Protein 4OHX (pdb70)

Nearest PDB structures (foldseek):
  4ohz-assembly1_A  TM=9.970E-01  e=1.951E-83  Caenorhabditis elegans
  4oi2-assembly1_A  TM=9.969E-01  e=6.926E-81  Caenorhabditis elegans
  4oi0-assembly1_A  TM=9.945E-01  e=2.432E-81  Caenorhabditis elegans
  4oi1-assembly1_A  TM=9.948E-01  e=3.140E-80  Caenorhabditis elegans
  8hmz-assembly1_E  TM=9.657E-01  e=1.933E-48  Homo sapiens

InterPro domains:
  IPR010655 Clp1, C-terminal [PF06807] (313-423)
  IPR027417 P-loop containing nucleoside triphosphate hydrolase [G3DSA:3.40.50.300] (83-314)
  IPR027417 P-loop containing nucleoside triphosphate hydrolase [SSF52540] (116-304)
  IPR028606 Clp1 [MF_03035] (6-423)
  IPR032319 Clp1, P-loop domain [PF16575] (121-307)
  IPR032324 Clp1, N-terminal [PF16573] (11-100)
  IPR038238 Clp1, C-terminal domain superfamily [G3DSA:2.40.30.330] (315-428)
  IPR038239 Clp1, N-terminal domain superfamily [G3DSA:2.60.120.1030] (1-82)
  IPR045116 Clp1/Grc3 [PTHR12755] (13-423)

Organism: Caenorhabditis elegans (NCBI:txid6239)

Foldseek 3Di:
DDKDKDKDAAFKKKKFFAAQAFKKKKAWQDDWKDWLQHTDDHGDIDIAGHGDITIIHHRHITMMMMDHDTPDIDMGNDWCVVVLVVVLVVQVVQLVVQVVVPCLGAGAAEAEAAAPQQCQVSSLLSSQNSQQVVVAKEKEWELQLLAGLQAARQKTKMDIANHRADNHNGTDNPDIWMDGRFDRDCVVFVVLSLVALLLVLVVVVVVCVVPSRHRSNYYYYGHHRDCDDVSVVSVQSNCVSNVHQEYEYEPDVVSLVVCVVPHDPRRHYHYDYGTPSTDDDDPVVSLVVSQVRVVCNQFNDPVDGQDKDKDKDAPVQAWEWEAPVRGDIDTDDDDPVQAQWKWFAFPDQDSDSVSSSTTGPGIWTFHADDPPRRMTMIIGRDDDRPHRYIYTHNDGYHD

Structure (mmCIF, N/CA/C/O backbone):
data_4OHX
#
_entry.id   4OHX
#
_cell.length_a   98.910
_cell.length_b   98.910
_cell.length_c   42.810
_cell.angle_alpha   90.00
_cell.angle_beta   90.00
_cell.angle_gamma   120.00
#
_symmetry.space_group_name_H-M   'P 31'
#
loop_
_entity.id
_entity.type
_entity.pdbx_description
1 polymer 'Protein clpf-1'
2 non-polymer "ADENOSINE-5'-DIPHOSPHATE"
3 non-polymer 'MAGNESIUM ION'
4 non-polymer 'NONAETHYLENE GLYCOL'
5 water water
#
loop_
_atom_site.group_PDB
_atom_site.id
_atom_site.type_symbol
_atom_site.label_atom_id
_atom_site.label_alt_id
_atom_site.label_comp_id
_atom_site.label_asym_id
_atom_site.label_entity_id
_atom_site.label_seq_id
_atom_site.pdbx_PDB_ins_code
_atom_site.Cartn_x
_atom_site.Cartn_y
_atom_site.Cartn_z
_atom_site.occupancy
_atom_site.B_iso_or_equiv
_atom_site.auth_seq_id
_atom_site.auth_comp_id
_atom_site.auth_asym_id
_atom_site.auth_atom_id
_atom_site.pdbx_PDB_model_num
ATOM 1 N N . GLU A 1 7 ? 20.077 23.122 -6.664 1.00 53.26 4 GLU A N 1
ATOM 2 C CA . GLU A 1 7 ? 18.856 22.896 -5.848 1.00 51.12 4 GLU A CA 1
ATOM 3 C C . GLU A 1 7 ? 18.672 21.408 -5.546 1.00 47.62 4 GLU A C 1
ATOM 4 O O . GLU A 1 7 ? 18.739 20.589 -6.459 1.00 47.80 4 GLU A O 1
ATOM 10 N N . ASN A 1 8 ? 18.406 21.087 -4.277 1.00 44.95 5 ASN A N 1
ATOM 11 C CA . ASN A 1 8 ? 18.243 19.707 -3.806 1.00 40.95 5 ASN A CA 1
ATOM 12 C C . ASN A 1 8 ? 16.909 19.134 -4.295 1.00 37.09 5 ASN A C 1
ATOM 13 O O . ASN A 1 8 ? 15.877 19.800 -4.209 1.00 35.40 5 ASN A O 1
ATOM 18 N N . VAL A 1 9 ? 16.941 17.886 -4.770 1.00 34.02 6 VAL A N 1
ATOM 19 C CA . VAL A 1 9 ? 15.812 17.254 -5.466 1.00 30.84 6 VAL A CA 1
ATOM 20 C C . VAL A 1 9 ? 15.453 15.941 -4.771 1.00 28.63 6 VAL A C 1
ATOM 21 O O . VAL A 1 9 ? 16.328 15.234 -4.292 1.00 28.20 6 VAL A O 1
ATOM 25 N N . GLN A 1 10 ? 14.167 15.642 -4.677 1.00 26.35 7 GLN A N 1
ATOM 26 C CA . GLN A 1 10 ? 13.704 14.375 -4.109 1.00 25.63 7 GLN A CA 1
ATOM 27 C C . GLN A 1 10 ? 12.761 13.778 -5.156 1.00 24.54 7 GLN A C 1
ATOM 28 O O . GLN A 1 10 ? 11.908 14.496 -5.701 1.00 24.29 7 GLN A O 1
ATOM 34 N N . GLU A 1 11 ? 12.937 12.498 -5.474 1.00 23.92 8 GLU A N 1
ATOM 35 C CA . GLU A 1 11 ? 12.097 11.810 -6.470 1.00 23.35 8 GLU A CA 1
ATOM 36 C C . GLU A 1 11 ? 11.253 10.781 -5.726 1.00 23.04 8 GLU A C 1
ATOM 37 O O . GLU A 1 11 ? 11.732 10.093 -4.798 1.00 23.24 8 GLU A O 1
ATOM 43 N N . PHE A 1 12 ? 9.979 10.692 -6.091 1.00 22.94 9 PHE A N 1
ATOM 44 C CA . PHE A 1 12 ? 9.068 9.787 -5.412 1.00 22.82 9 PHE A CA 1
ATOM 45 C C . PHE A 1 12 ? 8.273 8.986 -6.461 1.00 23.92 9 PHE A C 1
ATOM 46 O O . PHE A 1 12 ? 7.816 9.531 -7.464 1.00 22.91 9 PHE A O 1
ATOM 54 N N . VAL A 1 13 ? 8.145 7.682 -6.227 1.00 25.63 10 VAL A N 1
ATOM 55 C CA . VAL A 1 13 ? 7.283 6.833 -7.030 1.00 26.23 10 VAL A CA 1
ATOM 56 C C . VAL A 1 13 ? 6.092 6.545 -6.144 1.00 25.80 10 VAL A C 1
ATOM 57 O O . VAL A 1 13 ? 6.239 6.112 -5.003 1.00 25.75 10 VAL A O 1
ATOM 61 N N . LEU A 1 14 ? 4.916 6.824 -6.682 1.00 24.56 11 LEU A N 1
ATOM 62 C CA . LEU A 1 14 ? 3.656 6.585 -6.017 1.00 24.23 11 LEU A CA 1
ATOM 63 C C . LEU A 1 14 ? 2.938 5.451 -6.740 1.00 24.87 11 LEU A C 1
ATOM 64 O O . LEU A 1 14 ? 2.682 5.534 -7.956 1.00 24.57 11 LEU A O 1
ATOM 69 N N . LYS A 1 15 ? 2.680 4.374 -6.012 1.00 25.77 12 LYS A N 1
ATOM 70 C CA . LYS A 1 15 ? 1.805 3.322 -6.504 1.00 27.05 12 LYS A CA 1
ATOM 71 C C . LYS A 1 15 ? 0.367 3.824 -6.550 1.00 26.30 12 LYS A C 1
ATOM 72 O O . LYS A 1 15 ? 0.024 4.834 -5.943 1.00 23.72 12 LYS A O 1
ATOM 78 N N . GLU A 1 16 ? -0.482 3.124 -7.285 1.00 28.79 13 GLU A N 1
ATOM 79 C CA . GLU A 1 16 ? -1.895 3.444 -7.258 1.00 29.60 13 GLU A CA 1
ATOM 80 C C . GLU A 1 16 ? -2.359 3.598 -5.788 1.00 28.71 13 GLU A C 1
ATOM 81 O O . GLU A 1 16 ? -1.945 2.841 -4.900 1.00 29.23 13 GLU A O 1
ATOM 87 N N . ASP A 1 17 ? -3.178 4.614 -5.551 1.00 27.69 14 ASP A N 1
ATOM 88 C CA . ASP A 1 17 ? -3.863 4.880 -4.257 1.00 28.07 14 ASP A CA 1
ATOM 89 C C . ASP A 1 17 ? -2.956 5.343 -3.089 1.00 27.20 14 ASP A C 1
ATOM 90 O O . ASP A 1 17 ? -3.273 5.149 -1.893 1.00 26.05 14 ASP A O 1
ATOM 95 N N . CYS A 1 18 ? -1.850 5.986 -3.446 1.00 26.21 15 CYS A N 1
ATOM 96 C CA . CYS A 1 18 ? -0.896 6.488 -2.470 1.00 26.02 15 CYS A CA 1
ATOM 97 C C . CYS A 1 18 ? -0.798 7.979 -2.642 1.00 25.00 15 CYS A C 1
ATOM 98 O O . CYS A 1 18 ? -1.167 8.520 -3.714 1.00 23.88 15 CYS A O 1
ATOM 101 N N . GLU A 1 19 ? -0.351 8.650 -1.576 1.00 23.90 16 GLU A N 1
ATOM 102 C CA . GLU A 1 19 ? -0.107 10.070 -1.644 1.00 22.62 16 GLU A CA 1
ATOM 103 C C . GLU A 1 19 ? 1.219 10.460 -1.045 1.00 22.11 16 GLU A C 1
ATOM 104 O O . GLU A 1 19 ? 1.648 9.939 -0.008 1.00 23.25 16 GLU A O 1
ATOM 110 N N . LEU A 1 20 ? 1.820 11.434 -1.697 1.00 20.80 17 LEU A N 1
ATOM 111 C CA . LEU A 1 20 ? 3.007 12.099 -1.218 1.00 20.69 17 LEU A CA 1
ATOM 112 C C . LEU A 1 20 ? 2.562 13.230 -0.315 1.00 20.92 17 LEU A C 1
ATOM 113 O O . LEU A 1 20 ? 1.925 14.169 -0.815 1.00 20.58 17 LEU A O 1
ATOM 118 N N . ARG A 1 21 ? 2.851 13.109 0.997 1.00 21.77 18 ARG A N 1
ATOM 119 C CA . ARG A 1 21 ? 2.553 14.127 2.020 1.00 23.39 18 ARG A CA 1
ATOM 120 C C . ARG A 1 21 ? 3.833 14.874 2.327 1.00 25.31 18 ARG A C 1
ATOM 121 O O . ARG A 1 21 ? 4.838 14.270 2.729 1.00 25.93 18 ARG A O 1
ATOM 129 N N . PHE A 1 22 ? 3.817 16.180 2.134 1.00 26.43 19 PHE A N 1
ATOM 130 C CA . PHE A 1 22 ? 5.000 16.966 2.436 1.00 28.73 19 PHE A CA 1
ATOM 131 C C . PHE A 1 22 ? 4.601 18.286 3.100 1.00 30.72 19 PHE A C 1
ATOM 132 O O . PHE A 1 22 ? 3.460 18.756 2.958 1.00 29.54 19 PHE A O 1
ATOM 140 N N . ALA A 1 23 ? 5.538 18.815 3.885 1.00 32.96 20 ALA A N 1
ATOM 141 C CA . ALA A 1 23 ? 5.454 20.132 4.477 1.00 35.62 20 ALA A CA 1
ATOM 142 C C . ALA A 1 23 ? 6.696 20.917 4.060 1.00 37.46 20 ALA A C 1
ATOM 143 O O . ALA A 1 23 ? 7.835 20.472 4.284 1.00 37.47 20 ALA A O 1
ATOM 145 N N . ALA A 1 24 ? 6.477 22.083 3.460 1.00 38.98 21 ALA A N 1
ATOM 146 C CA . ALA A 1 24 ? 7.563 23.023 3.165 1.00 41.38 21 ALA A CA 1
ATOM 147 C C . ALA A 1 24 ? 8.280 23.451 4.439 1.00 45.31 21 ALA A C 1
ATOM 148 O O . ALA A 1 24 ? 7.685 23.504 5.523 1.00 46.49 21 ALA A O 1
ATOM 150 N N . GLY A 1 25 ? 9.568 23.757 4.305 1.00 47.81 22 GLY A N 1
ATOM 151 C CA . GLY A 1 25 ? 10.363 24.205 5.436 1.00 51.92 22 GLY A CA 1
ATOM 152 C C . GLY A 1 25 ? 9.800 25.474 6.035 1.00 55.35 22 GLY A C 1
ATOM 153 O O . GLY A 1 25 ? 8.962 26.147 5.434 1.00 55.27 22 GLY A O 1
ATOM 154 N N . ASP A 1 26 ? 10.259 25.803 7.232 1.00 59.58 23 ASP A N 1
ATOM 155 C CA . ASP A 1 26 ? 9.875 27.057 7.877 1.00 63.64 23 ASP A CA 1
ATOM 156 C C . ASP A 1 26 ? 10.280 28.298 7.055 1.00 65.40 23 ASP A C 1
ATOM 157 O O . ASP A 1 26 ? 9.649 29.349 7.184 1.00 67.73 23 ASP A O 1
ATOM 162 N N . ASP A 1 27 ? 11.318 28.168 6.217 1.00 64.69 24 ASP A N 1
ATOM 163 C CA . ASP A 1 27 ? 11.923 29.306 5.514 1.00 67.04 24 ASP A CA 1
ATOM 164 C C . ASP A 1 27 ? 12.148 29.156 3.992 1.00 64.35 24 ASP A C 1
ATOM 165 O O . ASP A 1 27 ? 12.993 29.864 3.446 1.00 66.93 24 ASP A O 1
ATOM 170 N N . SER A 1 28 ? 11.427 28.275 3.295 1.00 59.88 25 SER A N 1
ATOM 171 C CA . SER A 1 28 ? 11.624 28.159 1.835 1.00 57.60 25 SER A CA 1
ATOM 172 C C . SER A 1 28 ? 10.475 27.507 1.046 1.00 53.07 25 SER A C 1
ATOM 173 O O . SER A 1 28 ? 9.651 26.793 1.609 1.00 51.20 25 SER A O 1
ATOM 176 N N . ASP A 1 29 ? 10.454 27.767 -0.265 1.00 51.70 26 ASP A N 1
ATOM 177 C CA . ASP A 1 29 ? 9.490 27.164 -1.206 1.00 48.32 26 ASP A CA 1
ATOM 178 C C . ASP A 1 29 ? 9.853 25.725 -1.539 1.00 44.68 26 ASP A C 1
ATOM 179 O O . ASP A 1 29 ? 10.998 25.322 -1.360 1.00 44.30 26 ASP A O 1
ATOM 184 N N . VAL A 1 30 ? 8.873 24.979 -2.055 1.00 41.73 27 VAL A N 1
ATOM 185 C CA . VAL A 1 30 ? 9.099 23.673 -2.687 1.00 38.82 27 VAL A CA 1
ATOM 186 C C . VAL A 1 30 ? 8.350 23.615 -4.044 1.00 38.00 27 VAL A C 1
ATOM 187 O O . VAL A 1 30 ? 7.185 24.008 -4.121 1.00 38.10 27 VAL A O 1
ATOM 191 N N . CYS A 1 31 ? 9.023 23.158 -5.107 1.00 37.40 28 CYS A N 1
ATOM 192 C CA . CYS A 1 31 ? 8.399 22.995 -6.448 1.00 36.58 28 CYS A CA 1
ATOM 193 C C . CYS A 1 31 ? 8.122 21.514 -6.779 1.00 33.30 28 CYS A C 1
ATOM 194 O O . CYS A 1 31 ? 8.973 20.648 -6.553 1.00 33.05 28 CYS A O 1
ATOM 197 N N . LEU A 1 32 ? 6.928 21.241 -7.306 1.00 31.08 29 LEU A N 1
ATOM 198 C CA . LEU A 1 32 ? 6.474 19.895 -7.642 1.00 28.90 29 LEU A CA 1
ATOM 199 C C . LEU A 1 32 ? 6.217 19.754 -9.150 1.00 29.37 29 LEU A C 1
ATOM 200 O O . LEU A 1 32 ? 5.587 20.634 -9.766 1.00 29.47 29 LEU A O 1
ATOM 205 N N . GLU A 1 33 ? 6.703 18.657 -9.741 1.00 28.92 30 GLU A N 1
ATOM 206 C CA . GLU A 1 33 ? 6.463 18.351 -11.174 1.00 29.22 30 GLU A CA 1
ATOM 207 C C . GLU A 1 33 ? 6.092 16.878 -11.338 1.00 27.51 30 GLU A C 1
ATOM 208 O O . GLU A 1 33 ? 6.821 15.990 -10.896 1.00 26.44 30 GLU A O 1
ATOM 214 N N . LEU A 1 34 ? 4.968 16.638 -12.002 1.00 27.24 31 LEU A N 1
ATOM 215 C CA . LEU A 1 34 ? 4.588 15.299 -12.460 1.00 26.82 31 LEU A CA 1
ATOM 216 C C . LEU A 1 34 ? 5.375 14.993 -13.737 1.00 27.88 31 LEU A C 1
ATOM 217 O O . LEU A 1 34 ? 5.295 15.723 -14.715 1.00 30.10 31 LEU A O 1
ATOM 222 N N . VAL A 1 35 ? 6.138 13.920 -13.714 1.00 27.87 32 VAL A N 1
ATOM 223 C CA . VAL A 1 35 ? 7.010 13.572 -14.827 1.00 29.28 32 VAL A CA 1
ATOM 224 C C . VAL A 1 35 ? 6.539 12.319 -15.579 1.00 29.98 32 VAL A C 1
ATOM 225 O O . VAL A 1 35 ? 6.969 12.059 -16.699 1.00 31.81 32 VAL A O 1
ATOM 229 N N . LYS A 1 36 ? 5.659 11.533 -14.969 1.00 28.82 33 LYS A N 1
ATOM 230 C CA . LYS A 1 36 ? 5.045 10.404 -15.679 1.00 30.15 33 LYS A CA 1
ATOM 231 C C . LYS A 1 36 ? 3.704 10.086 -15.043 1.00 28.58 33 LYS A C 1
ATOM 232 O O . LYS A 1 36 ? 3.533 10.198 -13.817 1.00 26.09 33 LYS A O 1
ATOM 238 N N . GLY A 1 37 ? 2.747 9.713 -15.880 1.00 29.78 34 GLY A N 1
ATOM 239 C CA . GLY A 1 37 ? 1.476 9.215 -15.391 1.00 29.88 34 GLY A CA 1
ATOM 240 C C . GLY A 1 37 ? 0.470 10.317 -15.121 1.00 29.05 34 GLY A C 1
ATOM 241 O O . GLY A 1 37 ? 0.347 11.247 -15.929 1.00 29.83 34 GLY A O 1
ATOM 242 N N . TYR A 1 38 ? -0.272 10.164 -14.020 1.00 27.24 35 TYR A N 1
ATOM 243 C CA . TYR A 1 38 ? -1.411 11.029 -13.653 1.00 27.54 35 TYR A CA 1
ATOM 244 C C . TYR A 1 38 ? -1.469 11.228 -12.126 1.00 25.15 35 TYR A C 1
ATOM 245 O O . TYR A 1 38 ? -1.159 10.305 -11.339 1.00 25.04 35 TYR A O 1
ATOM 254 N N . ALA A 1 39 ? -1.829 12.430 -11.693 1.00 23.61 36 ALA A N 1
ATOM 255 C CA . ALA A 1 39 ? -1.973 12.703 -10.246 1.00 22.37 36 ALA A CA 1
ATOM 256 C C . ALA A 1 39 ? -2.857 13.908 -10.027 1.00 22.78 36 ALA A C 1
ATOM 257 O O . ALA A 1 39 ? -3.164 14.631 -11.002 1.00 23.68 36 ALA A O 1
ATOM 259 N N . GLU A 1 40 ? -3.251 14.113 -8.754 1.00 22.44 37 GLU A N 1
ATOM 260 C CA . GLU A 1 40 ? -4.088 15.257 -8.333 1.00 22.56 37 GLU A CA 1
ATOM 261 C C . GLU A 1 40 ? -3.756 15.820 -6.926 1.00 21.52 37 GLU A C 1
ATOM 262 O O . GLU A 1 40 ? -3.345 15.086 -6.048 1.00 22.15 37 GLU A O 1
ATOM 268 N N . ILE A 1 41 ? -3.972 17.109 -6.707 1.00 21.20 38 ILE A N 1
ATOM 269 C CA . ILE A 1 41 ? -3.798 17.693 -5.364 1.00 20.75 38 ILE A CA 1
ATOM 270 C C . ILE A 1 41 ? -5.121 18.213 -4.822 1.00 20.74 38 ILE A C 1
ATOM 271 O O . ILE A 1 41 ? -5.739 19.104 -5.403 1.00 19.85 38 ILE A O 1
ATOM 276 N N . PHE A 1 42 ? -5.548 17.638 -3.696 1.00 20.06 39 PHE A N 1
ATOM 277 C CA . PHE A 1 42 ? -6.865 17.901 -3.115 1.00 20.14 39 PHE A CA 1
ATOM 278 C C . PHE A 1 42 ? -7.987 18.014 -4.201 1.00 20.22 39 PHE A C 1
ATOM 279 O O . PHE A 1 42 ? -8.833 18.911 -4.151 1.00 20.62 39 PHE A O 1
ATOM 287 N N . GLY A 1 43 ? -7.945 17.107 -5.181 1.00 19.95 40 GLY A N 1
ATOM 288 C CA . GLY A 1 43 ? -8.953 17.002 -6.269 1.00 20.88 40 GLY A CA 1
ATOM 289 C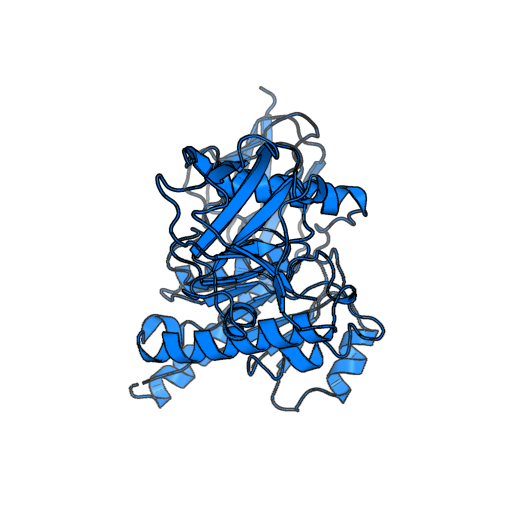 C . GLY A 1 43 ? -8.687 17.618 -7.649 1.00 21.75 40 GLY A C 1
ATOM 290 O O . GLY A 1 43 ? -9.446 17.374 -8.586 1.00 23.74 40 GLY A O 1
ATOM 291 N N . THR A 1 44 ? -7.667 18.447 -7.813 1.00 22.90 41 THR A N 1
ATOM 292 C CA . THR A 1 44 ? -7.383 19.047 -9.142 1.00 23.93 41 THR A CA 1
ATOM 293 C C . THR A 1 44 ? -6.309 18.226 -9.853 1.00 23.70 41 THR A C 1
ATOM 294 O O . THR A 1 44 ? -5.254 17.973 -9.254 1.00 22.30 41 THR A O 1
ATOM 298 N N . GLU A 1 45 ? -6.572 17.832 -11.108 1.00 24.81 42 GLU A N 1
ATOM 299 C CA . GLU A 1 45 ? -5.612 17.079 -11.940 1.00 25.92 42 GLU A CA 1
ATOM 300 C C . GLU A 1 45 ? -4.356 17.891 -12.268 1.00 26.39 42 GLU A C 1
ATOM 301 O O . GLU A 1 45 ? -4.449 19.036 -12.663 1.00 25.42 42 GLU A O 1
ATOM 307 N N . LEU A 1 46 ? -3.185 17.273 -12.118 1.00 25.61 43 LEU A N 1
ATOM 308 C CA . LEU A 1 46 ? -1.935 17.902 -12.490 1.00 26.95 43 LEU A CA 1
ATOM 309 C C . LEU A 1 46 ? -1.685 17.747 -14.014 1.00 29.25 43 LEU A C 1
ATOM 310 O O . LEU A 1 46 ? -2.082 16.746 -14.621 1.00 29.93 43 LEU A O 1
ATOM 315 N N . LEU A 1 47 ? -1.070 18.754 -14.640 1.00 31.33 44 LEU A N 1
ATOM 316 C CA . LEU A 1 47 ? -0.659 18.648 -16.050 1.00 33.50 44 LEU A CA 1
ATOM 317 C C . LEU A 1 47 ? 0.761 18.067 -16.168 1.00 32.66 44 LEU A C 1
ATOM 318 O O . LEU A 1 47 ? 1.682 18.484 -15.455 1.00 31.64 44 LEU A O 1
ATOM 323 N N . LEU A 1 48 ? 0.925 17.102 -17.076 1.00 33.96 45 LEU A N 1
ATOM 324 C CA . LEU A 1 48 ? 2.217 16.433 -17.305 1.00 34.34 45 LEU A CA 1
ATOM 325 C C . LEU A 1 48 ? 3.287 17.470 -17.610 1.00 35.79 45 LEU A C 1
ATOM 326 O O . LEU A 1 48 ? 3.120 18.281 -18.509 1.00 37.75 45 LEU A O 1
ATOM 331 N N . ASN A 1 49 ? 4.369 17.441 -16.835 1.00 35.37 46 ASN A N 1
ATOM 332 C CA . ASN A 1 49 ? 5.522 18.345 -16.999 1.00 37.23 46 ASN A CA 1
ATOM 333 C C . ASN A 1 49 ? 5.305 19.824 -16.657 1.00 38.26 46 ASN A C 1
ATOM 334 O O . ASN A 1 49 ? 6.176 20.637 -16.919 1.00 39.87 46 ASN A O 1
ATOM 339 N N . LYS A 1 50 ? 4.177 20.168 -16.040 1.00 37.75 47 LYS A N 1
ATOM 340 C CA . LYS A 1 50 ? 3.976 21.513 -15.494 1.00 38.71 47 LYS A CA 1
ATOM 341 C C . LYS A 1 50 ? 4.634 21.631 -14.107 1.00 36.94 47 LYS A C 1
ATOM 342 O O . LYS A 1 50 ? 4.498 20.742 -13.271 1.00 34.21 47 LYS A O 1
ATOM 348 N N . LYS A 1 51 ? 5.309 22.748 -13.854 1.00 38.72 48 LYS A N 1
ATOM 349 C CA . LYS A 1 51 ? 5.942 22.974 -12.542 1.00 38.48 48 LYS A CA 1
ATOM 350 C C . LYS A 1 51 ? 5.035 23.772 -11.586 1.00 37.93 48 LYS A C 1
ATOM 351 O O . LYS A 1 51 ? 4.578 24.860 -11.941 1.00 39.12 48 LYS A O 1
ATOM 357 N N . TYR A 1 52 ? 4.790 23.232 -10.388 1.00 35.10 49 TYR A N 1
ATOM 358 C CA . TYR A 1 52 ? 3.906 23.848 -9.373 1.00 35.24 49 TYR A CA 1
ATOM 359 C C . TYR A 1 52 ? 4.706 24.288 -8.127 1.00 35.79 49 TYR A C 1
ATOM 360 O O . TYR A 1 52 ? 5.289 23.443 -7.442 1.00 33.95 49 TYR A O 1
ATOM 369 N N . THR A 1 53 ? 4.714 25.581 -7.809 1.00 37.59 50 THR A N 1
ATOM 370 C CA . THR A 1 53 ? 5.551 26.106 -6.704 1.00 38.61 50 THR A CA 1
ATOM 371 C C . THR A 1 53 ? 4.769 26.485 -5.418 1.00 38.34 50 THR A C 1
ATOM 372 O O . THR A 1 53 ? 3.914 27.366 -5.451 1.00 38.66 50 THR A O 1
ATOM 376 N N . PHE A 1 54 ? 5.087 25.812 -4.301 1.00 36.45 51 PHE A N 1
ATOM 377 C CA . PHE A 1 54 ? 4.404 26.001 -3.001 1.00 36.55 51 PHE A CA 1
ATOM 378 C C . PHE A 1 54 ? 5.249 26.778 -2.005 1.00 39.23 51 PHE A C 1
ATOM 379 O O . PHE A 1 54 ? 6.462 26.575 -1.957 1.00 39.08 51 PHE A O 1
ATOM 387 N N . PRO A 1 55 ? 4.611 27.641 -1.177 1.00 41.24 52 PRO A N 1
ATOM 388 C CA . PRO A 1 55 ? 5.341 28.463 -0.202 1.00 44.62 52 PRO A CA 1
ATOM 389 C C . PRO A 1 55 ? 5.622 27.802 1.162 1.00 44.79 52 PRO A C 1
ATOM 390 O O . PRO A 1 55 ? 5.080 26.744 1.473 1.00 42.19 52 PRO A O 1
ATOM 394 N N . ALA A 1 56 ? 6.452 28.462 1.966 1.00 48.57 53 ALA A N 1
ATOM 395 C CA . ALA A 1 56 ? 6.924 27.938 3.259 1.00 49.60 53 ALA A CA 1
ATOM 396 C C . ALA A 1 56 ? 5.791 27.588 4.223 1.00 49.59 53 ALA A C 1
ATOM 397 O O . ALA A 1 56 ? 4.767 28.263 4.267 1.00 50.06 53 ALA A O 1
ATOM 399 N N . LYS A 1 57 ? 5.996 26.509 4.975 1.00 48.92 54 LYS A N 1
ATOM 400 C CA . LYS A 1 57 ? 5.016 25.993 5.941 1.00 48.98 54 LYS A CA 1
ATOM 401 C C . LYS A 1 57 ? 3.737 25.409 5.322 1.00 46.19 54 LYS A C 1
ATOM 402 O O . LYS A 1 57 ? 2.831 25.046 6.064 1.00 46.22 54 LYS A O 1
ATOM 408 N N . SER A 1 58 ? 3.672 25.287 3.988 1.00 44.04 55 SER A N 1
ATOM 409 C CA . SER A 1 58 ? 2.579 24.579 3.329 1.00 41.64 55 SER A CA 1
ATOM 410 C C . SER A 1 58 ? 2.588 23.118 3.751 1.00 39.99 55 SER A C 1
ATOM 411 O O . SER A 1 58 ? 3.656 22.520 3.849 1.00 39.79 55 SER A O 1
ATOM 414 N N . ARG A 1 59 ? 1.406 22.552 3.996 1.00 39.06 56 ARG A N 1
ATOM 415 C CA . ARG A 1 59 ? 1.242 21.111 4.190 1.00 37.55 56 ARG A CA 1
ATOM 416 C C . ARG A 1 59 ? 0.307 20.624 3.092 1.00 34.88 56 ARG A C 1
ATOM 417 O O . ARG A 1 59 ? -0.819 21.092 2.987 1.00 35.96 56 ARG A O 1
ATOM 425 N N . VAL A 1 60 ? 0.788 19.687 2.282 1.00 32.42 57 VAL A N 1
ATOM 426 C CA . VAL A 1 60 ? 0.155 19.296 1.019 1.00 30.17 57 VAL A CA 1
ATOM 427 C C . VAL A 1 60 ? 0.234 17.780 0.865 1.00 27.86 57 VAL A C 1
ATOM 428 O O . VAL A 1 60 ? 1.128 17.144 1.427 1.00 27.74 57 VAL A O 1
ATOM 432 N N . ALA A 1 61 ? -0.726 17.210 0.140 1.00 25.95 58 ALA A N 1
ATOM 433 C CA . ALA A 1 61 ? -0.652 15.821 -0.323 1.00 24.06 58 ALA A CA 1
ATOM 434 C C . ALA A 1 61 ? -0.979 15.737 -1.818 1.00 22.92 58 ALA A C 1
ATOM 435 O O . ALA A 1 61 ? -1.985 16.291 -2.254 1.00 22.46 58 ALA A O 1
ATOM 437 N N . ALA A 1 62 ? -0.146 15.038 -2.594 1.00 22.28 59 ALA A N 1
ATOM 438 C CA . ALA A 1 62 ? -0.457 14.709 -3.995 1.00 21.94 59 ALA A CA 1
ATOM 439 C C . ALA A 1 62 ? -0.778 13.226 -4.112 1.00 21.86 59 ALA A C 1
ATOM 440 O O . ALA A 1 62 ? 0.075 12.366 -3.877 1.00 23.08 59 ALA A O 1
ATOM 442 N N . PHE A 1 63 ? -2.012 12.940 -4.521 1.00 21.94 60 PHE A N 1
ATOM 443 C CA . PHE A 1 63 ? -2.575 11.587 -4.578 1.00 21.26 60 PHE A CA 1
ATOM 444 C C . PHE A 1 63 ? -2.706 11.100 -6.037 1.00 21.15 60 PHE A C 1
ATOM 445 O O . PHE A 1 63 ? -2.940 11.881 -6.952 1.00 20.68 60 PHE A O 1
ATOM 453 N N . THR A 1 64 ? -2.535 9.809 -6.269 1.00 21.55 61 THR A N 1
ATOM 454 C CA . THR A 1 64 ? -2.743 9.253 -7.631 1.00 22.10 61 THR A CA 1
ATOM 455 C C . THR A 1 64 ? -3.660 8.048 -7.551 1.00 23.84 61 THR A C 1
ATOM 456 O O . THR A 1 64 ? -3.536 7.225 -6.629 1.00 24.25 61 THR A O 1
ATOM 460 N N . TRP A 1 65 ? -4.582 7.976 -8.519 1.00 25.05 62 TRP A N 1
ATOM 461 C CA . TRP A 1 65 ? -5.451 6.828 -8.714 1.00 27.08 62 TRP A CA 1
ATOM 462 C C . TRP A 1 65 ? -4.789 5.726 -9.563 1.00 29.72 62 TRP A C 1
ATOM 463 O O . TRP A 1 65 ? -5.169 4.565 -9.443 1.00 32.03 62 TRP A O 1
ATOM 474 N N . LYS A 1 66 ? -3.838 6.069 -10.430 1.00 29.91 63 LYS A N 1
ATOM 475 C CA . LYS A 1 66 ? -3.286 5.080 -11.373 1.00 32.71 63 LYS A CA 1
ATOM 476 C C . LYS A 1 66 ? -1.789 4.835 -11.225 1.00 31.57 63 LYS A C 1
ATOM 477 O O . LYS A 1 66 ? -1.273 3.860 -11.747 1.00 32.97 63 LYS A O 1
ATOM 483 N N . GLY A 1 67 ? -1.085 5.726 -10.560 1.00 28.40 64 GLY A N 1
ATOM 484 C CA . GLY A 1 67 ? 0.363 5.616 -10.488 1.00 28.36 64 GLY A CA 1
ATOM 485 C C . GLY A 1 67 ? 1.002 6.831 -11.106 1.00 27.17 64 GLY A C 1
ATOM 486 O O . GLY A 1 67 ? 0.583 7.308 -12.175 1.00 27.12 64 GLY A O 1
ATOM 487 N N . ALA A 1 68 ? 2.016 7.340 -10.416 1.00 25.85 65 ALA A N 1
ATOM 488 C CA . ALA A 1 68 ? 2.690 8.543 -10.845 1.00 25.34 65 ALA A CA 1
ATOM 489 C C . ALA A 1 68 ? 4.129 8.553 -10.382 1.00 25.15 65 ALA A C 1
ATOM 490 O O . ALA A 1 68 ? 4.494 7.898 -9.395 1.00 25.42 65 ALA A O 1
ATOM 492 N N . THR A 1 69 ? 4.946 9.299 -11.108 1.00 25.24 66 THR A N 1
ATOM 493 C CA . THR A 1 69 ? 6.282 9.629 -10.634 1.00 25.24 66 THR A CA 1
ATOM 494 C C . THR A 1 69 ? 6.362 11.135 -10.496 1.00 23.88 66 THR A C 1
ATOM 495 O O . THR A 1 69 ? 5.995 11.864 -11.436 1.00 24.33 66 THR A O 1
ATOM 499 N N . ILE A 1 70 ? 6.775 11.588 -9.304 1.00 23.26 67 ILE A N 1
ATOM 500 C CA . ILE A 1 70 ? 6.774 13.017 -8.939 1.00 22.66 67 ILE A CA 1
ATOM 501 C C . ILE A 1 70 ? 8.136 13.478 -8.416 1.00 23.08 67 ILE A C 1
ATOM 502 O O . ILE A 1 70 ? 8.731 12.822 -7.543 1.00 22.22 67 ILE A O 1
ATOM 507 N N . GLU A 1 71 ? 8.598 14.616 -8.946 1.00 23.50 68 GLU A N 1
ATOM 508 C CA . GLU A 1 71 ? 9.829 15.288 -8.507 1.00 25.26 68 GLU A CA 1
ATOM 509 C C . GLU A 1 71 ? 9.477 16.476 -7.577 1.00 25.14 68 GLU A C 1
ATOM 510 O O . GLU A 1 71 ? 8.586 17.259 -7.909 1.00 25.40 68 GLU A O 1
ATOM 516 N N . LEU A 1 72 ? 10.151 16.582 -6.423 1.00 25.07 69 LEU A N 1
ATOM 517 C CA . LEU A 1 72 ? 10.077 17.747 -5.520 1.00 25.87 69 LEU A CA 1
ATOM 518 C C . LEU A 1 72 ? 11.432 18.464 -5.479 1.00 28.08 69 LEU A C 1
ATOM 519 O O . LEU A 1 72 ? 12.464 17.825 -5.235 1.00 28.19 69 LEU A O 1
ATOM 524 N N . VAL A 1 73 ? 11.429 19.784 -5.692 1.00 29.31 70 VAL A N 1
ATOM 525 C CA . VAL A 1 73 ? 12.649 20.598 -5.680 1.00 31.09 70 VAL A CA 1
ATOM 526 C C . VAL A 1 73 ? 12.542 21.600 -4.498 1.00 32.98 70 VAL A C 1
ATOM 527 O O . VAL A 1 73 ? 11.564 22.348 -4.414 1.00 32.89 70 VAL A O 1
ATOM 531 N N . GLY A 1 74 ? 13.523 21.576 -3.582 1.00 34.44 71 GLY A N 1
ATOM 532 C CA . GLY A 1 74 ? 13.585 22.494 -2.406 1.00 36.57 71 GLY A CA 1
ATOM 533 C C . GLY A 1 74 ? 13.674 21.788 -1.047 1.00 36.58 71 GLY A C 1
ATOM 534 O O . GLY A 1 74 ? 13.594 20.559 -0.974 1.00 35.05 71 GLY A O 1
ATOM 535 N N . THR A 1 75 ? 13.831 22.560 0.033 1.00 38.29 72 THR A N 1
ATOM 536 C CA . THR A 1 75 ? 13.897 22.010 1.401 1.00 39.32 72 THR A CA 1
ATOM 537 C C . THR A 1 75 ? 12.506 21.747 2.013 1.00 38.21 72 THR A C 1
ATOM 538 O O . THR A 1 75 ? 11.644 22.622 2.004 1.00 39.54 72 THR A O 1
ATOM 542 N N . THR A 1 76 ? 12.317 20.542 2.556 1.00 36.52 73 THR A N 1
ATOM 543 C CA . THR A 1 76 ? 11.076 20.136 3.220 1.00 35.04 73 THR A CA 1
ATOM 544 C C . THR A 1 76 ? 11.324 19.892 4.731 1.00 37.54 73 THR A C 1
ATOM 545 O O . THR A 1 76 ? 12.432 19.514 5.124 1.00 37.98 73 THR A O 1
ATOM 549 N N . GLU A 1 77 ? 10.310 20.157 5.569 1.00 38.46 74 GLU A N 1
ATOM 550 C CA A GLU A 1 77 ? 10.342 19.834 7.001 0.50 41.08 74 GLU A CA 1
ATOM 551 C CA B GLU A 1 77 ? 10.387 19.822 6.993 0.50 41.19 74 GLU A CA 1
ATOM 552 C C . GLU A 1 77 ? 10.017 18.349 7.189 1.00 39.73 74 GLU A C 1
ATOM 553 O O . GLU A 1 77 ? 10.495 17.696 8.119 1.00 41.40 74 GLU A O 1
ATOM 564 N N . SER A 1 78 ? 9.169 17.842 6.305 1.00 37.12 75 SER A N 1
ATOM 565 C CA . SER A 1 78 ? 8.807 16.415 6.243 1.00 36.12 75 SER A CA 1
ATOM 566 C C . SER A 1 78 ? 8.344 16.105 4.802 1.00 32.56 75 SER A C 1
ATOM 567 O O . SER A 1 78 ? 7.835 16.976 4.120 1.00 30.78 75 SER A O 1
ATOM 570 N N . ALA A 1 79 ? 8.571 14.883 4.326 1.00 31.58 76 ALA A N 1
ATOM 571 C CA . ALA A 1 79 ? 8.093 14.456 3.018 1.00 29.59 76 ALA A CA 1
ATOM 572 C C . ALA A 1 79 ? 8.131 12.932 2.951 1.00 29.76 76 ALA A C 1
ATOM 573 O O . ALA A 1 79 ? 9.206 12.336 2.995 1.00 30.79 76 ALA A O 1
ATOM 575 N N . TYR A 1 80 ? 6.964 12.301 2.873 1.00 29.20 77 TYR A N 1
ATOM 576 C CA . TYR A 1 80 ? 6.890 10.831 2.805 1.00 29.19 77 TYR A CA 1
ATOM 577 C C . TYR A 1 80 ? 5.663 10.410 2.000 1.00 27.01 77 TYR A C 1
ATOM 578 O O . TYR A 1 80 ? 4.741 11.211 1.798 1.00 24.49 77 TYR A O 1
ATOM 587 N N . VAL A 1 81 ? 5.700 9.186 1.485 1.00 26.60 78 VAL A N 1
ATOM 588 C CA . VAL A 1 81 ? 4.569 8.617 0.756 1.00 26.04 78 VAL A CA 1
ATOM 589 C C . VAL A 1 81 ? 3.748 7.800 1.764 1.00 26.74 78 VAL A C 1
ATOM 590 O O . VAL A 1 81 ? 4.281 6.928 2.447 1.00 27.89 78 VAL A O 1
ATOM 594 N N . ALA A 1 82 ?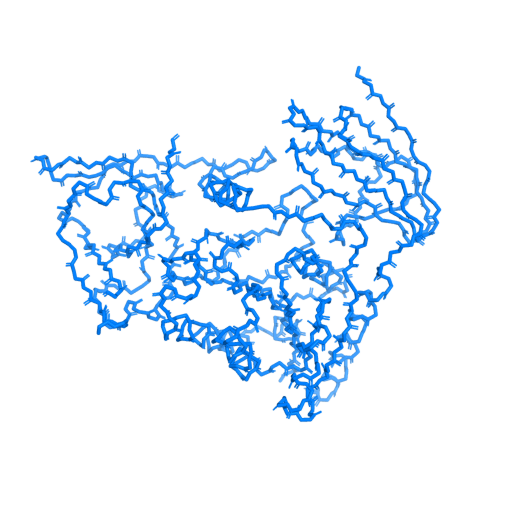 2.466 8.116 1.881 1.00 25.68 79 ALA A N 1
ATOM 595 C CA . ALA A 1 82 ? 1.561 7.369 2.743 1.00 27.32 79 ALA A CA 1
ATOM 596 C C . ALA A 1 82 ? 0.783 6.368 1.883 1.00 27.59 79 ALA A C 1
ATOM 597 O O . ALA A 1 82 ? 0.308 6.712 0.783 1.00 25.34 79 ALA A O 1
ATOM 599 N N . GLU A 1 83 ? 0.660 5.139 2.364 1.00 30.19 80 GLU A N 1
ATOM 600 C CA . GLU A 1 83 ? 0.034 4.074 1.571 1.00 32.52 80 GLU A CA 1
ATOM 601 C C . GLU A 1 83 ? -1.403 3.833 1.972 1.00 33.23 80 GLU A C 1
ATOM 602 O O . GLU A 1 83 ? -2.091 3.037 1.334 1.00 35.20 80 GLU A O 1
ATOM 608 N N . SER A 1 84 ? -1.856 4.540 3.004 1.00 32.09 81 SER A N 1
ATOM 609 C CA . SER A 1 84 ? -3.177 4.368 3.564 1.00 32.67 81 SER A CA 1
ATOM 610 C C . SER A 1 84 ? -3.767 5.746 3.811 1.00 30.84 81 SER A C 1
ATOM 611 O O . SER A 1 84 ? -3.219 6.532 4.595 1.00 31.11 81 SER A O 1
ATOM 614 N N . THR A 1 85 ? -4.877 6.023 3.124 1.00 28.33 82 THR A N 1
ATOM 615 C CA . THR A 1 85 ? -5.568 7.281 3.188 1.00 26.73 82 THR A CA 1
ATOM 616 C C . THR A 1 85 ? -7.057 7.014 3.216 1.00 27.40 82 THR A C 1
ATOM 617 O O . THR A 1 85 ? -7.502 5.925 2.863 1.00 28.14 82 THR A O 1
ATOM 621 N N . PRO A 1 86 ? -7.841 8.013 3.625 1.00 27.41 83 PRO A N 1
ATOM 622 C CA . PRO A 1 86 ? -9.288 7.915 3.480 1.00 27.91 83 PRO A CA 1
ATOM 623 C C . PRO A 1 86 ? -9.846 8.396 2.109 1.00 25.52 83 PRO A C 1
ATOM 624 O O . PRO A 1 86 ? -11.023 8.707 2.021 1.00 25.04 83 PRO A O 1
ATOM 628 N N . MET A 1 87 ? -9.047 8.398 1.033 1.00 25.03 84 MET A N 1
ATOM 629 C CA . MET A 1 87 ? -9.486 9.064 -0.247 1.00 23.76 84 MET A CA 1
ATOM 630 C C . MET A 1 87 ? -10.644 8.395 -0.966 1.00 24.55 84 MET A C 1
ATOM 631 O O . MET A 1 87 ? -11.504 9.079 -1.552 1.00 23.54 84 MET A O 1
ATOM 636 N N . VAL A 1 88 ? -10.690 7.065 -0.940 1.00 26.36 85 VAL A N 1
ATOM 637 C CA . VAL A 1 88 ? -11.848 6.375 -1.506 1.00 28.02 85 VAL A CA 1
ATOM 638 C C . VAL A 1 88 ? -13.145 6.747 -0.765 1.00 28.17 85 VAL A C 1
ATOM 639 O O . VAL A 1 88 ? -14.207 6.820 -1.382 1.00 27.71 85 VAL A O 1
ATOM 643 N N . ILE A 1 89 ? -13.044 6.979 0.545 1.00 28.54 86 ILE A N 1
ATOM 644 C CA . ILE A 1 89 ? -14.192 7.410 1.341 1.00 28.91 86 ILE A CA 1
ATOM 645 C C . ILE A 1 89 ? -14.781 8.692 0.733 1.00 27.98 86 ILE A C 1
ATOM 646 O O . ILE A 1 89 ? -15.978 8.765 0.484 1.00 28.49 86 ILE A O 1
ATOM 651 N N . TYR A 1 90 ? -13.928 9.666 0.421 1.00 27.99 87 TYR A N 1
ATOM 652 C CA . TYR A 1 90 ? -14.363 10.921 -0.225 1.00 28.22 87 TYR A CA 1
ATOM 653 C C . TYR A 1 90 ? -14.871 10.762 -1.648 1.00 28.69 87 TYR A C 1
ATOM 654 O O . TYR A 1 90 ? -15.885 11.365 -2.008 1.00 30.24 87 TYR A O 1
ATOM 663 N N . LEU A 1 91 ? -14.220 9.939 -2.464 1.00 28.33 88 LEU A N 1
ATOM 664 C CA . LEU A 1 91 ? -14.734 9.685 -3.819 1.00 28.58 88 LEU A CA 1
ATOM 665 C C . LEU A 1 91 ? -16.133 9.130 -3.756 1.00 29.89 88 LEU A C 1
ATOM 666 O O . LEU A 1 91 ? -17.004 9.505 -4.567 1.00 30.76 88 LEU A O 1
ATOM 671 N N . ASN A 1 92 ? -16.365 8.234 -2.787 1.00 29.67 89 ASN A N 1
ATOM 672 C CA . ASN A 1 92 ? -17.660 7.586 -2.646 1.00 30.58 89 ASN A CA 1
ATOM 673 C C . ASN A 1 92 ? -18.716 8.557 -2.125 1.00 30.18 89 ASN A C 1
ATOM 674 O O . ASN A 1 92 ? -19.885 8.457 -2.510 1.00 31.00 89 ASN A O 1
ATOM 679 N N . ILE A 1 93 ? -18.308 9.506 -1.290 1.00 28.38 90 ILE A N 1
ATOM 680 C CA . ILE A 1 93 ? -19.224 10.596 -0.915 1.00 28.89 90 ILE A CA 1
ATOM 681 C C . ILE A 1 93 ? -19.628 11.399 -2.178 1.00 28.25 90 ILE A C 1
ATOM 682 O O . ILE A 1 93 ? -20.814 11.637 -2.399 1.00 29.69 90 ILE A O 1
ATOM 687 N N . HIS A 1 94 ? -18.657 11.774 -3.017 1.00 27.76 91 HIS A N 1
ATOM 688 C CA . HIS A 1 94 ? -18.935 12.391 -4.347 1.00 28.09 91 HIS A CA 1
ATOM 689 C C . HIS A 1 94 ? -19.866 11.561 -5.240 1.00 30.08 91 HIS A C 1
ATOM 690 O O . HIS A 1 94 ? -20.844 12.084 -5.775 1.00 30.62 91 HIS A O 1
ATOM 697 N N . ALA A 1 95 ? -19.542 10.274 -5.410 1.00 31.60 92 ALA A N 1
ATOM 698 C CA . ALA A 1 95 ? -20.342 9.374 -6.254 1.00 33.84 92 ALA A CA 1
ATOM 699 C C . ALA A 1 95 ? -21.785 9.355 -5.817 1.00 35.17 92 ALA A C 1
ATOM 700 O O . ALA A 1 95 ? -22.677 9.463 -6.648 1.00 37.69 92 ALA A O 1
ATOM 702 N N . ALA A 1 96 ? -22.005 9.249 -4.506 1.00 35.10 93 ALA A N 1
ATOM 703 C CA . ALA A 1 96 ? -23.345 9.252 -3.915 1.00 36.78 93 ALA A CA 1
ATOM 704 C C . ALA A 1 96 ? -24.106 10.548 -4.168 1.00 36.84 93 ALA A C 1
ATOM 705 O O . ALA A 1 96 ? -25.300 10.525 -4.459 1.00 38.13 93 ALA A O 1
ATOM 707 N N . MET A 1 97 ? -23.420 11.678 -4.046 1.00 35.60 94 MET A N 1
ATOM 708 C CA . MET A 1 97 ? -24.000 12.954 -4.436 1.00 37.15 94 MET A CA 1
ATOM 709 C C . MET A 1 97 ? -24.428 12.992 -5.922 1.00 37.83 94 MET A C 1
ATOM 710 O O . MET A 1 97 ? -25.493 13.492 -6.221 1.00 38.66 94 MET A O 1
ATOM 715 N N . GLU A 1 98 ? -23.597 12.498 -6.846 1.00 37.69 95 GLU A N 1
ATOM 716 C CA . GLU A 1 98 ? -23.943 12.581 -8.298 1.00 39.71 95 GLU A CA 1
ATOM 717 C C . GLU A 1 98 ? -25.090 11.648 -8.629 1.00 42.21 95 GLU A C 1
ATOM 718 O O . GLU A 1 98 ? -25.906 11.959 -9.493 1.00 45.40 95 GLU A O 1
ATOM 724 N N . GLU A 1 99 ? -25.162 10.513 -7.935 1.00 42.70 96 GLU A N 1
ATOM 725 C CA . GLU A 1 99 ? -26.307 9.599 -8.062 1.00 45.67 96 GLU A CA 1
ATOM 726 C C . GLU A 1 99 ? -27.597 10.312 -7.685 1.00 46.50 96 GLU A C 1
ATOM 727 O O . GLU A 1 99 ? -28.625 10.173 -8.376 1.00 49.45 96 GLU A O 1
ATOM 733 N N . VAL A 1 100 ? -27.555 11.083 -6.597 1.00 44.30 97 VAL A N 1
ATOM 734 C CA . VAL A 1 100 ? -28.731 11.851 -6.169 1.00 45.45 97 VAL A CA 1
ATOM 735 C C . VAL A 1 100 ? -29.127 12.905 -7.223 1.00 46.51 97 VAL A C 1
ATOM 736 O O . VAL A 1 100 ? -30.306 13.153 -7.422 1.00 48.59 97 VAL A O 1
ATOM 740 N N . ARG A 1 101 ? -28.149 13.512 -7.904 1.00 45.86 98 ARG A N 1
ATOM 741 C CA . ARG A 1 101 ? -28.449 14.471 -8.988 1.00 47.66 98 ARG A CA 1
ATOM 742 C C . ARG A 1 101 ? -29.207 13.837 -10.149 1.00 51.14 98 ARG A C 1
ATOM 743 O O . ARG A 1 101 ? -30.215 14.385 -10.602 1.00 53.69 98 ARG A O 1
ATOM 751 N N . LYS A 1 102 ? -28.712 12.698 -10.624 1.00 52.19 99 LYS A N 1
ATOM 752 C CA . LYS A 1 102 ? -29.299 12.018 -11.780 1.00 56.51 99 LYS A CA 1
ATOM 753 C C . LYS A 1 102 ? -30.697 11.509 -11.478 1.00 59.81 99 LYS A C 1
ATOM 754 O O . LYS A 1 102 ? -31.591 11.645 -12.318 1.00 63.48 99 LYS A O 1
ATOM 760 N N . LYS A 1 103 ? -30.894 10.950 -10.279 1.00 59.91 100 LYS A N 1
ATOM 761 C CA . LYS A 1 103 ? -32.242 10.592 -9.798 1.00 63.08 100 LYS A CA 1
ATOM 762 C C . LYS A 1 103 ? -33.189 11.775 -9.899 1.00 65.06 100 LYS A C 1
ATOM 763 O O . LYS A 1 103 ? -34.286 11.671 -10.455 1.00 67.96 100 LYS A O 1
ATOM 769 N N . ARG A 1 104 ? -32.754 12.900 -9.336 1.00 63.69 101 ARG A N 1
ATOM 770 C CA . ARG A 1 104 ? -33.589 14.095 -9.259 1.00 65.67 101 ARG A CA 1
ATOM 771 C C . ARG A 1 104 ? -33.765 14.777 -10.635 1.00 68.22 101 ARG A C 1
ATOM 772 O O . ARG A 1 104 ? -34.795 15.420 -10.878 1.00 70.59 101 ARG A O 1
ATOM 780 N N . GLU A 1 105 ? -32.786 14.609 -11.533 1.00 67.93 102 GLU A N 1
ATOM 781 C CA . GLU A 1 105 ? -32.880 15.142 -12.909 1.00 70.89 102 GLU A CA 1
ATOM 782 C C . GLU A 1 105 ? -33.974 14.472 -13.752 1.00 75.58 102 GLU A C 1
ATOM 783 O O . GLU A 1 105 ? -34.720 15.144 -14.478 1.00 78.62 102 GLU A O 1
ATOM 789 N N . GLU A 1 106 ? -34.061 13.152 -13.647 1.00 76.58 103 GLU A N 1
ATOM 790 C CA . GLU A 1 106 ? -35.026 12.379 -14.415 1.00 81.29 103 GLU A CA 1
ATOM 791 C C . GLU A 1 106 ? -36.422 12.495 -13.813 1.00 83.51 103 GLU A C 1
ATOM 792 O O . GLU A 1 106 ? -37.418 12.441 -14.529 1.00 87.54 103 GLU A O 1
ATOM 798 N N . GLN A 1 107 ? -36.485 12.682 -12.499 1.00 81.64 104 GLN A N 1
ATOM 799 C CA . GLN A 1 107 ? -37.744 12.988 -11.822 1.00 83.82 104 GLN A CA 1
ATOM 800 C C . GLN A 1 107 ? -38.270 14.399 -12.130 1.00 85.26 104 GLN A C 1
ATOM 801 O O . GLN A 1 107 ? -39.432 14.684 -11.858 1.00 87.59 104 GLN A O 1
ATOM 807 N N . ALA A 1 108 ? -37.428 15.275 -12.690 1.00 84.19 105 ALA A N 1
ATOM 808 C CA . ALA A 1 108 ? -37.834 16.659 -13.011 1.00 85.91 105 ALA A CA 1
ATOM 809 C C . ALA A 1 108 ? -38.028 16.948 -14.518 1.00 89.31 105 ALA A C 1
ATOM 810 O O . ALA A 1 108 ? -38.203 18.109 -14.908 1.00 90.87 105 ALA A O 1
ATOM 812 N N . ALA A 1 109 ? -38.006 15.906 -15.350 1.00 90.73 106 ALA A N 1
ATOM 813 C CA . ALA A 1 109 ? -38.106 16.066 -16.803 1.00 94.37 106 ALA A CA 1
ATOM 814 C C . ALA A 1 109 ? -39.540 15.857 -17.293 1.00 99.05 106 ALA A C 1
ATOM 815 O O . ALA A 1 109 ? -40.369 16.772 -17.242 1.00 101.01 106 ALA A O 1
ATOM 817 N N . LYS A 1 114 ? -37.434 22.113 -11.741 1.00 61.85 111 LYS A N 1
ATOM 818 C CA . LYS A 1 114 ? -36.042 21.727 -12.024 1.00 59.16 111 LYS A CA 1
ATOM 819 C C . LYS A 1 114 ? -35.364 21.075 -10.819 1.00 56.05 111 LYS A C 1
ATOM 820 O O . LYS A 1 114 ? -35.533 21.525 -9.682 1.00 54.81 111 LYS A O 1
ATOM 826 N N . ALA A 1 115 ? -34.578 20.032 -11.087 1.00 54.60 112 ALA A N 1
ATOM 827 C CA . ALA A 1 115 ? -33.922 19.221 -10.044 1.00 52.28 112 ALA A CA 1
ATOM 828 C C . ALA A 1 115 ? -33.047 20.040 -9.080 1.00 49.30 112 ALA A C 1
ATOM 829 O O . ALA A 1 115 ? -32.348 20.957 -9.514 1.00 48.76 112 ALA A O 1
ATOM 831 N N . LYS A 1 116 ? -33.101 19.705 -7.782 1.00 47.86 113 LYS A N 1
ATOM 832 C CA . LYS A 1 116 ? -32.298 20.375 -6.735 1.00 45.18 113 LYS A CA 1
ATOM 833 C C . LYS A 1 116 ? -31.195 19.442 -6.252 1.00 42.30 113 LYS A C 1
ATOM 834 O O . LYS A 1 116 ? -31.462 18.302 -5.893 1.00 42.91 113 LYS A O 1
ATOM 840 N N . GLY A 1 117 ? -29.957 19.926 -6.240 1.00 39.56 114 GLY A N 1
ATOM 841 C CA . GLY A 1 117 ? -28.806 19.096 -5.894 1.00 36.98 114 GLY A CA 1
ATOM 842 C C . GLY A 1 117 ? -28.708 18.803 -4.396 1.00 34.91 114 GLY A C 1
ATOM 843 O O . GLY A 1 117 ? -29.308 19.497 -3.574 1.00 33.88 114 GLY A O 1
ATOM 844 N N . PRO A 1 118 ? -27.937 17.773 -4.030 1.00 33.46 115 PRO A N 1
ATOM 845 C CA . PRO A 1 118 ? -27.770 17.412 -2.616 1.00 32.13 115 PRO A CA 1
ATOM 846 C C . PRO A 1 118 ? -26.943 18.424 -1.812 1.00 30.07 115 PRO A C 1
ATOM 847 O O . PRO A 1 118 ? -26.138 19.154 -2.395 1.00 28.16 115 PRO A O 1
ATOM 851 N N . ARG A 1 119 ? -27.167 18.462 -0.487 1.00 29.30 116 ARG A N 1
ATOM 852 C CA . ARG A 1 119 ? -26.475 19.377 0.434 1.00 28.00 116 ARG A CA 1
ATOM 853 C C . ARG A 1 119 ? -25.828 18.670 1.645 1.00 27.39 116 ARG A C 1
ATOM 854 O O . ARG A 1 119 ? -26.481 17.927 2.373 1.00 28.18 116 ARG A O 1
ATOM 862 N N . LEU A 1 120 ? -24.556 18.963 1.870 1.00 25.88 117 LEU A N 1
ATOM 863 C CA . LEU A 1 120 ? -23.723 18.226 2.789 1.00 25.38 117 LEU A CA 1
ATOM 864 C C . LEU A 1 120 ? -23.101 19.143 3.856 1.00 24.21 117 LEU A C 1
ATOM 865 O O . LEU A 1 120 ? -22.523 20.181 3.509 1.00 23.32 117 LEU A O 1
ATOM 870 N N . LEU A 1 121 ? -23.252 18.765 5.139 1.00 23.07 118 LEU A N 1
ATOM 871 C CA . LEU A 1 121 ? -22.678 19.515 6.287 1.00 22.45 118 LEU A CA 1
ATOM 872 C C . LEU A 1 121 ? -21.532 18.746 6.911 1.00 22.35 118 LEU A C 1
ATOM 873 O O . LEU A 1 121 ? -21.738 17.642 7.452 1.00 22.06 118 LEU A O 1
ATOM 878 N N . LEU A 1 122 ? -20.339 19.337 6.888 1.00 21.08 119 LEU A N 1
ATOM 879 C CA . LEU A 1 122 ? -19.170 18.760 7.564 1.00 21.26 119 LEU A CA 1
ATOM 880 C C . LEU A 1 122 ? -19.043 19.312 9.013 1.00 21.34 119 LEU A C 1
ATOM 881 O O . LEU A 1 122 ? -19.066 20.526 9.202 1.00 20.94 119 LEU A O 1
ATOM 886 N N . VAL A 1 123 ? -18.941 18.437 10.034 1.00 22.27 120 VAL A N 1
ATOM 887 C CA . VAL A 1 123 ? -18.810 18.862 11.474 1.00 22.51 120 VAL A CA 1
ATOM 888 C C . VAL A 1 123 ? -17.664 18.140 12.225 1.00 23.14 120 VAL A C 1
ATOM 889 O O . VAL A 1 123 ? -17.180 17.103 11.776 1.00 22.34 120 VAL A O 1
ATOM 893 N N . GLY A 1 124 ? -17.253 18.691 13.376 1.00 23.51 121 GLY A N 1
ATOM 894 C CA . GLY A 1 124 ? -16.175 18.117 14.210 1.00 23.82 121 GLY A CA 1
ATOM 895 C C . GLY A 1 124 ? -15.340 19.183 14.899 1.00 24.45 121 GLY A C 1
ATOM 896 O O . GLY A 1 124 ? -15.492 20.366 14.611 1.00 23.82 121 GLY A O 1
ATOM 897 N N . PRO A 1 125 ? -14.436 18.778 15.802 1.00 25.62 122 PRO A N 1
ATOM 898 C CA . PRO A 1 125 ? -13.584 19.749 16.452 1.00 27.14 122 PRO A CA 1
ATOM 899 C C . PRO A 1 125 ? -12.451 20.228 15.526 1.00 27.04 122 PRO A C 1
ATOM 900 O O . PRO A 1 125 ? -12.252 19.685 14.408 1.00 24.76 122 PRO A O 1
ATOM 904 N N . THR A 1 126 ? -11.716 21.236 15.978 1.00 27.98 123 THR A N 1
ATOM 905 C CA . THR A 1 126 ? -10.646 21.797 15.148 1.00 29.59 123 THR A CA 1
ATOM 906 C C . THR A 1 126 ? -9.558 20.751 14.899 1.00 29.07 123 THR A C 1
ATOM 907 O O . THR A 1 126 ? -9.398 19.818 15.681 1.00 29.07 123 THR A O 1
ATOM 911 N N . ASP A 1 127 ? -8.877 20.892 13.762 1.00 28.62 124 ASP A N 1
ATOM 912 C CA . ASP A 1 127 ? -7.705 20.106 13.393 1.00 28.78 124 ASP A CA 1
ATOM 913 C C . ASP A 1 127 ? -8.035 18.662 13.065 1.00 27.42 124 ASP A C 1
ATOM 914 O O . ASP A 1 127 ? -7.358 17.751 13.548 1.00 27.01 124 ASP A O 1
ATOM 919 N N . VAL A 1 128 ? -9.044 18.477 12.215 1.00 24.95 125 VAL A N 1
ATOM 920 C CA . VAL A 1 128 ? -9.417 17.160 11.712 1.00 24.88 125 VAL A CA 1
ATOM 921 C C . VAL A 1 128 ? -9.444 17.012 10.145 1.00 23.83 125 VAL A C 1
ATOM 922 O O . VAL A 1 128 ? -9.789 15.954 9.637 1.00 24.08 125 VAL A O 1
ATOM 926 N N . GLY A 1 129 ? -9.057 18.046 9.390 1.00 23.39 126 GLY A N 1
ATOM 927 C CA . GLY A 1 129 ? -9.096 18.001 7.910 1.00 22.41 126 GLY A CA 1
ATOM 928 C C . GLY A 1 129 ? -10.412 18.400 7.247 1.00 21.08 126 GLY A C 1
ATOM 929 O O . GLY A 1 129 ? -10.671 18.071 6.070 1.00 19.31 126 GLY A O 1
ATOM 930 N N . LYS A 1 130 ? -11.261 19.114 7.988 1.00 20.38 127 LYS A N 1
ATOM 931 C CA . LYS A 1 130 ? -12.579 19.469 7.504 1.00 19.77 127 LYS A CA 1
ATOM 932 C C . LYS A 1 130 ? -12.556 20.346 6.215 1.00 20.21 127 LYS A C 1
ATOM 933 O O . LYS A 1 130 ? -13.228 20.050 5.213 1.00 20.01 127 LYS A O 1
ATOM 939 N N . THR A 1 131 ? -11.773 21.405 6.219 1.00 21.26 128 THR A N 1
ATOM 940 C CA . THR A 1 131 ? -11.635 22.281 5.029 1.00 21.45 128 THR A CA 1
ATOM 941 C C . THR A 1 131 ? -11.119 21.530 3.774 1.00 21.77 128 THR A C 1
ATOM 942 O O . THR A 1 131 ? -11.612 21.714 2.645 1.00 20.40 128 THR A O 1
ATOM 946 N N . THR A 1 132 ? -10.137 20.668 3.980 1.00 22.07 129 THR A N 1
ATOM 947 C CA . THR A 1 132 ? -9.516 19.926 2.882 1.00 22.16 129 THR A CA 1
ATOM 948 C C . THR A 1 132 ? -10.516 18.998 2.185 1.00 21.94 129 THR A C 1
ATOM 949 O O . THR A 1 132 ? -10.539 18.893 0.944 1.00 20.48 129 THR A O 1
ATOM 953 N N . VAL A 1 133 ? -11.329 18.317 2.996 1.00 21.66 130 VAL A N 1
ATOM 954 C CA . VAL A 1 133 ? -12.373 17.426 2.481 1.00 21.22 130 VAL A CA 1
ATOM 955 C C . VAL A 1 133 ? -13.420 18.217 1.678 1.00 21.10 130 VAL A C 1
ATOM 956 O O . VAL A 1 133 ? -13.894 17.745 0.630 1.00 21.12 130 VAL A O 1
ATOM 960 N N A SER A 1 134 ? -13.779 19.410 2.154 0.50 21.43 131 SER A N 1
ATOM 961 N N B SER A 1 134 ? -13.772 19.415 2.149 0.50 20.64 131 SER A N 1
ATOM 962 C CA A SER A 1 134 ? -14.666 20.297 1.386 0.50 21.82 131 SER A CA 1
ATOM 963 C CA B SER A 1 134 ? -14.689 20.281 1.391 0.50 20.24 131 SER A CA 1
ATOM 964 C C A SER A 1 134 ? -14.124 20.550 -0.022 0.50 21.73 131 SER A C 1
ATOM 965 C C B SER A 1 134 ? -14.137 20.604 -0.013 0.50 20.95 131 SER A C 1
ATOM 966 O O A SER A 1 134 ? -14.854 20.476 -1.012 0.50 21.72 131 SER A O 1
ATOM 967 O O B SER A 1 134 ? -14.879 20.611 -0.997 0.50 20.92 131 SER A O 1
ATOM 972 N N . ARG A 1 135 ? -12.836 20.856 -0.102 1.00 21.65 132 ARG A N 1
ATOM 973 C CA . ARG A 1 135 ? -12.181 21.160 -1.400 1.00 22.07 132 ARG A CA 1
ATOM 974 C C . ARG A 1 135 ? -12.127 19.971 -2.381 1.00 21.79 132 ARG A C 1
ATOM 975 O O . ARG A 1 135 ? -12.344 20.109 -3.610 1.00 22.07 132 ARG A O 1
ATOM 983 N N . ILE A 1 136 ? -11.850 18.798 -1.855 1.00 21.31 133 ILE A N 1
ATOM 984 C CA . ILE A 1 136 ? -11.851 17.598 -2.699 1.00 21.06 133 ILE A CA 1
ATOM 985 C C . ILE A 1 136 ? -13.247 17.379 -3.320 1.00 21.00 133 ILE A C 1
ATOM 986 O O . ILE A 1 136 ? -13.411 17.195 -4.558 1.00 21.22 133 ILE A O 1
ATOM 991 N N . LEU A 1 137 ? -14.268 17.431 -2.474 1.00 20.10 134 LEU A N 1
ATOM 992 C CA . LEU A 1 137 ? -15.641 17.182 -2.933 1.00 20.59 134 LEU A CA 1
ATOM 993 C C . LEU A 1 137 ? -16.109 18.198 -4.017 1.00 21.54 134 LEU A C 1
ATOM 994 O O . LEU A 1 137 ? -16.742 17.818 -5.030 1.00 22.12 134 LEU A O 1
ATOM 999 N N . CYS A 1 138 ? -15.785 19.476 -3.828 1.00 20.93 135 CYS A N 1
ATOM 1000 C CA . CYS A 1 138 ? -16.053 20.496 -4.858 1.00 21.83 135 CYS A CA 1
ATOM 1001 C C . CYS A 1 138 ? -15.383 20.216 -6.248 1.00 22.38 135 CYS A C 1
ATOM 1002 O O . CYS A 1 138 ? -16.009 20.314 -7.315 1.00 22.56 135 CYS A O 1
ATOM 1005 N N . ASN A 1 139 ? -14.111 19.863 -6.242 1.00 21.55 136 ASN A N 1
ATOM 1006 C CA . ASN A 1 139 ? -13.393 19.582 -7.491 1.00 22.36 136 ASN A CA 1
ATOM 1007 C C . ASN A 1 139 ? -13.944 18.374 -8.287 1.00 22.63 136 ASN A C 1
ATOM 1008 O O . ASN A 1 139 ? -14.037 18.413 -9.536 1.00 23.31 136 ASN A O 1
ATOM 1013 N N . TYR A 1 140 ? -14.280 17.312 -7.565 1.00 21.91 137 TYR A N 1
ATOM 1014 C CA . TYR A 1 140 ? -14.865 16.123 -8.172 1.00 23.27 137 TYR A CA 1
ATOM 1015 C C . TYR A 1 140 ? -16.172 16.472 -8.896 1.00 23.85 137 TYR A C 1
ATOM 1016 O O . TYR A 1 140 ? -16.379 16.062 -10.031 1.00 24.99 137 TYR A O 1
ATOM 1025 N N . SER A 1 141 ? -17.008 17.299 -8.279 1.00 23.05 138 SER A N 1
ATOM 1026 C CA . SER A 1 141 ? -18.226 17.780 -8.928 1.00 24.09 138 SER A CA 1
ATOM 1027 C C . SER A 1 141 ? -17.983 18.493 -10.267 1.00 24.56 138 SER A C 1
ATOM 1028 O O . SER A 1 141 ? -18.667 18.207 -11.253 1.00 26.36 138 SER A O 1
ATOM 1031 N N . VAL A 1 142 ? -16.998 19.395 -10.314 1.00 24.34 139 VAL A N 1
ATOM 1032 C CA . VAL A 1 142 ? -16.638 20.110 -11.564 1.00 25.51 139 VAL A CA 1
ATOM 1033 C C . VAL A 1 142 ? -16.152 19.185 -12.716 1.00 27.35 139 VAL A C 1
ATOM 1034 O O . VAL A 1 142 ? -16.542 19.342 -13.888 1.00 27.76 139 VAL A O 1
ATOM 1038 N N . ARG A 1 143 ? -15.292 18.235 -12.369 1.00 26.99 140 ARG A N 1
ATOM 1039 C CA . ARG A 1 143 ? -14.760 17.276 -13.336 1.00 29.46 140 ARG A CA 1
ATOM 1040 C C . ARG A 1 143 ? -15.868 16.393 -13.918 1.00 30.54 140 ARG A C 1
ATOM 1041 O O . ARG A 1 143 ? -15.720 15.830 -14.988 1.00 31.26 140 ARG A O 1
ATOM 1049 N N . GLN A 1 144 ? -16.977 16.296 -13.186 1.00 30.44 141 GLN A N 1
ATOM 1050 C CA . GLN A 1 144 ? -18.163 15.563 -13.624 1.00 31.85 141 GLN A CA 1
ATOM 1051 C C . GLN A 1 144 ? -19.004 16.380 -14.624 1.00 32.80 141 GLN A C 1
ATOM 1052 O O . GLN A 1 144 ? -19.910 15.852 -15.269 1.00 34.98 141 GLN A O 1
ATOM 1058 N N . GLY A 1 145 ? -18.691 17.665 -14.774 1.00 31.69 142 GLY A N 1
ATOM 1059 C CA . GLY A 1 145 ? -19.427 18.547 -15.636 1.00 32.62 142 GLY A CA 1
ATOM 1060 C C . GLY A 1 145 ? -20.387 19.469 -14.897 1.00 32.09 142 GLY A C 1
ATOM 1061 O O . GLY A 1 145 ? -21.071 20.275 -15.543 1.00 32.95 142 GLY A O 1
ATOM 1062 N N . ARG A 1 146 ? -20.407 19.365 -13.562 1.00 30.03 143 ARG A N 1
ATOM 1063 C CA . ARG A 1 146 ? -21.360 20.091 -12.701 1.00 29.64 143 ARG A CA 1
ATOM 1064 C C . ARG A 1 146 ? -20.743 21.331 -12.085 1.00 28.73 143 ARG A C 1
ATOM 1065 O O . ARG A 1 146 ? -19.526 21.448 -12.011 1.00 28.35 143 ARG A O 1
ATOM 1073 N N . THR A 1 147 ? -21.597 22.237 -11.619 1.00 28.57 144 THR A N 1
ATOM 1074 C CA . THR A 1 147 ? -21.160 23.463 -10.966 1.00 28.20 144 THR A CA 1
ATOM 1075 C C . THR A 1 147 ? -21.778 23.581 -9.517 1.00 27.04 144 THR A C 1
ATOM 1076 O O . THR A 1 147 ? -22.859 24.104 -9.368 1.00 26.92 144 THR A O 1
ATOM 1080 N N . PRO A 1 148 ? -21.087 23.084 -8.458 1.00 26.16 145 PRO A N 1
ATOM 1081 C CA . PRO A 1 148 ? -21.595 23.142 -7.058 1.00 25.17 145 PRO A CA 1
ATOM 1082 C C . PRO A 1 148 ? -21.388 24.502 -6.350 1.00 25.22 145 PRO A C 1
ATOM 1083 O O . PRO A 1 148 ? -20.558 25.306 -6.813 1.00 24.78 145 PRO A O 1
ATOM 1087 N N . ILE A 1 149 ? -22.146 24.750 -5.265 1.00 25.00 146 ILE A N 1
ATOM 1088 C CA . ILE A 1 149 ? -21.929 25.894 -4.356 1.00 25.25 146 ILE A CA 1
ATOM 1089 C C . ILE A 1 149 ? -21.193 25.491 -3.052 1.00 24.17 146 ILE A C 1
ATOM 1090 O O . ILE A 1 149 ? -21.651 24.627 -2.252 1.00 23.69 146 ILE A O 1
ATOM 1095 N N . PHE A 1 150 ? -20.072 26.155 -2.806 1.00 23.97 147 PHE A N 1
ATOM 1096 C CA . PHE A 1 150 ? -19.315 25.957 -1.562 1.00 22.95 147 PHE A CA 1
ATOM 1097 C C . PHE A 1 150 ? -19.716 27.003 -0.499 1.00 23.47 147 PHE A C 1
ATOM 1098 O O . PHE A 1 150 ? -19.657 28.199 -0.782 1.00 24.21 147 PHE A O 1
ATOM 1106 N N . VAL A 1 151 ? -20.093 26.548 0.709 1.00 22.60 148 VAL A N 1
ATOM 1107 C CA . VAL A 1 151 ? -20.493 27.419 1.831 1.00 22.76 148 VAL A CA 1
ATOM 1108 C C . VAL A 1 151 ? -19.520 27.335 3.047 1.00 23.27 148 VAL A C 1
ATOM 1109 O O . VAL A 1 151 ? -19.270 26.252 3.608 1.00 21.21 148 VAL A O 1
ATOM 1113 N N . GLU A 1 152 ? -19.026 28.495 3.474 1.00 24.22 149 GLU A N 1
ATOM 1114 C CA . GLU A 1 152 ? -18.025 28.597 4.553 1.00 25.21 149 GLU A CA 1
ATOM 1115 C C . GLU A 1 152 ? -18.572 29.287 5.830 1.00 25.59 149 GLU A C 1
ATOM 1116 O O . GLU A 1 152 ? -18.775 30.504 5.834 1.00 26.86 149 GLU A O 1
ATOM 1122 N N . LEU A 1 153 ? -18.779 28.512 6.909 1.00 25.16 150 LEU A N 1
ATOM 1123 C CA . LEU A 1 153 ? -19.263 29.035 8.214 1.00 26.06 150 LEU A CA 1
ATOM 1124 C C . LEU A 1 153 ? -18.187 29.245 9.323 1.00 26.39 150 LEU A C 1
ATOM 1125 O O . LEU A 1 153 ? -18.499 29.750 10.414 1.00 27.27 150 LEU A O 1
ATOM 1130 N N . ASP A 1 154 ? -16.936 28.879 9.064 1.00 25.95 151 ASP A N 1
ATOM 1131 C CA . ASP A 1 154 ? -15.865 29.077 10.063 1.00 26.42 151 ASP A CA 1
ATOM 1132 C C . ASP A 1 154 ? -15.324 30.514 10.035 1.00 27.60 151 ASP A C 1
ATOM 1133 O O . ASP A 1 154 ? -14.475 30.869 9.208 1.00 27.78 151 ASP A O 1
ATOM 1138 N N . VAL A 1 155 ? -15.837 31.328 10.959 1.00 28.48 152 VAL A N 1
ATOM 1139 C CA . VAL A 1 155 ? -15.399 32.696 11.165 1.00 30.25 152 VAL A CA 1
ATOM 1140 C C . VAL A 1 155 ? -13.956 32.803 11.686 1.00 32.09 152 VAL A C 1
ATOM 1141 O O . VAL A 1 155 ? -13.344 33.881 11.628 1.00 32.58 152 VAL A O 1
ATOM 1145 N N . GLY A 1 156 ? -13.419 31.697 12.194 1.00 32.47 153 GLY A N 1
ATOM 1146 C CA . GLY A 1 156 ? -12.035 31.657 12.658 1.00 35.17 153 GLY A CA 1
ATOM 1147 C C . GLY A 1 156 ? -11.019 31.353 11.562 1.00 35.75 153 GLY A C 1
ATOM 1148 O O . GLY A 1 156 ? -9.908 31.848 11.625 1.00 39.26 153 GLY A O 1
ATOM 1149 N N . GLN A 1 157 ? -11.394 30.533 10.580 1.00 34.98 154 GLN A N 1
ATOM 1150 C CA A GLN A 1 157 ? -10.493 30.129 9.481 0.50 34.79 154 GLN A CA 1
ATOM 1151 C CA B GLN A 1 157 ? -10.503 30.081 9.498 0.50 34.64 154 GLN A CA 1
ATOM 1152 C C . GLN A 1 157 ? -11.284 29.964 8.169 1.00 33.36 154 GLN A C 1
ATOM 1153 O O . GLN A 1 157 ? -11.707 28.863 7.794 1.00 31.96 154 GLN A O 1
ATOM 1164 N N . ASN A 1 158 ? -11.475 31.082 7.463 1.00 33.76 155 ASN A N 1
ATOM 1165 C CA . ASN A 1 158 ? -12.322 31.167 6.248 1.00 33.15 155 ASN A CA 1
ATOM 1166 C C . ASN A 1 158 ? -11.515 31.056 4.928 1.00 33.66 155 ASN A C 1
ATOM 1167 O O . ASN A 1 158 ? -10.552 31.801 4.733 1.00 34.23 155 ASN A O 1
ATOM 1172 N N . SER A 1 159 ? -11.924 30.164 4.015 1.00 32.73 156 SER A N 1
ATOM 1173 C CA . SER A 1 159 ? -11.204 29.979 2.729 1.00 33.96 156 SER A CA 1
ATOM 1174 C C . SER A 1 159 ? -11.780 30.749 1.507 1.00 34.65 156 SER A C 1
ATOM 1175 O O . SER A 1 159 ? -11.291 30.593 0.384 1.00 35.78 156 SER A O 1
ATOM 1178 N N . VAL A 1 160 ? -12.785 31.591 1.734 1.00 34.64 157 VAL A N 1
ATOM 1179 C CA . VAL A 1 160 ? -13.457 32.340 0.657 1.00 35.43 157 VAL A CA 1
ATOM 1180 C C . VAL A 1 160 ? -13.219 33.844 0.743 1.00 36.11 157 VAL A C 1
ATOM 1181 O O . VAL A 1 160 ? -13.046 34.484 -0.287 1.00 37.53 157 VAL A O 1
ATOM 1185 N N . SER A 1 161 ? -13.210 34.380 1.975 1.00 35.62 158 SER A N 1
ATOM 1186 C CA . SER A 1 161 ? -13.095 35.808 2.276 1.00 36.13 158 SER A CA 1
ATOM 1187 C C . SER A 1 161 ? -12.232 35.989 3.543 1.00 35.81 158 SER A C 1
ATOM 1188 O O . SER A 1 161 ? -11.501 35.068 3.915 1.00 35.50 158 SER A O 1
ATOM 1191 N N . VAL A 1 162 ? -12.308 37.155 4.195 1.00 35.48 159 VAL A N 1
ATOM 1192 C CA . VAL A 1 162 ? -11.586 37.420 5.461 1.00 35.21 159 VAL A CA 1
ATOM 1193 C C . VAL A 1 162 ? -12.151 36.676 6.697 1.00 33.22 159 VAL A C 1
ATOM 1194 O O . VAL A 1 162 ? -13.292 36.182 6.689 1.00 30.98 159 VAL A O 1
ATOM 1198 N N . PRO A 1 163 ? -11.353 36.597 7.777 1.00 33.28 160 PRO A N 1
ATOM 1199 C CA . PRO A 1 163 ? -11.900 36.044 9.018 1.00 32.79 160 PRO A CA 1
ATOM 1200 C C . PRO A 1 163 ? -12.967 36.939 9.608 1.00 32.80 160 PRO A C 1
ATOM 1201 O O . PRO A 1 163 ? -13.024 38.135 9.303 1.00 34.02 160 PRO A O 1
ATOM 1205 N N . GLY A 1 164 ? -13.791 36.357 10.459 1.00 32.17 161 GLY A N 1
ATOM 1206 C CA . GLY A 1 164 ? -14.945 37.043 11.009 1.00 33.03 161 GLY A CA 1
ATOM 1207 C C . GLY A 1 164 ? -16.072 37.167 9.988 1.00 32.26 161 GLY A C 1
ATOM 1208 O O . GLY A 1 164 ? -16.950 38.011 10.161 1.00 33.43 161 GLY A O 1
ATOM 1209 N N . THR A 1 165 ? -16.038 36.338 8.940 1.00 30.60 162 THR A N 1
ATOM 1210 C CA . THR A 1 165 ? -17.117 36.244 7.934 1.00 30.33 162 THR A CA 1
ATOM 1211 C C . THR A 1 165 ? -17.717 34.849 7.777 1.00 29.19 162 THR A C 1
ATOM 1212 O O . THR A 1 165 ? -17.089 33.829 8.065 1.00 28.48 162 THR A O 1
ATOM 1216 N N . VAL A 1 166 ? -18.960 34.844 7.293 1.00 30.17 163 VAL A N 1
ATOM 1217 C CA . VAL A 1 166 ? -19.638 33.681 6.736 1.00 29.19 163 VAL A CA 1
ATOM 1218 C C . VAL A 1 166 ? -19.783 33.928 5.204 1.00 29.12 163 VAL A C 1
ATOM 1219 O O . VAL A 1 166 ? -20.167 35.015 4.806 1.00 29.42 163 VAL A O 1
ATOM 1223 N N . ALA A 1 167 ? -19.439 32.960 4.348 1.00 28.39 164 ALA A N 1
ATOM 1224 C CA . ALA A 1 167 ? -19.410 33.210 2.877 1.00 28.87 164 ALA A CA 1
ATOM 1225 C C . ALA A 1 167 ? -19.755 32.004 1.999 1.00 28.19 164 ALA A C 1
ATOM 1226 O O . ALA A 1 167 ? -19.772 30.867 2.488 1.00 28.42 164 ALA A O 1
ATOM 1228 N N . ALA A 1 168 ? -20.040 32.268 0.709 1.00 28.55 165 ALA A N 1
ATOM 1229 C CA . ALA A 1 168 ? -20.358 31.231 -0.308 1.00 27.97 165 ALA A CA 1
ATOM 1230 C C . ALA A 1 168 ? -19.934 31.601 -1.758 1.00 29.34 165 ALA A C 1
ATOM 1231 O O . ALA A 1 168 ? -19.888 32.784 -2.129 1.00 30.51 165 ALA A O 1
ATOM 1233 N N . VAL A 1 169 ? -19.665 30.584 -2.584 1.00 28.61 166 VAL A N 1
ATOM 1234 C CA . VAL A 1 169 ? -19.218 30.805 -3.973 1.00 29.55 166 VAL A CA 1
ATOM 1235 C C . VAL A 1 169 ? -19.612 29.643 -4.918 1.00 28.63 166 VAL A C 1
ATOM 1236 O O . VAL A 1 169 ? -19.620 28.484 -4.502 1.00 27.56 166 VAL A O 1
ATOM 1240 N N . LEU A 1 170 ? -19.942 29.974 -6.171 1.00 29.48 167 LEU A N 1
ATOM 1241 C CA . LEU A 1 170 ? -20.268 28.993 -7.243 1.00 29.51 167 LEU A CA 1
ATOM 1242 C C . LEU A 1 170 ? -19.000 28.476 -7.893 1.00 29.22 167 LEU A C 1
ATOM 1243 O O . LEU A 1 170 ? -18.228 29.263 -8.414 1.00 31.36 167 LEU A O 1
ATOM 1248 N N . VAL A 1 171 ? -18.808 27.160 -7.915 1.00 27.21 168 VAL A N 1
ATOM 1249 C CA . VAL A 1 171 ? -17.582 26.564 -8.409 1.00 27.55 168 VAL A CA 1
ATOM 1250 C C . VAL A 1 171 ? -17.744 26.092 -9.885 1.00 28.35 168 VAL A C 1
ATOM 1251 O O . VAL A 1 171 ? -18.481 25.167 -10.139 1.00 27.46 168 VAL A O 1
ATOM 1255 N N . GLN A 1 172 ? -17.053 26.729 -10.840 1.00 30.44 169 GLN A N 1
ATOM 1256 C CA . GLN A 1 172 ? -17.181 26.380 -12.299 1.00 32.76 169 GLN A CA 1
ATOM 1257 C C . GLN A 1 172 ? -15.913 25.795 -12.934 1.00 33.27 169 GLN A C 1
ATOM 1258 O O . GLN A 1 172 ? -15.922 25.332 -14.091 1.00 33.95 169 GLN A O 1
ATOM 1264 N N . LYS A 1 173 ? -14.828 25.846 -12.178 1.00 32.54 170 LYS A N 1
ATOM 1265 C CA . LYS A 1 173 ? -13.552 25.308 -12.597 1.00 33.16 170 LYS A CA 1
ATOM 1266 C C . LYS A 1 173 ? -12.892 24.707 -11.369 1.00 30.83 170 LYS A C 1
ATOM 1267 O O . LYS A 1 173 ? -13.176 25.101 -10.199 1.00 29.21 170 LYS A O 1
ATOM 1273 N N . THR A 1 174 ? -12.033 23.729 -11.609 1.00 29.83 171 THR A N 1
ATOM 1274 C CA . THR A 1 174 ? -11.344 23.074 -10.507 1.00 28.41 171 THR A CA 1
ATOM 1275 C C . THR A 1 174 ? -10.441 24.105 -9.812 1.00 28.51 171 THR A C 1
ATOM 1276 O O . THR A 1 174 ? -9.977 25.060 -10.449 1.00 29.14 171 THR A O 1
ATOM 1280 N N . ALA A 1 175 ? -10.260 23.950 -8.500 1.00 26.87 172 ALA A N 1
ATOM 1281 C CA . ALA A 1 175 ? -9.315 24.773 -7.753 1.00 27.21 172 ALA A CA 1
ATOM 1282 C C . ALA A 1 175 ? -7.955 24.859 -8.448 1.00 29.20 172 ALA A C 1
ATOM 1283 O O . ALA A 1 175 ? -7.455 23.886 -9.033 1.00 29.23 172 ALA A O 1
ATOM 1285 N N . ASP A 1 176 ? -7.358 26.039 -8.415 1.00 31.01 173 ASP A N 1
ATOM 1286 C CA . ASP A 1 176 ? -5.966 26.154 -8.751 1.00 33.45 173 ASP A CA 1
ATOM 1287 C C . ASP A 1 176 ? -5.190 25.420 -7.658 1.00 33.46 173 ASP A C 1
ATOM 1288 O O . ASP A 1 176 ? -5.537 25.517 -6.479 1.00 32.01 173 ASP A O 1
ATOM 1293 N N . VAL A 1 177 ? -4.162 24.681 -8.057 1.00 35.43 174 VAL A N 1
ATOM 1294 C CA . VAL A 1 177 ? -3.421 23.8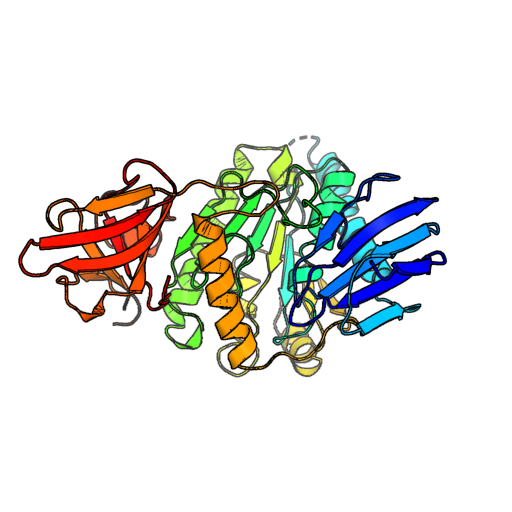30 -7.129 1.00 36.82 174 VAL A CA 1
ATOM 1295 C C . VAL A 1 177 ? -2.804 24.647 -5.992 1.00 38.18 174 VAL A C 1
ATOM 1296 O O . VAL A 1 177 ? -2.959 24.291 -4.824 1.00 37.57 174 VAL A O 1
ATOM 1300 N N . ILE A 1 178 ? -2.192 25.776 -6.325 1.00 41.07 175 ILE A N 1
ATOM 1301 C CA . ILE A 1 178 ? -1.578 26.640 -5.318 1.00 43.33 175 ILE A CA 1
ATOM 1302 C C . ILE A 1 178 ? -2.600 27.562 -4.660 1.00 43.19 175 ILE A C 1
ATOM 1303 O O . ILE A 1 178 ? -2.658 27.671 -3.423 1.00 43.12 175 ILE A O 1
ATOM 1308 N N . ASP A 1 179 ? -3.449 28.187 -5.472 1.00 43.52 176 ASP A N 1
ATOM 1309 C CA . ASP A 1 179 ? -4.316 29.254 -4.971 1.00 43.29 176 ASP A CA 1
ATOM 1310 C C . ASP A 1 179 ? -5.708 28.855 -4.500 1.00 40.86 176 ASP A C 1
ATOM 1311 O O . ASP A 1 179 ? -6.394 29.669 -3.883 1.00 41.03 176 ASP A O 1
ATOM 1316 N N . GLY A 1 180 ? -6.144 27.628 -4.763 1.00 38.65 177 GLY A N 1
ATOM 1317 C CA . GLY A 1 180 ? -7.500 27.228 -4.362 1.00 36.34 177 GLY A CA 1
ATOM 1318 C C . GLY A 1 180 ? -8.523 27.745 -5.357 1.00 36.00 177 GLY A C 1
ATOM 1319 O O . GLY A 1 180 ? -8.191 28.081 -6.494 1.00 36.49 177 GLY A O 1
ATOM 1320 N N . PHE A 1 181 ? -9.769 27.829 -4.923 1.00 34.94 178 PHE A N 1
ATOM 1321 C CA . PHE A 1 181 ? -10.865 28.182 -5.824 1.00 35.54 178 PHE A CA 1
ATOM 1322 C C . PHE A 1 181 ? -10.852 29.654 -6.215 1.00 38.33 178 PHE A C 1
ATOM 1323 O O . PHE A 1 181 ? -10.506 30.508 -5.402 1.00 37.72 178 PHE A O 1
ATOM 1331 N N . GLU A 1 182 ? -11.217 29.926 -7.468 1.00 41.10 179 GLU A N 1
ATOM 1332 C CA . GLU A 1 182 ? -11.415 31.292 -7.947 1.00 44.01 179 GLU A CA 1
ATOM 1333 C C . GLU A 1 182 ? -12.487 31.983 -7.105 1.00 44.10 179 GLU A C 1
ATOM 1334 O O . GLU A 1 182 ? -13.599 31.472 -6.920 1.00 43.15 179 GLU A O 1
ATOM 1340 N N . ARG A 1 183 ? -12.143 33.140 -6.563 1.00 46.01 180 ARG A N 1
ATOM 1341 C CA . ARG A 1 183 ? -13.082 33.884 -5.744 1.00 47.02 180 ARG A CA 1
ATOM 1342 C C . ARG A 1 183 ? -13.832 34.836 -6.658 1.00 48.84 180 ARG A C 1
ATOM 1343 O O . ARG A 1 183 ? -13.723 36.054 -6.530 1.00 50.33 180 ARG A O 1
ATOM 1351 N N . ASN A 1 184 ? -14.573 34.269 -7.607 1.00 49.12 181 ASN A N 1
ATOM 1352 C CA . ASN A 1 184 ? -15.245 35.076 -8.620 1.00 51.15 181 ASN A CA 1
ATOM 1353 C C . ASN A 1 184 ? -16.681 35.360 -8.180 1.00 49.80 181 ASN A C 1
ATOM 1354 O O . ASN A 1 184 ? -17.571 34.496 -8.250 1.00 49.04 181 ASN A O 1
ATOM 1359 N N . GLN A 1 185 ? -16.876 36.565 -7.662 1.00 49.42 182 GLN A N 1
ATOM 1360 C CA . GLN A 1 185 ? -18.180 37.019 -7.216 1.00 48.41 182 GLN A CA 1
ATOM 1361 C C . GLN A 1 185 ? -18.812 36.133 -6.118 1.00 44.27 182 GLN A C 1
ATOM 1362 O O . GLN A 1 185 ? -19.864 35.541 -6.350 1.00 44.27 182 GLN A O 1
ATOM 1368 N N . PRO A 1 186 ? -18.187 36.064 -4.919 1.00 40.50 183 PRO A N 1
ATOM 1369 C CA . PRO A 1 186 ? -18.780 35.350 -3.782 1.00 37.58 183 PRO A CA 1
ATOM 1370 C C . PRO A 1 186 ? -19.902 36.146 -3.126 1.00 36.94 183 PRO A C 1
ATOM 1371 O O . PRO A 1 186 ? -20.035 37.328 -3.384 1.00 37.90 183 PRO A O 1
ATOM 1375 N N . ILE A 1 187 ? -20.686 35.480 -2.279 1.00 34.21 184 ILE A N 1
ATOM 1376 C CA . ILE A 1 187 ? -21.629 36.126 -1.377 1.00 34.15 184 ILE A CA 1
ATOM 1377 C C . ILE A 1 187 ? -21.051 36.114 0.047 1.00 31.95 184 ILE A C 1
ATOM 1378 O O . ILE A 1 187 ? -20.726 35.058 0.549 1.00 29.39 184 ILE A O 1
ATOM 1383 N N . VAL A 1 188 ? -20.959 37.277 0.701 1.00 31.99 185 VAL A N 1
ATOM 1384 C CA . VAL A 1 188 ? -20.226 37.414 1.981 1.00 30.82 185 VAL A CA 1
ATOM 1385 C C . VAL A 1 188 ? -20.974 38.245 3.044 1.00 30.88 185 VAL A C 1
ATOM 1386 O O . VAL A 1 188 ? -21.443 39.323 2.720 1.00 31.70 185 VAL A O 1
ATOM 1390 N N . PHE A 1 189 ? -21.042 37.743 4.291 1.00 29.42 186 PHE A N 1
ATOM 1391 C CA . PHE A 1 189 ? -21.594 38.453 5.478 1.00 30.97 186 PHE A CA 1
ATOM 1392 C 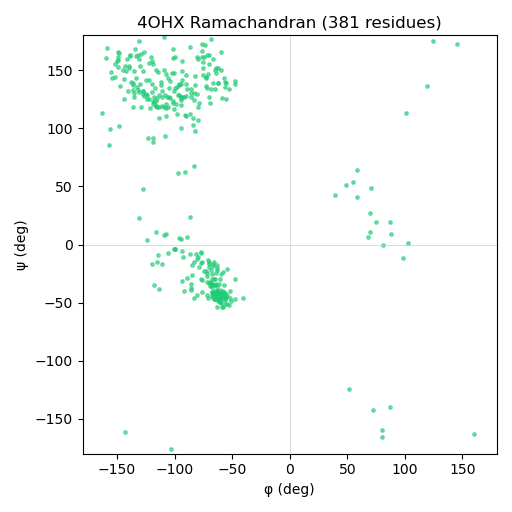C . PHE A 1 189 ? -20.546 38.639 6.600 1.00 30.86 186 PHE A C 1
ATOM 1393 O O . PHE A 1 189 ? -19.809 37.710 6.914 1.00 29.31 186 PHE A O 1
ATOM 1401 N N . ASN A 1 190 ? -20.529 39.816 7.221 1.00 32.11 187 ASN A N 1
ATOM 1402 C CA . ASN A 1 190 ? -19.603 40.155 8.328 1.00 33.03 187 ASN A CA 1
ATOM 1403 C C . ASN A 1 190 ? -20.102 39.846 9.777 1.00 32.85 187 ASN A C 1
ATOM 1404 O O . ASN A 1 190 ? -20.970 40.528 10.283 1.00 33.10 187 ASN A O 1
ATOM 1409 N N . PHE A 1 191 ? -19.504 38.868 10.451 1.00 32.23 188 PHE A N 1
ATOM 1410 C CA . PHE A 1 191 ? -19.800 38.572 11.890 1.00 32.61 188 PHE A CA 1
ATOM 1411 C C . PHE A 1 191 ? -18.962 39.427 12.868 1.00 34.50 188 PHE A C 1
ATOM 1412 O O . PHE A 1 191 ? -19.473 39.905 13.895 1.00 35.71 188 PHE A O 1
ATOM 1420 N N . GLY A 1 192 ? -17.689 39.652 12.551 1.00 34.71 189 GLY A N 1
ATOM 1421 C CA . GLY A 1 192 ? -16.877 40.621 13.299 1.00 36.92 189 GLY A CA 1
ATOM 1422 C C . GLY A 1 192 ? -16.134 40.128 14.538 1.00 37.27 189 GLY A C 1
ATOM 1423 O O . GLY A 1 192 ? -15.579 40.931 15.295 1.00 38.56 189 GLY A O 1
ATOM 1424 N N . HIS A 1 193 ? -16.131 38.816 14.750 1.00 35.67 190 HIS A N 1
ATOM 1425 C CA . HIS A 1 193 ? -15.332 38.186 15.810 1.00 36.65 190 HIS A CA 1
ATOM 1426 C C . HIS A 1 193 ? -14.769 36.873 15.297 1.00 35.08 190 HIS A C 1
ATOM 1427 O O . HIS A 1 193 ? -15.307 36.277 14.351 1.00 32.69 190 HIS A O 1
ATOM 1434 N N . THR A 1 194 ? -13.708 36.389 15.942 1.00 36.68 191 THR A N 1
ATOM 1435 C CA . THR A 1 194 ? -13.101 35.105 15.551 1.00 35.97 191 THR A CA 1
ATOM 1436 C C . THR A 1 194 ? -13.775 33.879 16.171 1.00 35.66 191 THR A C 1
ATOM 1437 O O . THR A 1 194 ? -13.583 32.772 15.676 1.00 34.35 191 THR A O 1
ATOM 1441 N N . SER A 1 195 ? -14.557 34.070 17.234 1.00 37.04 192 SER A N 1
ATOM 1442 C CA . SER A 1 195 ? -15.241 32.962 17.917 1.00 37.21 192 SER A CA 1
ATOM 1443 C C . SER A 1 195 ? -16.747 33.231 18.041 1.00 36.77 192 SER A C 1
ATOM 1444 O O . SER A 1 195 ? -17.127 34.271 18.577 1.00 37.16 192 SER A O 1
ATOM 1447 N N . PRO A 1 196 ? -17.603 32.279 17.599 1.00 35.45 193 PRO A N 1
ATOM 1448 C CA . PRO A 1 196 ? -19.045 32.373 17.859 1.00 36.21 193 PRO A CA 1
ATOM 1449 C C . PRO A 1 196 ? -19.442 32.696 19.311 1.00 38.44 193 PRO A C 1
ATOM 1450 O O . PRO A 1 196 ? -20.479 33.339 19.530 1.00 39.60 193 PRO A O 1
ATOM 1454 N N . SER A 1 197 ? -18.628 32.294 20.294 1.00 39.91 194 SER A N 1
ATOM 1455 C CA . SER A 1 197 ? -18.945 32.552 21.714 1.00 42.40 194 SER A CA 1
ATOM 1456 C C . SER A 1 197 ? -18.915 34.028 22.110 1.00 44.04 194 SER A C 1
ATOM 1457 O O . SER A 1 197 ? -19.471 34.404 23.141 1.00 45.82 194 SER A O 1
ATOM 1460 N N . ALA A 1 198 ? -18.274 34.870 21.306 1.00 43.77 195 ALA A N 1
ATOM 1461 C CA . ALA A 1 198 ? -18.301 36.307 21.558 1.00 45.58 195 ALA A CA 1
ATOM 1462 C C . ALA A 1 198 ? -19.721 36.877 21.422 1.00 45.73 195 ALA A C 1
ATOM 1463 O O . ALA A 1 198 ? -20.077 37.804 22.135 1.00 46.85 195 ALA A O 1
ATOM 1465 N N . ASN A 1 199 ? -20.520 36.324 20.508 1.00 43.95 196 ASN A N 1
ATOM 1466 C CA . ASN A 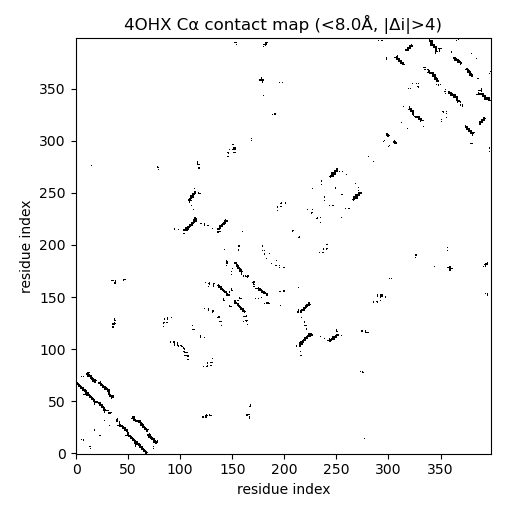1 199 ? -21.923 36.737 20.337 1.00 44.62 196 ASN A CA 1
ATOM 1467 C C . ASN A 1 199 ? -22.741 35.636 19.675 1.00 43.33 196 ASN A C 1
ATOM 1468 O O . ASN A 1 199 ? -22.930 35.607 18.444 1.00 42.10 196 ASN A O 1
ATOM 1473 N N . LEU A 1 200 ? -23.231 34.733 20.513 1.00 43.71 197 LEU A N 1
ATOM 1474 C CA . LEU A 1 200 ? -23.864 33.509 20.051 1.00 43.05 197 LEU A CA 1
ATOM 1475 C C . LEU A 1 200 ? -25.117 33.763 19.213 1.00 42.43 197 LEU A C 1
ATOM 1476 O O . LEU A 1 200 ? -25.303 33.146 18.165 1.00 40.52 197 LEU A O 1
ATOM 1481 N N . SER A 1 201 ? -25.973 34.669 19.664 1.00 44.45 198 SER A N 1
ATOM 1482 C CA . SER A 1 201 ? -27.215 34.920 18.940 1.00 44.92 198 SER A CA 1
ATOM 1483 C C . SER A 1 201 ? -26.989 35.588 17.572 1.00 43.45 198 SER A C 1
ATOM 1484 O O . SER A 1 201 ? -27.720 35.305 16.637 1.00 42.82 198 SER A O 1
ATOM 1487 N N . LEU A 1 202 ? -25.969 36.434 17.439 1.00 43.34 199 LEU A N 1
ATOM 1488 C CA . LEU A 1 202 ? -25.634 37.021 16.121 1.00 42.36 199 LEU A CA 1
ATOM 1489 C C . LEU A 1 202 ? -25.110 35.979 15.128 1.00 39.78 199 LEU A C 1
ATOM 1490 O O . LEU A 1 202 ? -25.440 36.017 13.932 1.00 38.90 199 LEU A O 1
ATOM 1495 N N . TYR A 1 203 ? -24.273 35.073 15.618 1.00 38.67 200 TYR A N 1
ATOM 1496 C CA . TYR A 1 203 ? -23.694 34.037 14.779 1.00 36.75 200 TYR A CA 1
ATOM 1497 C C . TYR A 1 203 ? -24.804 33.237 14.096 1.00 35.99 200 TYR A C 1
ATOM 1498 O O . TYR A 1 203 ? -24.820 33.084 12.869 1.00 34.07 200 TYR A O 1
ATOM 1507 N N . GLU A 1 204 ? -25.750 32.784 14.908 1.00 37.08 201 GLU A N 1
ATOM 1508 C CA . GLU A 1 204 ? -26.889 32.002 14.448 1.00 37.82 201 GLU A CA 1
ATOM 1509 C C . GLU A 1 204 ? -27.756 32.758 13.439 1.00 38.20 201 GLU A C 1
ATOM 1510 O O . GLU A 1 204 ? -28.179 32.194 12.431 1.00 37.69 201 GLU A O 1
ATOM 1516 N N . ALA A 1 205 ? -28.009 34.034 13.704 1.00 39.58 202 ALA A N 1
ATOM 1517 C CA . ALA A 1 205 ? -28.759 34.880 12.761 1.00 40.40 202 ALA A CA 1
ATOM 1518 C C . ALA A 1 205 ? -28.092 34.989 11.363 1.00 38.70 202 ALA A C 1
ATOM 1519 O O . ALA A 1 205 ? -28.769 34.947 10.331 1.00 38.30 202 ALA A O 1
ATOM 1521 N N . LEU A 1 206 ? -26.770 35.112 11.320 1.00 38.04 203 LEU A N 1
ATOM 1522 C CA . LEU A 1 206 ? -26.068 35.237 10.021 1.00 37.08 203 LEU A CA 1
ATOM 1523 C C . LEU A 1 206 ? -26.109 33.972 9.149 1.00 35.99 203 LEU A C 1
ATOM 1524 O O . LEU A 1 206 ? -26.337 34.053 7.938 1.00 36.22 203 LEU A O 1
ATOM 1529 N N . PHE A 1 207 ? -25.908 32.794 9.725 1.00 35.58 204 PHE A N 1
ATOM 1530 C CA . PHE A 1 207 ? -25.901 31.622 8.855 1.00 34.50 204 PHE A CA 1
ATOM 1531 C C . PHE A 1 207 ? -27.308 31.285 8.356 1.00 35.49 204 PHE A C 1
ATOM 1532 O O . PHE A 1 207 ? -27.467 30.672 7.291 1.00 35.02 204 PHE A O 1
ATOM 1540 N N . LYS A 1 208 ? -28.319 31.711 9.106 1.00 36.86 205 LYS A N 1
ATOM 1541 C CA . LYS A 1 208 ? -29.694 31.613 8.655 1.00 38.65 205 LYS A CA 1
ATOM 1542 C C . LYS A 1 208 ? -29.951 32.499 7.427 1.00 39.00 205 LYS A C 1
ATOM 1543 O O . LYS A 1 208 ? -30.577 32.062 6.460 1.00 39.06 205 LYS A O 1
ATOM 1549 N N . GLU A 1 209 ? -29.454 33.729 7.450 1.00 39.09 206 GLU A N 1
ATOM 1550 C CA . GLU A 1 209 ? -29.615 34.634 6.306 1.00 40.16 206 GLU A CA 1
ATOM 1551 C C . GLU A 1 209 ? -28.882 34.160 5.033 1.00 38.25 206 GLU A C 1
ATOM 1552 O O . GLU A 1 209 ? -29.355 34.383 3.904 1.00 38.51 206 GLU A O 1
ATOM 1558 N N . MET A 1 210 ? -27.730 33.533 5.220 1.00 36.49 207 MET A N 1
ATOM 1559 C CA . MET A 1 210 ? -26.976 32.930 4.115 1.00 35.45 207 MET A CA 1
ATOM 1560 C C . MET A 1 210 ? -27.823 31.884 3.394 1.00 34.77 207 MET A C 1
ATOM 1561 O O . MET A 1 210 ? -27.988 31.966 2.176 1.00 35.48 207 MET A O 1
ATOM 1566 N N . ALA A 1 211 ? -28.358 30.922 4.151 1.00 33.47 208 ALA A N 1
ATOM 1567 C CA . ALA A 1 211 ? -29.251 29.880 3.609 1.00 33.26 208 ALA A CA 1
ATOM 1568 C C . ALA A 1 211 ? -30.428 30.434 2.796 1.00 34.89 208 ALA A C 1
ATOM 1569 O O . ALA A 1 211 ? -30.739 29.936 1.710 1.00 34.62 208 ALA A O 1
ATOM 1571 N N . THR A 1 212 ? -31.083 31.459 3.332 1.00 36.20 209 THR A N 1
ATOM 1572 C CA . THR A 1 212 ? -32.190 32.123 2.647 1.00 38.42 209 THR A CA 1
ATOM 1573 C C . THR A 1 212 ? -31.779 32.736 1.296 1.00 38.97 209 THR A C 1
ATOM 1574 O O . THR A 1 212 ? -32.501 32.625 0.302 1.00 39.91 209 THR A O 1
ATOM 1578 N N . THR A 1 213 ? -30.607 33.362 1.266 1.00 38.33 210 THR A N 1
ATOM 1579 C CA . THR A 1 213 ? -30.126 34.063 0.077 1.00 39.19 210 THR A CA 1
ATOM 1580 C C . THR A 1 213 ? -29.815 33.077 -1.050 1.00 38.44 210 THR A C 1
ATOM 1581 O O . THR A 1 213 ? -30.211 33.297 -2.203 1.00 39.78 210 THR A O 1
ATOM 1585 N N . LEU A 1 214 ? -29.136 31.986 -0.711 1.00 36.30 211 LEU A N 1
ATOM 1586 C CA . LEU A 1 214 ? -28.722 30.979 -1.705 1.00 35.78 211 LEU A CA 1
ATOM 1587 C C . LEU A 1 214 ? -29.926 30.275 -2.334 1.00 37.56 211 LEU A C 1
ATOM 1588 O O . LEU A 1 214 ? -29.945 30.010 -3.551 1.00 37.71 211 LEU A O 1
ATOM 1593 N N . ASN A 1 215 ? -30.929 29.977 -1.506 1.00 38.28 212 ASN A N 1
ATOM 1594 C CA . ASN A 1 215 ? -32.165 29.370 -1.993 1.00 40.47 212 ASN A CA 1
ATOM 1595 C C . ASN A 1 215 ? -32.860 30.192 -3.083 1.00 43.39 212 ASN A C 1
ATOM 1596 O O . ASN A 1 215 ? -33.466 29.623 -3.998 1.00 45.25 212 ASN A O 1
ATOM 1601 N N . ALA A 1 216 ? -32.779 31.519 -2.990 1.00 44.68 213 ALA A N 1
ATOM 1602 C CA . ALA A 1 216 ? -33.338 32.393 -4.030 1.00 47.49 213 ALA A CA 1
ATOM 1603 C C . ALA A 1 216 ? -32.460 32.456 -5.309 1.00 47.72 213 ALA A C 1
ATOM 1604 O O . ALA A 1 216 ? -32.996 32.407 -6.413 1.00 49.37 213 ALA A O 1
ATOM 1606 N N . GLN A 1 217 ? -31.129 32.519 -5.163 1.00 46.24 214 GLN A N 1
ATOM 1607 C CA . GLN A 1 217 ? -30.186 32.547 -6.315 1.00 46.66 214 GLN A CA 1
ATOM 1608 C C . GLN A 1 217 ? -30.362 31.357 -7.266 1.00 46.42 214 GLN A C 1
ATOM 1609 O O . GLN A 1 217 ? -30.349 31.527 -8.485 1.00 48.11 214 GLN A O 1
ATOM 1615 N N . ILE A 1 218 ? -30.493 30.157 -6.705 1.00 44.70 215 ILE A N 1
ATOM 1616 C CA . ILE A 1 218 ? -30.510 28.926 -7.509 1.00 44.53 215 ILE A CA 1
ATOM 1617 C C . ILE A 1 218 ? -31.788 28.781 -8.348 1.00 47.34 215 ILE A C 1
ATOM 1618 O O . ILE A 1 218 ? -31.804 28.040 -9.336 1.00 47.59 215 ILE A O 1
ATOM 1623 N N . GLN A 1 219 ? -32.844 29.505 -7.980 1.00 49.07 216 GLN A N 1
ATOM 1624 C CA . GLN A 1 219 ? -34.057 29.547 -8.792 1.00 52.14 216 GLN A CA 1
ATOM 1625 C C . GLN A 1 219 ? -33.836 30.157 -10.186 1.00 53.81 216 GLN A C 1
ATOM 1626 O O . GLN A 1 219 ? -34.660 29.975 -11.073 1.00 55.68 216 GLN A O 1
ATOM 1632 N N . GLU A 1 220 ? -32.733 30.882 -10.372 1.00 53.13 217 GLU A N 1
ATOM 1633 C CA . GLU A 1 220 ? -32.442 31.561 -11.641 1.00 55.02 217 GLU A CA 1
ATOM 1634 C C . GLU A 1 220 ? -31.290 30.924 -12.435 1.00 53.47 217 GLU A C 1
ATOM 1635 O O . GLU A 1 220 ? -30.860 31.472 -13.454 1.00 54.80 217 GLU A O 1
ATOM 1641 N N . ASN A 1 221 ? -30.816 29.764 -11.979 1.00 50.58 218 ASN A N 1
ATOM 1642 C CA . ASN A 1 221 ? -29.674 29.081 -12.577 1.00 48.82 218 ASN A CA 1
ATOM 1643 C C . ASN A 1 221 ? -29.865 27.586 -12.403 1.00 46.84 218 ASN A C 1
ATOM 1644 O O . ASN A 1 221 ? -29.631 27.042 -11.316 1.00 44.39 218 ASN A O 1
ATOM 1649 N N . ASP A 1 222 ? -30.291 26.921 -13.472 1.00 47.08 219 ASP A N 1
ATOM 1650 C CA . ASP A 1 222 ? -30.580 25.487 -13.405 1.00 46.30 219 ASP A CA 1
ATOM 1651 C C . ASP A 1 222 ? -29.335 24.680 -13.084 1.00 43.58 219 ASP A C 1
ATOM 1652 O O . ASP A 1 222 ? -29.380 23.730 -12.278 1.00 41.93 219 ASP A O 1
ATOM 1657 N N . GLU A 1 223 ? -28.219 25.082 -13.685 1.00 42.68 220 GLU A N 1
ATOM 1658 C CA . GLU A 1 223 ? -26.944 24.396 -13.475 1.00 40.63 220 GLU A CA 1
ATOM 1659 C C . GLU A 1 223 ? -26.454 24.507 -12.005 1.00 37.43 220 GLU A C 1
ATOM 1660 O O . GLU A 1 223 ? -26.015 23.515 -11.434 1.00 35.80 220 GLU A O 1
ATOM 1666 N N . ALA A 1 224 ? -26.562 25.675 -11.378 1.00 36.78 221 ALA A N 1
ATOM 1667 C CA . ALA A 1 224 ? -26.188 25.814 -9.945 1.00 34.99 221 ALA A CA 1
ATOM 1668 C C . ALA A 1 224 ? -27.145 25.077 -9.013 1.00 34.55 221 ALA A C 1
ATOM 1669 O O . ALA A 1 224 ? -26.727 24.510 -7.994 1.00 33.26 221 ALA A O 1
ATOM 1671 N N . LYS A 1 225 ? -28.426 25.064 -9.364 1.00 36.61 222 LYS A N 1
ATOM 1672 C CA . LYS A 1 225 ? -29.418 24.386 -8.524 1.00 36.93 222 LYS A CA 1
ATOM 1673 C C . LYS A 1 225 ? -29.096 22.912 -8.370 1.00 35.58 222 LYS A C 1
ATOM 1674 O O . LYS A 1 225 ? -29.083 22.393 -7.246 1.00 33.56 222 LYS A O 1
ATOM 1680 N N . ILE A 1 226 ? -28.852 22.255 -9.511 1.00 35.91 223 ILE A N 1
ATOM 1681 C CA . ILE A 1 226 ? -28.536 20.839 -9.544 1.00 35.24 223 ILE A CA 1
ATOM 1682 C C . ILE A 1 226 ? -27.102 20.577 -9.063 1.00 33.06 223 ILE A C 1
ATOM 1683 O O . ILE A 1 226 ? -26.789 19.481 -8.607 1.00 32.44 223 ILE A O 1
ATOM 1688 N N . GLY A 1 227 ? -26.235 21.580 -9.146 1.00 32.11 224 GLY A N 1
ATOM 1689 C CA . GLY A 1 227 ? -24.927 21.503 -8.499 1.00 30.40 224 GLY A CA 1
ATOM 1690 C C . GLY A 1 227 ? -24.934 21.132 -7.018 1.00 28.92 224 GLY A C 1
ATOM 1691 O O . GLY A 1 227 ? -24.066 20.384 -6.565 1.00 28.63 224 GLY A O 1
ATOM 1692 N N . GLY A 1 228 ? -25.882 21.657 -6.244 1.00 29.31 225 GLY A N 1
ATOM 1693 C CA . GLY A 1 228 ? -25.915 21.383 -4.784 1.00 28.17 225 GLY A CA 1
ATOM 1694 C C . GLY A 1 228 ? -24.951 22.216 -3.943 1.00 27.24 225 GLY A C 1
ATOM 1695 O O . GLY A 1 228 ? -24.444 23.230 -4.435 1.00 27.20 225 GLY A O 1
ATOM 1696 N N . MET A 1 229 ? -24.730 21.808 -2.674 1.00 25.90 226 MET A N 1
ATOM 1697 C CA . MET A 1 229 ? -23.897 22.545 -1.696 1.00 25.18 226 MET A CA 1
ATOM 1698 C C . MET A 1 229 ? -22.971 21.678 -0.852 1.00 23.61 226 MET A C 1
ATOM 1699 O O . MET A 1 229 ? -23.377 20.628 -0.338 1.00 23.84 226 MET A O 1
ATOM 1704 N N . ILE A 1 230 ? -21.762 22.182 -0.632 1.00 22.57 227 ILE A N 1
ATOM 1705 C CA . ILE A 1 230 ? -20.811 21.620 0.336 1.00 21.44 227 ILE A CA 1
ATOM 1706 C C . ILE A 1 230 ? -20.513 22.690 1.424 1.00 21.89 227 ILE A C 1
ATOM 1707 O O . ILE A 1 230 ? -20.115 23.795 1.071 1.00 21.14 227 ILE A O 1
ATOM 1712 N N . ILE A 1 231 ? -20.762 22.366 2.717 1.00 21.30 228 ILE A N 1
ATOM 1713 C CA . ILE A 1 231 ? -20.779 23.343 3.852 1.00 22.22 228 ILE A CA 1
ATOM 1714 C C . ILE A 1 231 ? -19.754 23.000 4.984 1.00 22.37 228 ILE A C 1
ATOM 1715 O O . ILE A 1 231 ? -19.847 21.942 5.646 1.00 21.87 228 ILE A O 1
ATOM 1720 N N . ASN A 1 232 ? -18.806 23.911 5.194 1.00 22.70 229 ASN A N 1
ATOM 1721 C CA . ASN A 1 232 ? -17.776 23.806 6.232 1.00 23.14 229 ASN A CA 1
ATOM 1722 C C . ASN A 1 232 ? -18.215 24.536 7.530 1.00 24.34 229 ASN A C 1
ATOM 1723 O O . ASN A 1 232 ? -18.595 25.700 7.463 1.00 25.55 229 ASN A O 1
ATOM 1728 N N . THR A 1 233 ? -18.178 23.860 8.696 1.00 25.31 230 THR A N 1
ATOM 1729 C CA . THR A 1 233 ? -18.485 24.490 10.037 1.00 26.23 230 THR A CA 1
ATOM 1730 C C . THR A 1 233 ? -17.257 24.859 10.890 1.00 27.09 230 THR A C 1
ATOM 1731 O O . THR A 1 233 ? -16.154 24.438 10.589 1.00 25.87 230 THR A O 1
ATOM 1735 N N . CYS A 1 234 ? -17.468 25.643 11.970 1.00 28.69 231 CYS A N 1
ATOM 1736 C CA . CYS A 1 234 ? -16.423 25.888 12.994 1.00 29.62 231 CYS A CA 1
ATOM 1737 C C . CYS A 1 234 ? -16.171 24.667 13.911 1.00 29.51 231 CYS A C 1
ATOM 1738 O O . CYS A 1 234 ? -16.917 23.700 13.860 1.00 28.87 231 CYS A O 1
ATOM 1741 N N . GLY A 1 235 ? -15.130 24.734 14.746 1.00 29.34 232 GLY A N 1
ATOM 1742 C CA . GLY A 1 235 ? -14.761 23.640 15.667 1.00 30.33 232 GLY A CA 1
ATOM 1743 C C . GLY A 1 235 ? -15.372 23.598 17.080 1.00 31.14 232 GLY A C 1
ATOM 1744 O O . GLY A 1 235 ? -14.981 22.758 17.894 1.00 32.14 232 GLY A O 1
ATOM 1745 N N . TRP A 1 236 ? -16.322 24.479 17.383 1.00 31.19 233 TRP A N 1
ATOM 1746 C CA . TRP A 1 236 ? -16.946 24.528 18.725 1.00 32.54 233 TRP A CA 1
ATOM 1747 C C . TRP A 1 236 ? -17.987 23.428 18.826 1.00 31.80 233 TRP A C 1
ATOM 1748 O O . TRP A 1 236 ? -19.052 23.530 18.209 1.00 31.44 233 TRP A O 1
ATOM 1759 N N . VAL A 1 237 ? -17.674 22.377 19.587 1.00 31.71 234 VAL A N 1
ATOM 1760 C CA . VAL A 1 237 ? -18.556 21.205 19.711 1.00 31.20 234 VAL A CA 1
ATOM 1761 C C . VAL A 1 237 ? -19.145 20.981 21.141 1.00 33.64 234 VAL A C 1
ATOM 1762 O O . VAL A 1 237 ? -20.099 20.213 21.276 1.00 34.78 234 VAL A O 1
ATOM 1766 N N . ASP A 1 238 ? -18.596 21.643 22.175 1.00 33.99 235 ASP A N 1
ATOM 1767 C CA . ASP A 1 238 ? -19.047 21.508 23.583 1.00 36.18 235 ASP A CA 1
ATOM 1768 C C . ASP A 1 238 ? -20.080 22.565 23.975 1.00 36.44 235 ASP A C 1
ATOM 1769 O O . ASP A 1 238 ? -20.144 23.631 23.363 1.00 34.76 235 ASP A O 1
ATOM 1774 N N . GLY A 1 239 ? -20.867 22.277 25.012 1.00 38.45 236 GLY A N 1
ATOM 1775 C CA . GLY A 1 239 ? -21.789 23.264 25.586 1.00 40.46 236 GLY A CA 1
ATOM 1776 C C . GLY A 1 239 ? -22.666 23.916 24.531 1.00 40.06 236 GLY A C 1
ATOM 1777 O O . GLY A 1 239 ? -23.313 23.222 23.743 1.00 39.25 236 GLY A O 1
ATOM 1778 N N . GLU A 1 240 ? -22.638 25.245 24.468 1.00 40.95 237 GLU A N 1
ATOM 1779 C CA . GLU A 1 240 ? -23.401 25.997 23.452 1.00 40.76 237 GLU A CA 1
ATOM 1780 C C . GLU A 1 240 ? -22.989 25.747 21.979 1.00 38.09 237 GLU A C 1
ATOM 1781 O O . GLU A 1 240 ? -23.778 26.019 21.068 1.00 38.00 237 GLU A O 1
ATOM 1787 N N . GLY A 1 241 ? -21.780 25.238 21.730 1.00 36.63 238 GLY A N 1
ATOM 1788 C CA . GLY A 1 241 ? -21.344 24.909 20.360 1.00 34.18 238 GLY A CA 1
ATOM 1789 C C . GLY A 1 241 ? -22.111 23.749 19.737 1.00 33.32 238 GLY A C 1
ATOM 1790 O O . GLY A 1 241 ? -22.374 23.717 18.525 1.00 31.96 238 GLY A O 1
ATOM 1791 N N . TYR A 1 242 ? -22.480 22.793 20.577 1.00 34.33 239 TYR A N 1
ATOM 1792 C CA . TYR A 1 242 ? -23.293 21.660 20.170 1.00 33.85 239 TYR A CA 1
ATOM 1793 C C . TYR A 1 242 ? -24.628 22.121 19.577 1.00 33.98 239 TYR A C 1
ATOM 1794 O O . TYR A 1 242 ? -24.981 21.739 18.454 1.00 32.57 239 TYR A O 1
ATOM 1803 N N . LYS A 1 243 ? -25.347 22.944 20.332 1.00 35.40 240 LYS A N 1
ATOM 1804 C CA . LYS A 1 243 ? -26.622 23.534 19.871 1.00 36.46 240 LYS A CA 1
ATOM 1805 C C . LYS A 1 243 ? -26.520 24.307 18.540 1.00 34.28 240 LYS A C 1
ATOM 1806 O O . LYS A 1 243 ? -27.469 24.306 17.755 1.00 32.66 240 LYS A O 1
ATOM 1812 N N A CYS A 1 244 ? -25.373 24.941 18.315 0.50 33.30 241 CYS A N 1
ATOM 1813 N N B CYS A 1 244 ? -25.380 24.958 18.284 0.50 33.22 241 CYS A N 1
ATOM 1814 C CA A CYS A 1 244 ? -25.079 25.615 17.060 0.50 32.27 241 CYS A CA 1
ATOM 1815 C CA B CYS A 1 244 ? -25.140 25.633 16.991 0.50 32.16 241 CYS A CA 1
ATOM 1816 C C A CYS A 1 244 ? -25.058 24.685 15.838 0.50 30.60 241 CYS A C 1
ATOM 1817 C C B CYS A 1 244 ? -25.026 24.690 15.789 0.50 30.47 241 CYS A C 1
ATOM 1818 O O A CYS A 1 244 ? -25.541 25.048 14.762 0.50 30.75 241 CYS A O 1
ATOM 1819 O O B CYS A 1 244 ? -25.396 25.053 14.667 0.50 30.40 241 CYS A O 1
ATOM 1824 N N . ILE A 1 245 ? -24.474 23.503 16.004 1.00 29.83 242 ILE A N 1
ATOM 1825 C CA . ILE A 1 245 ? -24.408 22.487 14.938 1.00 27.69 242 ILE A CA 1
ATOM 1826 C C . ILE A 1 245 ? -25.808 22.037 14.483 1.00 28.83 242 ILE A C 1
ATOM 1827 O O . ILE A 1 245 ? -26.094 21.905 13.261 1.00 26.91 242 ILE A O 1
ATOM 1832 N N . VAL A 1 246 ? -26.664 21.790 15.477 1.00 30.34 243 VAL A N 1
ATOM 1833 C CA . VAL A 1 246 ? -28.023 21.309 15.242 1.00 32.45 243 VAL A CA 1
ATOM 1834 C C . VAL A 1 246 ? -28.783 22.373 14.452 1.00 33.33 243 VAL A C 1
ATOM 1835 O O . VAL A 1 246 ? -29.443 22.057 13.458 1.00 34.01 243 VAL A O 1
ATOM 1839 N N . LYS A 1 247 ? -28.634 23.629 14.870 1.00 34.25 244 LYS A N 1
ATOM 1840 C CA . LYS A 1 247 ? -29.273 24.768 14.204 1.00 35.15 244 LYS A CA 1
ATOM 1841 C C . LYS A 1 247 ? -28.817 25.001 12.748 1.00 32.98 244 LYS A C 1
ATOM 1842 O O . LYS A 1 247 ? -29.656 25.330 11.901 1.00 33.25 244 LYS A O 1
ATOM 1848 N N . ALA A 1 248 ? -27.523 24.825 12.439 1.00 31.19 245 ALA A N 1
ATOM 1849 C CA . ALA A 1 248 ? -27.041 24.923 11.029 1.00 29.73 245 ALA A CA 1
ATOM 1850 C C . ALA A 1 248 ? -27.574 23.813 10.101 1.00 29.41 245 ALA A C 1
ATOM 1851 O O . ALA A 1 248 ? -27.824 24.042 8.901 1.00 28.79 245 ALA A O 1
ATOM 1853 N N . ALA A 1 249 ? -27.740 22.615 10.654 1.00 29.41 246 ALA A N 1
ATOM 1854 C CA . ALA A 1 249 ? -28.257 21.481 9.901 1.00 29.65 246 ALA A CA 1
ATOM 1855 C C . ALA A 1 249 ? -29.708 21.729 9.460 1.00 31.61 246 ALA A C 1
ATOM 1856 O O . ALA A 1 249 ? -30.089 21.385 8.335 1.00 31.23 246 ALA A O 1
ATOM 1858 N N A SER A 1 250 ? -30.510 22.332 10.339 0.50 33.24 247 SER A N 1
ATOM 1859 N N B SER A 1 250 ? -30.501 22.320 10.355 0.50 33.31 247 SER A N 1
ATOM 1860 C CA A SER A 1 250 ? -31.902 22.656 10.006 0.50 35.36 247 SER A CA 1
ATOM 1861 C CA B SER A 1 250 ? -31.887 22.684 10.056 0.50 35.52 247 SER A CA 1
ATOM 1862 C C A SER A 1 250 ? -32.005 23.853 9.047 0.50 35.39 247 SER A C 1
ATOM 1863 C C B SER A 1 250 ? -31.946 23.817 9.021 0.50 35.36 247 SER A C 1
ATOM 1864 O O A SER A 1 250 ? -32.812 23.839 8.120 0.50 36.27 247 SER A O 1
ATOM 1865 O O B SER A 1 250 ? -32.639 23.712 8.010 0.50 35.97 247 SER A O 1
ATOM 1870 N N . ALA A 1 251 ? -31.193 24.884 9.274 1.00 34.51 248 ALA A N 1
ATOM 1871 C CA . ALA A 1 251 ? -31.208 26.088 8.416 1.00 34.40 248 ALA A CA 1
ATOM 1872 C C . ALA A 1 251 ? -30.849 25.855 6.925 1.00 33.18 248 ALA A C 1
ATOM 1873 O O . ALA A 1 251 ? -31.451 26.463 6.034 1.00 34.08 248 ALA A O 1
ATOM 1875 N N . PHE A 1 252 ? -29.885 24.984 6.650 1.00 31.02 249 PHE A N 1
ATOM 1876 C CA . PHE A 1 252 ? -29.500 24.675 5.261 1.00 30.53 249 PHE A CA 1
ATOM 1877 C C . PHE A 1 252 ? -30.211 23.445 4.682 1.00 31.17 249 PHE A C 1
ATOM 1878 O O . PHE A 1 252 ? -29.897 23.005 3.563 1.00 30.45 249 PHE A O 1
ATOM 1886 N N . GLU A 1 253 ? -31.146 22.872 5.444 1.00 32.16 250 GLU A N 1
ATOM 1887 C CA . GLU A 1 253 ? -31.910 21.715 4.983 1.00 33.72 250 GLU A CA 1
ATOM 1888 C C . GLU A 1 253 ? -30.989 20.639 4.423 1.00 32.25 250 GLU A C 1
ATOM 1889 O O . GLU A 1 253 ? -31.164 20.151 3.296 1.00 32.30 250 GLU A O 1
ATOM 1895 N N . VAL A 1 254 ? -29.978 20.282 5.208 1.00 30.95 251 VAL A N 1
ATOM 1896 C CA . VAL A 1 254 ? -28.947 19.357 4.729 1.00 29.86 251 VAL A CA 1
ATOM 1897 C C . VAL A 1 254 ? -29.508 17.943 4.645 1.00 30.86 251 VAL A C 1
ATOM 1898 O O . VAL A 1 254 ? -30.367 17.571 5.451 1.00 32.45 251 VAL A O 1
ATOM 1902 N N . ASP A 1 255 ? -29.052 17.219 3.617 1.00 30.59 252 ASP A N 1
ATOM 1903 C CA . ASP A 1 255 ? -29.366 15.831 3.337 1.00 32.27 252 ASP A CA 1
ATOM 1904 C C . ASP A 1 255 ? -28.377 14.910 4.038 1.00 30.94 252 ASP A C 1
ATOM 1905 O O . ASP A 1 255 ? -28.699 13.761 4.327 1.00 31.82 252 ASP A O 1
ATOM 1910 N N . VAL A 1 256 ? -27.156 15.404 4.248 1.00 28.98 253 VAL A N 1
ATOM 1911 C CA . VAL A 1 256 ? -26.044 14.577 4.726 1.00 28.02 253 VAL A CA 1
ATOM 1912 C C . VAL A 1 256 ? -25.200 15.361 5.738 1.00 26.14 253 VAL A C 1
ATOM 1913 O O . VAL A 1 256 ? -24.864 16.523 5.490 1.00 25.40 253 VAL A O 1
ATOM 1917 N N . VAL A 1 257 ? -24.885 14.735 6.873 1.00 26.10 254 VAL A N 1
ATOM 1918 C CA . VAL A 1 257 ? -23.944 15.289 7.870 1.00 25.06 254 VAL A CA 1
ATOM 1919 C C . VAL A 1 257 ? -22.718 14.366 7.976 1.00 24.27 254 VAL A C 1
ATOM 1920 O O . VAL A 1 257 ? -22.842 13.193 8.340 1.00 24.97 254 VAL A O 1
ATOM 1924 N N . ILE A 1 258 ? -21.537 14.897 7.674 1.00 22.58 255 ILE A N 1
ATOM 1925 C CA . ILE A 1 258 ? -20.285 14.158 7.845 1.00 22.50 255 ILE A CA 1
ATOM 1926 C C . ILE A 1 258 ? -19.592 14.619 9.149 1.00 21.83 255 ILE A C 1
ATOM 1927 O O . ILE A 1 258 ? -19.224 15.772 9.263 1.00 20.85 255 ILE A O 1
ATOM 1932 N N . VAL A 1 259 ? -19.435 13.714 10.117 1.00 22.53 256 VAL A N 1
ATOM 1933 C CA . VAL A 1 259 ? -18.720 13.970 11.395 1.00 22.84 256 VAL A CA 1
ATOM 1934 C C . VAL A 1 259 ? -17.303 13.416 11.286 1.00 23.24 256 VAL A C 1
ATOM 1935 O O . VAL A 1 259 ? -17.128 12.230 11.023 1.00 23.71 256 VAL A O 1
ATOM 1939 N N . LEU A 1 260 ? -16.303 14.287 11.456 1.00 22.96 257 LEU A N 1
ATOM 1940 C CA A LEU A 1 260 ? -14.900 13.882 11.435 0.50 22.88 257 LEU A CA 1
ATOM 1941 C CA B LEU A 1 260 ? -14.894 13.901 11.437 0.50 22.84 257 LEU A CA 1
ATOM 1942 C C . LEU A 1 260 ? -14.331 13.780 12.866 1.00 23.99 257 LEU A C 1
ATOM 1943 O O . LEU A 1 260 ? -14.250 14.776 13.601 1.00 23.78 257 LEU A O 1
ATOM 1952 N N . ASP A 1 261 ? -13.973 12.565 13.275 1.00 24.61 258 ASP A N 1
ATOM 1953 C CA . ASP A 1 261 ? -13.230 12.308 14.534 1.00 25.96 258 ASP A CA 1
ATOM 1954 C C . ASP A 1 261 ? -13.816 12.856 15.862 1.00 26.89 258 ASP A C 1
ATOM 1955 O O . ASP A 1 261 ? -13.116 13.549 16.609 1.00 25.66 258 ASP A O 1
ATOM 1960 N N . HIS A 1 262 ? -15.075 12.535 16.164 1.00 26.50 259 HIS A N 1
ATOM 1961 C CA . HIS A 1 262 ? -15.641 12.839 17.476 1.00 27.80 259 HIS A CA 1
ATOM 1962 C C . HIS A 1 262 ? -16.810 11.882 17.758 1.00 29.06 259 HIS A C 1
ATOM 1963 O O . HIS A 1 262 ? -17.929 12.091 17.290 1.00 27.53 259 HIS A O 1
ATOM 1970 N N . GLU A 1 263 ? -16.539 10.840 18.530 1.00 31.28 260 GLU A N 1
ATOM 1971 C CA . GLU A 1 263 ? -17.534 9.781 18.753 1.00 34.27 260 GLU A CA 1
ATOM 1972 C C . GLU A 1 263 ? -18.685 10.238 19.651 1.00 34.74 260 GLU A C 1
ATOM 1973 O O . GLU A 1 263 ? -19.844 9.942 19.358 1.00 35.29 260 GLU A O 1
ATOM 1979 N N . ARG A 1 264 ? -18.393 10.956 20.737 1.00 35.92 261 ARG A N 1
ATOM 1980 C CA . ARG A 1 264 ? -19.480 11.441 21.610 1.00 37.20 261 ARG A CA 1
ATOM 1981 C C . ARG A 1 264 ? -20.409 12.361 20.812 1.00 35.80 261 ARG A C 1
ATOM 1982 O O . ARG A 1 264 ? -21.622 12.276 20.955 1.00 36.26 261 ARG A O 1
ATOM 1990 N N . LEU A 1 265 ? -19.844 13.202 19.939 1.00 33.60 262 LEU A N 1
ATOM 1991 C CA . LEU A 1 265 ? -20.629 14.107 19.105 1.00 32.74 262 LEU A CA 1
ATOM 1992 C C . LEU A 1 265 ? -21.515 13.359 18.093 1.00 32.20 262 LEU A C 1
ATOM 1993 O O . LEU A 1 265 ? -22.672 13.706 17.909 1.00 32.36 262 LEU A O 1
ATOM 1998 N N . TYR A 1 266 ? -20.946 12.380 17.400 1.00 31.97 263 TYR A N 1
ATOM 1999 C CA . TYR A 1 266 ? -21.710 11.526 16.486 1.00 31.81 263 TYR A CA 1
ATOM 2000 C C . TYR A 1 266 ? -22.860 10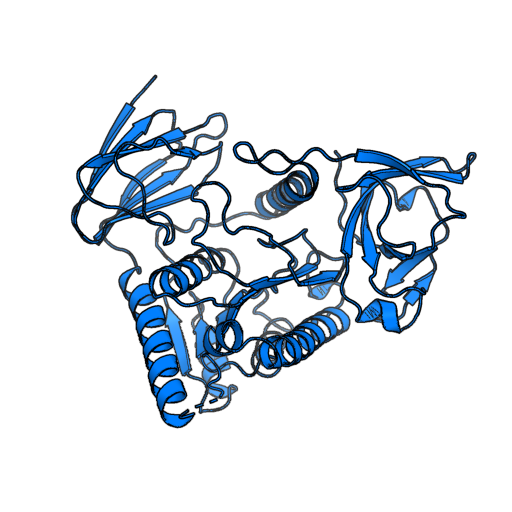.833 17.228 1.00 34.00 263 TYR A C 1
ATOM 2001 O O . TYR A 1 266 ? -23.981 10.802 16.702 1.00 34.00 263 TYR A O 1
ATOM 2010 N N . SER A 1 267 ? -22.578 10.347 18.445 1.00 35.41 264 SER A N 1
ATOM 2011 C CA . SER A 1 267 ? -23.553 9.627 19.294 1.00 39.15 264 SER A CA 1
ATOM 2012 C C . SER A 1 267 ? -24.688 10.542 19.742 1.00 40.13 264 SER A C 1
ATOM 2013 O O . SER A 1 267 ? -25.856 10.177 19.654 1.00 41.82 264 SER A O 1
ATOM 2016 N N . ASP A 1 268 ? -24.327 11.730 20.221 1.00 40.07 265 ASP A N 1
ATOM 2017 C CA . ASP A 1 268 ? -25.295 12.757 20.596 1.00 40.76 265 ASP A CA 1
ATOM 2018 C C . ASP A 1 268 ? -26.140 13.230 19.393 1.00 39.39 265 ASP A C 1
ATOM 2019 O O . ASP A 1 268 ? -27.351 13.378 19.528 1.00 40.09 265 ASP A O 1
ATOM 2024 N N . LEU A 1 269 ? -25.522 13.461 18.233 1.00 36.92 266 LEU A N 1
ATOM 2025 C CA . LEU A 1 269 ? -26.272 13.901 17.037 1.00 36.49 266 LEU A CA 1
ATOM 2026 C C . LEU A 1 269 ? -27.194 12.835 16.440 1.00 37.82 266 LEU A C 1
ATOM 2027 O O . LEU A 1 269 ? -28.230 13.169 15.858 1.00 37.62 266 LEU A O 1
ATOM 2032 N N . SER A 1 270 ? -26.808 11.569 16.537 1.00 38.82 267 SER A N 1
ATOM 2033 C CA . SER A 1 270 ? -27.669 10.494 16.048 1.00 41.04 267 SER A CA 1
ATOM 2034 C C . SER A 1 270 ? -29.009 10.477 16.791 1.00 44.27 267 SER A C 1
ATOM 2035 O O . SER A 1 270 ? -30.014 10.067 16.224 1.00 45.71 267 SER A O 1
ATOM 2038 N N . LYS A 1 271 ? -29.011 10.918 18.050 1.00 45.82 268 LYS A N 1
ATOM 2039 C CA . LYS A 1 271 ? -30.224 10.948 18.867 1.00 49.22 268 LYS A CA 1
ATOM 2040 C C . LYS A 1 271 ? -31.057 12.227 18.708 1.00 49.62 268 LYS A C 1
ATOM 2041 O O . LYS A 1 271 ? -32.167 12.289 19.215 1.00 52.20 268 LYS A O 1
ATOM 2047 N N . GLU A 1 272 ? -30.547 13.236 18.003 1.00 47.85 269 GLU A N 1
ATOM 2048 C CA . GLU A 1 272 ? -31.266 14.518 17.884 1.00 48.72 269 GLU A CA 1
ATOM 2049 C C . GLU A 1 272 ? -31.666 14.892 16.445 1.00 47.42 269 GLU A C 1
ATOM 2050 O O . GLU A 1 272 ? -32.725 15.475 16.244 1.00 48.59 269 GLU A O 1
ATOM 2056 N N . LEU A 1 273 ? -30.842 14.541 15.458 1.00 45.21 270 LEU A N 1
ATOM 2057 C CA . LEU A 1 273 ? -31.123 14.873 14.049 1.00 44.30 270 LEU A CA 1
ATOM 2058 C C . LEU A 1 273 ? -32.375 14.179 13.516 1.00 45.82 270 LEU A C 1
ATOM 2059 O O . LEU A 1 273 ? -32.692 13.086 13.958 1.00 47.24 270 LEU A O 1
ATOM 2064 N N . PRO A 1 274 ? -33.077 14.799 12.543 1.00 45.90 271 PRO A N 1
ATOM 2065 C CA . PRO A 1 274 ? -34.216 14.098 11.934 1.00 48.04 271 PRO A CA 1
ATOM 2066 C C . PRO A 1 274 ? -33.741 12.824 11.246 1.00 47.55 271 PRO A C 1
ATOM 2067 O O . PRO A 1 274 ? -32.597 12.757 10.814 1.00 44.56 271 PRO A O 1
ATOM 2071 N N . GLU A 1 275 ? -34.605 11.820 11.157 1.00 49.98 272 GLU A N 1
ATOM 2072 C CA . GLU A 1 275 ? -34.171 10.495 10.694 1.00 50.64 272 GLU A CA 1
ATOM 2073 C C . GLU A 1 275 ? -33.749 10.428 9.220 1.00 49.25 272 GLU A C 1
ATOM 2074 O O . GLU A 1 275 ? -32.939 9.563 8.859 1.00 48.85 272 GLU A O 1
ATOM 2080 N N . PHE A 1 276 ? -34.268 11.326 8.379 1.00 48.84 273 PHE A N 1
ATOM 2081 C CA . PHE A 1 276 ? -33.941 11.305 6.943 1.00 47.85 273 PHE A CA 1
ATOM 2082 C C . PHE A 1 276 ? -32.506 11.784 6.647 1.00 44.69 273 PHE A C 1
ATOM 2083 O O . PHE A 1 276 ? -31.941 11.457 5.604 1.00 44.00 273 PHE A O 1
ATOM 2091 N N . VAL A 1 277 ? -31.923 12.563 7.556 1.00 43.03 274 VAL A N 1
ATOM 2092 C CA . VAL A 1 277 ? -30.561 13.068 7.378 1.00 39.94 274 VAL A CA 1
ATOM 2093 C C . VAL A 1 277 ? -29.567 11.903 7.501 1.00 39.54 274 VAL A C 1
ATOM 2094 O O . VAL A 1 277 ? -29.567 11.194 8.512 1.00 39.63 274 VAL A O 1
ATOM 2098 N N . ARG A 1 278 ? -28.769 11.674 6.461 1.00 37.88 275 ARG A N 1
ATOM 2099 C CA . ARG A 1 278 ? -27.751 10.619 6.510 1.00 38.05 275 ARG A CA 1
ATOM 2100 C C . ARG A 1 278 ? -26.518 11.112 7.275 1.00 35.24 275 ARG A C 1
ATOM 2101 O O . ARG A 1 278 ? -25.882 12.075 6.859 1.00 34.12 275 ARG A O 1
ATOM 2109 N N . LEU A 1 279 ? -26.205 10.445 8.383 1.00 34.34 276 LEU A N 1
ATOM 2110 C CA . LEU A 1 279 ? -25.100 10.814 9.262 1.00 32.76 276 LEU A CA 1
ATOM 2111 C C . LEU A 1 279 ? -23.970 9.807 9.107 1.00 32.04 276 LEU A C 1
ATOM 2112 O O . LEU A 1 279 ? -24.153 8.616 9.373 1.00 31.60 276 LEU A O 1
ATOM 2117 N N . THR A 1 280 ? -22.801 10.304 8.707 1.00 29.55 277 THR A N 1
ATOM 2118 C CA . THR A 1 280 ? -21.627 9.452 8.509 1.00 29.47 277 THR A CA 1
ATOM 2119 C C . THR A 1 280 ? -20.456 9.910 9.378 1.00 28.03 277 THR A C 1
ATOM 2120 O O . THR A 1 280 ? -20.051 11.072 9.294 1.00 27.57 277 THR A O 1
ATOM 2124 N N . HIS A 1 281 ? -19.908 8.999 10.187 1.00 27.37 278 HIS A N 1
ATOM 2125 C CA . HIS A 1 281 ? -18.656 9.263 10.912 1.00 26.76 278 HIS A CA 1
ATOM 2126 C C . HIS A 1 281 ? -17.470 8.821 10.058 1.00 25.89 278 HIS A C 1
ATOM 2127 O O . HIS A 1 281 ? -17.428 7.687 9.548 1.00 25.90 278 HIS A O 1
ATOM 2134 N N . VAL A 1 282 ? -16.515 9.726 9.875 1.00 25.08 279 VAL A N 1
ATOM 2135 C CA . VAL A 1 282 ? -15.294 9.416 9.134 1.00 25.05 279 VAL A CA 1
ATOM 2136 C C . VAL A 1 282 ? -14.066 9.795 9.986 1.00 25.48 279 VAL A C 1
ATOM 2137 O O . VAL A 1 282 ? -14.136 10.699 10.830 1.00 25.06 279 VAL A O 1
ATOM 2141 N N . PRO A 1 283 ? -12.955 9.078 9.811 1.00 25.62 280 PRO A N 1
ATOM 2142 C CA . PRO A 1 283 ? -11.766 9.400 10.586 1.00 26.51 280 PRO A CA 1
ATOM 2143 C C . PRO A 1 283 ? -11.043 10.605 9.983 1.00 26.45 280 PRO A C 1
ATOM 2144 O O . PRO A 1 283 ? -11.276 10.945 8.810 1.00 25.85 280 PRO A O 1
ATOM 2148 N N . LYS A 1 284 ? -10.206 11.276 10.775 1.00 27.14 281 LYS A N 1
ATOM 2149 C CA . LYS A 1 284 ? -9.313 12.283 10.193 1.00 27.18 281 LYS A CA 1
ATOM 2150 C C . LYS A 1 284 ? -8.191 11.549 9.483 1.00 26.55 281 LYS A C 1
ATOM 2151 O O . LYS A 1 284 ? -7.779 10.479 9.931 1.00 27.31 281 LYS A O 1
ATOM 2157 N N . SER A 1 285 ? -7.706 12.118 8.378 1.00 24.82 282 SER A N 1
ATOM 2158 C CA . SER A 1 285 ? -6.484 11.645 7.752 1.00 25.40 282 SER A CA 1
ATOM 2159 C C . SER A 1 285 ? -5.322 11.652 8.741 1.00 27.82 282 SER A C 1
ATOM 2160 O O . SER A 1 285 ? -5.177 12.563 9.554 1.00 28.42 282 SER A O 1
ATOM 2163 N N . GLY A 1 286 ? -4.514 10.606 8.686 1.00 30.11 283 GLY A N 1
ATOM 2164 C CA . GLY A 1 286 ? -3.228 10.580 9.356 1.00 32.49 283 GLY A CA 1
ATOM 2165 C C . GLY A 1 286 ? -2.325 11.754 8.989 1.00 33.48 283 GLY A C 1
ATOM 2166 O O . GLY A 1 286 ? -1.407 12.062 9.738 1.00 34.72 283 GLY A O 1
ATOM 2167 N N . GLY A 1 287 ? -2.580 12.404 7.845 1.00 32.76 284 GLY A N 1
ATOM 2168 C CA . GLY A 1 287 ? -1.818 13.590 7.443 1.00 33.73 284 GLY A CA 1
ATOM 2169 C C . GLY A 1 287 ? -2.172 14.910 8.139 1.00 34.05 284 GLY A C 1
ATOM 2170 O O . GLY A 1 287 ? -1.482 15.913 7.927 1.00 33.85 284 GLY A O 1
ATOM 2171 N N . VAL A 1 288 ? -3.231 14.944 8.949 1.00 33.69 285 VAL A N 1
ATOM 2172 C CA . VAL A 1 288 ? -3.620 16.183 9.644 1.00 34.92 285 VAL A CA 1
ATOM 2173 C C . VAL A 1 288 ? -2.840 16.339 10.979 1.00 39.94 285 VAL A C 1
ATOM 2174 O O . VAL A 1 288 ? -2.845 15.421 11.814 1.00 41.22 285 VAL A O 1
ATOM 2178 N N . GLU A 1 289 ? -2.190 17.492 11.171 1.00 43.98 286 GLU A N 1
ATOM 2179 C CA . GLU A 1 289 ? -1.408 17.803 12.400 1.00 48.46 286 GLU A CA 1
ATOM 2180 C C . GLU A 1 289 ? -2.172 18.749 13.356 1.00 49.74 286 GLU A C 1
ATOM 2181 O O . GLU A 1 289 ? -2.930 19.608 12.908 1.00 48.89 286 GLU A O 1
ATOM 2187 N N . GLN A 1 290 ? -1.957 18.590 14.666 1.00 52.84 287 GLN A N 1
ATOM 2188 C CA A GLN A 1 290 ? -2.568 19.487 15.654 0.50 53.58 287 GLN A CA 1
ATOM 2189 C CA B GLN A 1 290 ? -2.539 19.478 15.687 0.50 53.71 287 GLN A CA 1
ATOM 2190 C C . GLN A 1 290 ? -1.918 20.885 15.608 1.00 55.49 287 GLN A C 1
ATOM 2191 O O . GLN A 1 290 ? -0.690 21.026 15.622 1.00 57.78 287 GLN A O 1
ATOM 2202 N N . ARG A 1 291 ? -2.762 21.919 15.529 1.00 55.64 288 ARG A N 1
ATOM 2203 C CA . ARG A 1 291 ? -2.323 23.332 15.521 1.00 58.09 288 ARG A CA 1
ATOM 2204 C C . ARG A 1 291 ? -2.537 23.957 16.915 1.00 60.03 288 ARG A C 1
ATOM 2205 O O . ARG A 1 291 ? -3.313 23.442 17.724 1.00 59.89 288 ARG A O 1
ATOM 2213 N N . THR A 1 292 ? -1.842 25.060 17.193 1.00 62.51 289 THR A N 1
ATOM 2214 C CA . THR A 1 292 ? -1.930 25.732 18.494 1.00 64.46 289 THR A CA 1
ATOM 2215 C C . THR A 1 292 ? -2.673 27.073 18.371 1.00 64.30 289 THR A C 1
ATOM 2216 O O . THR A 1 292 ? -3.105 27.462 17.275 1.00 62.61 289 THR A O 1
ATOM 2220 N N . GLY A 1 293 ? -2.845 27.762 19.497 1.00 65.99 290 GLY A N 1
ATOM 2221 C CA . GLY A 1 293 ? -3.534 29.054 19.508 1.00 66.04 290 GLY A CA 1
ATOM 2222 C C . GLY A 1 293 ? -2.855 30.087 18.622 1.00 66.87 290 GLY A C 1
ATOM 2223 O O . GLY A 1 293 ? -3.520 30.799 17.862 1.00 65.73 290 GLY A O 1
ATOM 2224 N N . GLN A 1 294 ? -1.527 30.148 18.716 1.00 68.99 291 GLN A N 1
ATOM 2225 C CA . GLN A 1 294 ? -0.708 31.090 17.939 1.00 70.27 291 GLN A CA 1
ATOM 2226 C C . GLN A 1 294 ? -0.678 30.823 16.436 1.00 67.80 291 GLN A C 1
ATOM 2227 O O . GLN A 1 294 ? -0.501 31.758 15.655 1.00 68.54 291 GLN A O 1
ATOM 2233 N N . ILE A 1 295 ? -0.824 29.559 16.035 1.00 65.06 292 ILE A N 1
ATOM 2234 C CA . ILE A 1 295 ? -0.788 29.189 14.617 1.00 62.76 292 ILE A CA 1
ATOM 2235 C C . ILE A 1 295 ? -2.058 29.678 13.891 1.00 59.82 292 ILE A C 1
ATOM 2236 O O . ILE A 1 295 ? -1.966 30.256 12.803 1.00 59.34 292 ILE A O 1
ATOM 2241 N N . ARG A 1 296 ? -3.229 29.452 14.496 1.00 57.78 293 ARG A N 1
ATOM 2242 C CA . ARG A 1 296 ? -4.517 29.906 13.922 1.00 55.64 293 ARG A CA 1
ATOM 2243 C C . ARG A 1 296 ? -4.586 31.422 13.800 1.00 55.81 293 ARG A C 1
ATOM 2244 O O . ARG A 1 296 ? -4.995 31.947 12.767 1.00 54.63 293 ARG A O 1
ATOM 2252 N N . SER A 1 297 ? -4.202 32.101 14.876 1.00 57.13 294 SER A N 1
ATOM 2253 C CA . SER A 1 297 ? -4.098 33.559 14.908 1.00 58.46 294 SER A CA 1
ATOM 2254 C C . SER A 1 297 ? -3.158 34.085 13.812 1.00 58.87 294 SER A C 1
ATOM 2255 O O . SER A 1 297 ? -3.465 35.075 13.148 1.00 59.23 294 SER A O 1
ATOM 2258 N N . LYS A 1 298 ? -2.029 33.403 13.616 1.00 58.73 295 LYS A N 1
ATOM 2259 C CA . LYS A 1 298 ? -1.065 33.758 12.569 1.00 59.21 295 LYS A CA 1
ATOM 2260 C C . LYS A 1 298 ? -1.665 33.569 11.177 1.00 55.87 295 LYS A C 1
ATOM 2261 O O . LYS A 1 298 ? -1.526 34.428 10.316 1.00 56.58 295 LYS A O 1
ATOM 2267 N N . MET A 1 299 ? -2.346 32.452 10.959 1.00 52.30 296 MET A N 1
ATOM 2268 C CA . MET A 1 299 ? -2.991 32.194 9.669 1.00 49.56 296 MET A CA 1
ATOM 2269 C C . MET A 1 299 ? -4.129 33.161 9.340 1.00 47.58 296 MET A C 1
ATOM 2270 O O . MET A 1 299 ? -4.409 33.413 8.168 1.00 45.71 296 MET A O 1
ATOM 2275 N N . ARG A 1 300 ? -4.798 33.672 10.368 1.00 46.91 297 ARG A N 1
ATOM 2276 C CA . ARG A 1 300 ? -5.825 34.697 10.159 1.00 46.42 297 ARG A CA 1
ATOM 2277 C C . ARG A 1 300 ? -5.212 35.941 9.527 1.00 47.42 297 ARG A C 1
ATOM 2278 O O . ARG A 1 300 ? -5.756 36.472 8.563 1.00 46.51 297 ARG A O 1
ATOM 2286 N N . GLY A 1 301 ? -4.071 36.383 10.054 1.00 49.44 298 GLY A N 1
ATOM 2287 C CA . GLY A 1 301 ? -3.322 37.497 9.461 1.00 51.43 298 GLY A CA 1
ATOM 2288 C C . GLY A 1 301 ? -2.994 37.283 7.985 1.00 50.67 298 GLY A C 1
ATOM 2289 O O . GLY A 1 301 ? -3.136 38.191 7.161 1.00 50.73 298 GLY A O 1
ATOM 2290 N N . GLU A 1 302 ? -2.560 36.073 7.641 1.00 49.37 299 GLU A N 1
ATOM 2291 C CA . GLU A 1 302 ? -2.148 35.773 6.266 1.00 49.28 299 GLU A CA 1
ATOM 2292 C C . GLU A 1 302 ? -3.338 35.777 5.293 1.00 46.97 299 GLU A C 1
ATOM 2293 O O . GLU A 1 302 ? -3.208 36.215 4.154 1.00 47.74 299 GLU A O 1
ATOM 2299 N N . ASN A 1 303 ? -4.504 35.330 5.750 1.00 44.37 300 ASN A N 1
ATOM 2300 C CA . ASN A 1 303 ? -5.710 35.404 4.919 1.00 42.87 300 ASN A CA 1
ATOM 2301 C C . ASN A 1 303 ? -6.114 36.847 4.601 1.00 43.65 300 ASN A C 1
ATOM 2302 O O . ASN A 1 303 ? -6.475 37.162 3.461 1.00 43.17 300 ASN A O 1
ATOM 2307 N N . VAL A 1 304 ? -6.040 37.716 5.610 1.00 44.72 301 VAL A N 1
ATOM 2308 C CA . VAL A 1 304 ? -6.283 39.149 5.415 1.00 46.31 301 VAL A CA 1
ATOM 2309 C C . VAL A 1 304 ? -5.351 39.720 4.339 1.00 48.66 301 VAL A C 1
ATOM 2310 O O . VAL A 1 304 ? -5.784 40.459 3.453 1.00 48.94 301 VAL A O 1
ATOM 2314 N N . HIS A 1 305 ? -4.068 39.377 4.411 1.00 50.55 302 HIS A N 1
ATOM 2315 C CA . HIS A 1 305 ? -3.110 39.846 3.408 1.00 53.15 302 HIS A CA 1
ATOM 2316 C C . HIS A 1 305 ? -3.490 39.428 1.985 1.00 52.23 302 HIS A C 1
ATOM 2317 O O . HIS A 1 305 ? -3.383 40.225 1.050 1.00 53.79 302 HIS A O 1
ATOM 2324 N N . ARG A 1 306 ? -3.918 38.177 1.824 1.00 50.18 303 ARG A N 1
ATOM 2325 C CA . ARG A 1 306 ? -4.291 37.678 0.504 1.00 49.92 303 ARG A CA 1
ATOM 2326 C C . ARG A 1 306 ? -5.482 38.414 -0.105 1.00 49.66 303 ARG A C 1
ATOM 2327 O O . ARG A 1 306 ? -5.501 38.696 -1.312 1.00 50.01 303 ARG A O 1
ATOM 2335 N N . TYR A 1 307 ? -6.480 38.703 0.727 1.00 48.75 304 TYR A N 1
ATOM 2336 C CA . TYR A 1 307 ? -7.672 39.403 0.274 1.00 48.43 304 TYR A CA 1
ATOM 2337 C C . TYR A 1 307 ? -7.306 40.631 -0.560 1.00 50.92 304 TYR A C 1
ATOM 2338 O O . TYR A 1 307 ? -7.871 40.857 -1.633 1.00 51.30 304 TYR A O 1
ATOM 2347 N N . PHE A 1 308 ? -6.366 41.429 -0.066 1.00 52.89 305 PHE A N 1
ATOM 2348 C CA . PHE A 1 308 ? -6.007 42.674 -0.732 1.00 55.54 305 PHE A CA 1
ATOM 2349 C C . PHE A 1 308 ? -4.957 42.499 -1.824 1.00 57.26 305 PHE A C 1
ATOM 2350 O O . PHE A 1 308 ? -5.023 43.174 -2.859 1.00 58.86 305 PHE A O 1
ATOM 2358 N N . TYR A 1 309 ? -3.986 41.619 -1.598 1.00 56.91 306 TYR A N 1
ATOM 2359 C CA . TYR A 1 309 ? -2.800 41.567 -2.468 1.00 59.53 306 TYR A CA 1
ATOM 2360 C C . TYR A 1 309 ? -2.778 40.378 -3.428 1.00 58.47 306 TYR A C 1
ATOM 2361 O O . TYR A 1 309 ? -1.917 40.298 -4.311 1.00 60.62 306 TYR A O 1
ATOM 2370 N N . GLY A 1 310 ? -3.733 39.470 -3.266 1.00 56.28 307 GLY A N 1
ATOM 2371 C CA . GLY A 1 310 ? -3.843 38.313 -4.133 1.00 55.23 307 GLY A CA 1
ATOM 2372 C C . GLY A 1 310 ? -2.745 37.312 -3.859 1.00 55.71 307 GLY A C 1
ATOM 2373 O O . GLY A 1 310 ? -2.345 37.116 -2.707 1.00 55.92 307 GLY A O 1
ATOM 2374 N N . THR A 1 311 ? -2.257 36.691 -4.933 1.00 56.68 308 THR A N 1
ATOM 2375 C CA . THR A 1 311 ? -1.335 35.556 -4.854 1.00 56.73 308 THR A CA 1
ATOM 2376 C C . THR A 1 311 ? -0.142 35.787 -5.774 1.00 59.77 308 THR A C 1
ATOM 2377 O O . THR A 1 311 ? -0.112 36.760 -6.529 1.00 62.14 308 THR A O 1
ATOM 2381 N N . ARG A 1 312 ? 0.829 34.884 -5.720 1.00 60.54 309 ARG A N 1
ATOM 2382 C CA . ARG A 1 312 ? 2.013 34.948 -6.606 1.00 63.69 309 ARG A CA 1
ATOM 2383 C C . ARG A 1 312 ? 1.679 34.768 -8.095 1.00 63.22 309 ARG A C 1
ATOM 2384 O O . ARG A 1 312 ? 2.175 35.516 -8.948 1.00 66.16 309 ARG A O 1
ATOM 2392 N N . ALA A 1 313 ? 0.859 33.760 -8.388 1.00 59.74 310 ALA A N 1
ATOM 2393 C CA . ALA A 1 313 ? 0.348 33.495 -9.742 1.00 59.12 310 ALA A CA 1
ATOM 2394 C C . ALA A 1 313 ? -0.527 34.629 -10.279 1.00 59.04 310 ALA A C 1
ATOM 2395 O O . ALA A 1 313 ? -0.276 35.143 -11.373 1.00 61.65 310 ALA A O 1
ATOM 2397 N N . ASN A 1 314 ? -1.553 35.006 -9.517 1.00 88.55 311 ASN A N 1
ATOM 2398 C CA . ASN A 1 314 ? -2.429 36.110 -9.901 1.00 84.95 311 ASN A CA 1
ATOM 2399 C C . ASN A 1 314 ? -2.389 37.253 -8.882 1.00 79.74 311 ASN A C 1
ATOM 2400 O O . ASN A 1 314 ? -3.148 37.281 -7.904 1.00 74.51 311 ASN A O 1
ATOM 2405 N N . ASN A 1 315 ? -1.489 38.200 -9.128 1.00 81.07 312 ASN A N 1
ATOM 2406 C CA . ASN A 1 315 ? -1.312 39.341 -8.243 1.00 77.14 312 ASN A CA 1
ATOM 2407 C C . ASN A 1 315 ? -2.495 40.279 -8.364 1.00 72.87 31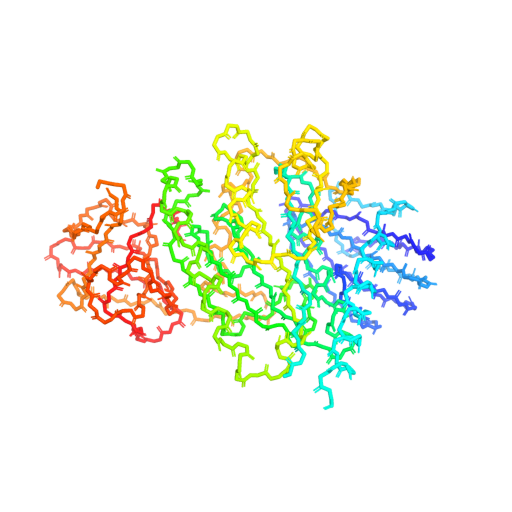2 ASN A C 1
ATOM 2408 O O . ASN A 1 315 ? -2.955 40.569 -9.467 1.00 74.54 312 ASN A O 1
ATOM 2413 N N . LEU A 1 316 ? -2.994 40.733 -7.224 1.00 67.45 313 LEU A N 1
ATOM 2414 C CA . LEU A 1 316 ? -3.974 41.801 -7.190 1.00 64.28 313 LEU A CA 1
ATOM 2415 C C . LEU A 1 316 ? -3.202 43.054 -6.841 1.00 64.53 313 LEU A C 1
ATOM 2416 O O . LEU A 1 316 ? -2.195 42.987 -6.138 1.00 65.43 313 LEU A O 1
ATOM 2421 N N . TYR A 1 317 ? -3.650 44.190 -7.360 1.00 64.47 314 TYR A N 1
ATOM 2422 C CA . TYR A 1 317 ? -2.959 45.460 -7.145 1.00 65.42 314 TYR A CA 1
ATOM 2423 C C . TYR A 1 317 ? -3.896 46.409 -6.408 1.00 61.36 314 TYR A C 1
ATOM 2424 O O . TYR A 1 317 ? -4.640 47.158 -7.044 1.00 61.46 314 TYR A O 1
ATOM 2433 N N . PRO A 1 318 ? -3.878 46.364 -5.058 1.00 58.22 315 PRO A N 1
ATOM 2434 C CA . PRO A 1 318 ? -4.822 47.129 -4.253 1.00 54.77 315 PRO A CA 1
ATOM 2435 C C . PRO A 1 318 ? -4.475 48.616 -4.193 1.00 56.67 315 PRO A C 1
ATOM 2436 O O . PRO A 1 318 ? -3.323 48.997 -4.401 1.00 59.88 315 PRO A O 1
ATOM 2440 N N . PHE A 1 319 ? -5.480 49.438 -3.908 1.00 55.06 316 PHE A N 1
ATOM 2441 C CA . PHE A 1 319 ? -5.317 50.883 -3.865 1.00 57.01 316 PHE A CA 1
ATOM 2442 C C . PHE A 1 319 ? -5.270 51.365 -2.416 1.00 54.47 316 PHE A C 1
ATOM 2443 O O . PHE A 1 319 ? -5.994 50.855 -1.564 1.00 50.25 316 PHE A O 1
ATOM 2451 N N . THR A 1 320 ? -4.400 52.336 -2.144 1.00 56.58 317 THR A N 1
ATOM 2452 C CA . THR A 1 320 ? -4.357 52.992 -0.844 1.00 55.30 317 THR A CA 1
ATOM 2453 C C . THR A 1 320 ? -4.739 54.446 -1.062 1.00 57.33 317 THR A C 1
ATOM 2454 O O . THR A 1 320 ? -4.061 55.163 -1.800 1.00 60.38 317 THR A O 1
ATOM 2458 N N . PHE A 1 321 ? -5.839 54.862 -0.442 1.00 55.10 318 PHE A N 1
ATOM 2459 C CA . PHE A 1 321 ? -6.291 56.243 -0.524 1.00 57.18 318 PHE A CA 1
ATOM 2460 C C . PHE A 1 321 ? -7.019 56.681 0.750 1.00 55.22 318 PHE A C 1
ATOM 2461 O O . PHE A 1 321 ? -7.380 55.856 1.594 1.00 51.89 318 PHE A O 1
ATOM 2469 N N . ASP A 1 322 ? -7.201 57.993 0.876 1.00 58.21 319 ASP A N 1
ATOM 2470 C CA . ASP A 1 322 ? -7.811 58.612 2.050 1.00 57.88 319 ASP A CA 1
ATOM 2471 C C . ASP A 1 322 ? -9.311 58.798 1.838 1.00 57.58 319 ASP A C 1
ATOM 2472 O O . ASP A 1 322 ? -9.774 59.002 0.709 1.00 59.24 319 ASP A O 1
ATOM 2477 N N . VAL A 1 323 ? -10.055 58.740 2.940 1.00 56.03 320 VAL A N 1
ATOM 2478 C CA . VAL A 1 323 ? -11.509 58.889 2.943 1.00 56.00 320 VAL A CA 1
ATOM 2479 C C . VAL A 1 323 ? -11.876 59.824 4.093 1.00 57.32 320 VAL A C 1
ATOM 2480 O O . VAL A 1 323 ? -11.392 59.638 5.209 1.00 55.94 320 VAL A O 1
ATOM 2484 N N . SER A 1 324 ? -12.688 60.845 3.820 1.00 60.34 321 SER A N 1
ATOM 2485 C CA A SER A 1 324 ? -13.182 61.745 4.864 0.50 62.22 321 SER A CA 1
ATOM 2486 C CA B SER A 1 324 ? -13.159 61.736 4.882 0.50 62.27 321 SER A CA 1
ATOM 2487 C C . SER A 1 324 ? -14.267 61.057 5.688 1.00 60.42 321 SER A C 1
ATOM 2488 O O . SER A 1 324 ? -15.080 60.324 5.140 1.00 59.07 321 SER A O 1
ATOM 2493 N N . PHE A 1 325 ? -14.292 61.316 6.995 1.00 61.37 322 PHE A N 1
ATOM 2494 C CA . PHE A 1 325 ? -15.339 60.785 7.879 1.00 60.92 322 PHE A CA 1
ATOM 2495 C C . PHE A 1 325 ? -16.720 61.361 7.560 1.00 63.41 322 PHE A C 1
ATOM 2496 O O . PHE A 1 325 ? -17.735 60.838 8.017 1.00 62.99 322 PHE A O 1
ATOM 2504 N N . ASP A 1 326 ? -16.751 62.444 6.790 1.00 66.63 323 ASP A N 1
ATOM 2505 C CA . ASP A 1 326 ? -18.006 63.018 6.324 1.00 69.57 323 ASP A CA 1
ATOM 2506 C C . ASP A 1 326 ? -18.580 62.226 5.140 1.00 67.95 323 ASP A C 1
ATOM 2507 O O . ASP A 1 326 ? -19.767 62.335 4.836 1.00 70.19 323 ASP A O 1
ATOM 2512 N N . ASP A 1 327 ? -17.748 61.439 4.466 1.00 64.72 324 ASP A N 1
ATOM 2513 C CA . ASP A 1 327 ? -18.203 60.686 3.296 1.00 63.49 324 ASP A CA 1
ATOM 2514 C C . ASP A 1 327 ? -18.653 59.252 3.620 1.00 59.62 324 ASP A C 1
ATOM 2515 O O . ASP A 1 327 ? -19.163 58.559 2.733 1.00 58.71 324 ASP A O 1
ATOM 2520 N N . VAL A 1 328 ? -18.467 58.819 4.877 1.00 57.34 325 VAL A N 1
ATOM 2521 C CA . VAL A 1 328 ? -18.874 57.479 5.344 1.00 53.99 325 VAL A CA 1
ATOM 2522 C C . VAL A 1 328 ? -19.512 57.490 6.747 1.00 54.48 325 VAL A C 1
ATOM 2523 O O . VAL A 1 328 ? -19.340 58.432 7.515 1.00 55.89 325 VAL A O 1
ATOM 2527 N N . THR A 1 329 ? -20.226 56.410 7.064 1.00 53.19 326 THR A N 1
ATOM 2528 C CA . THR A 1 329 ? -20.799 56.172 8.396 1.00 53.73 326 THR A CA 1
ATOM 2529 C C . THR A 1 329 ? -20.208 54.881 8.976 1.00 50.66 326 THR A C 1
ATOM 2530 O O . THR A 1 329 ? -20.302 53.821 8.341 1.00 48.24 326 THR A O 1
ATOM 2534 N N . LEU A 1 330 ? -19.589 54.978 10.158 1.00 50.70 327 LEU A N 1
ATOM 2535 C CA . LEU A 1 330 ? -19.033 53.804 10.866 1.00 49.01 327 LEU A CA 1
ATOM 2536 C C . LEU A 1 330 ? -20.038 53.289 11.891 1.00 50.59 327 LEU A C 1
ATOM 2537 O O . LEU A 1 330 ? -20.670 54.083 12.595 1.00 52.89 327 LEU A O 1
ATOM 2542 N N . CYS A 1 331 ? -20.183 51.968 11.978 1.00 49.16 328 CYS A N 1
ATOM 2543 C CA . CYS A 1 331 ? -21.101 51.352 12.942 1.00 51.49 328 CYS A CA 1
ATOM 2544 C C . CYS A 1 331 ? -20.618 49.979 13.424 1.00 50.18 328 CYS A C 1
ATOM 2545 O O . CYS A 1 331 ? -19.780 49.348 12.781 1.00 47.20 328 CYS A O 1
ATOM 2548 N N . LYS A 1 332 ? -21.170 49.545 14.557 1.00 52.82 329 LYS A N 1
ATOM 2549 C CA . LYS A 1 332 ? -20.772 48.314 15.243 1.00 53.16 329 LYS A CA 1
ATOM 2550 C C . LYS A 1 332 ? -22.016 47.551 15.690 1.00 55.69 329 LYS A C 1
ATOM 2551 O O . LYS A 1 332 ? -22.960 48.150 16.201 1.00 58.50 329 LYS A O 1
ATOM 2557 N N . ILE A 1 333 ? -22.009 46.234 15.502 1.00 55.11 330 ILE A N 1
ATOM 2558 C CA . ILE A 1 333 ? -23.100 45.376 15.968 1.00 58.14 330 ILE A CA 1
ATOM 2559 C C . ILE A 1 333 ? -22.740 44.830 17.342 1.00 60.30 330 ILE A C 1
ATOM 2560 O O . ILE A 1 333 ? -21.727 44.143 17.489 1.00 58.83 330 ILE A O 1
ATOM 2565 N N . GLY A 1 334 ? -23.568 45.137 18.338 1.00 64.36 331 GLY A N 1
ATOM 2566 C CA . GLY A 1 334 ? -23.358 44.665 19.704 1.00 67.41 331 GLY A CA 1
ATOM 2567 C C . GLY A 1 334 ? -22.760 45.728 20.601 1.00 68.90 331 GLY A C 1
ATOM 2568 O O . GLY A 1 334 ? -23.063 45.779 21.793 1.00 73.33 331 GLY A O 1
ATOM 2569 N N . HIS A 1 352 ? -28.896 44.661 22.886 1.00 97.76 349 HIS A N 1
ATOM 2570 C CA . HIS A 1 352 ? -27.621 44.558 23.588 1.00 95.99 349 HIS A CA 1
ATOM 2571 C C . HIS A 1 352 ? -26.644 43.681 22.807 1.00 90.27 349 HIS A C 1
ATOM 2572 O O . HIS A 1 352 ? -25.495 44.076 22.566 1.00 86.55 349 HIS A O 1
ATOM 2579 N N . GLU A 1 353 ? -27.124 42.512 22.379 1.00 90.05 350 GLU A N 1
ATOM 2580 C CA . GLU A 1 353 ? -26.284 41.499 21.738 1.00 85.58 350 GLU A CA 1
ATOM 2581 C C . GLU A 1 353 ? -26.286 41.676 20.215 1.00 80.82 350 GLU A C 1
ATOM 2582 O O . GLU A 1 353 ? -25.241 41.540 19.569 1.00 76.34 350 GLU A O 1
ATOM 2588 N N . THR A 1 354 ? -27.453 41.990 19.649 1.00 82.08 351 THR A N 1
ATOM 2589 C CA . THR A 1 354 ? -27.592 42.197 18.200 1.00 78.38 351 THR A CA 1
ATOM 2590 C C . THR A 1 354 ? -28.271 43.539 17.867 1.00 79.27 351 THR A C 1
ATOM 2591 O O . THR A 1 354 ? -29.198 43.584 17.055 1.00 80.64 351 THR A O 1
ATOM 2595 N N . LYS A 1 355 ? -27.819 44.624 18.495 1.00 78.88 352 LYS A N 1
ATOM 2596 C CA . LYS A 1 355 ? -28.279 45.965 18.126 1.00 79.37 352 LYS A CA 1
ATOM 2597 C C . LYS A 1 355 ? -27.155 46.733 17.420 1.00 74.22 352 LYS A C 1
ATOM 2598 O O . LYS A 1 355 ? -25.972 46.501 17.688 1.00 71.48 352 LYS A O 1
ATOM 2604 N N . LEU A 1 356 ? -27.526 47.637 16.513 1.00 73.09 353 LEU A N 1
ATOM 2605 C CA . LEU A 1 356 ? -26.545 48.467 15.820 1.00 69.14 353 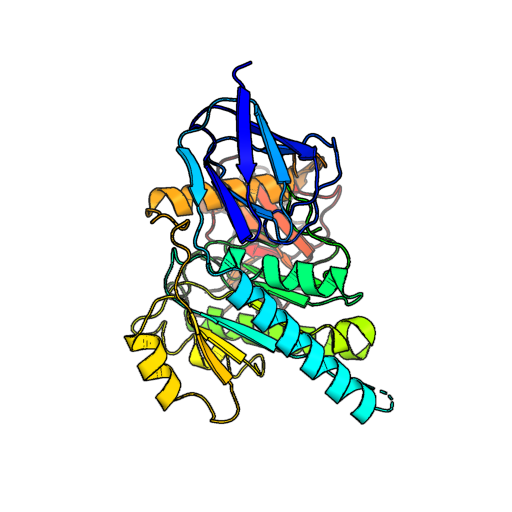LEU A CA 1
ATOM 2606 C C . LEU A 1 356 ? -26.221 49.709 16.644 1.00 70.58 353 LEU A C 1
ATOM 2607 O O . LEU A 1 356 ? -27.110 50.360 17.176 1.00 74.48 353 LEU A O 1
ATOM 2612 N N . VAL A 1 357 ? -24.931 50.007 16.755 1.00 67.38 354 VAL A N 1
ATOM 2613 C CA . VAL A 1 357 ? -24.442 51.158 17.500 1.00 68.82 354 VAL A CA 1
ATOM 2614 C C . VAL A 1 357 ? -23.579 51.988 16.564 1.00 65.75 354 VAL A C 1
ATOM 2615 O O . VAL A 1 357 ? -22.680 51.450 15.904 1.00 61.57 354 VAL A O 1
ATOM 2619 N N . ILE A 1 358 ? -23.852 53.287 16.490 1.00 67.70 355 ILE A N 1
ATOM 2620 C CA . ILE A 1 358 ? -23.060 54.177 15.644 1.00 65.83 355 ILE A CA 1
ATOM 2621 C C . ILE A 1 358 ? -21.773 54.553 16.375 1.00 65.12 355 ILE A C 1
ATOM 2622 O O . ILE A 1 358 ? -21.813 54.972 17.528 1.00 68.06 355 ILE A O 1
ATOM 2627 N N . MET A 1 359 ? -20.635 54.400 15.701 1.00 61.40 356 MET A N 1
ATOM 2628 C CA . MET A 1 359 ? -19.339 54.732 16.294 1.00 61.17 356 MET A CA 1
ATOM 2629 C C . MET A 1 359 ? -18.893 56.135 15.904 1.00 62.39 356 MET A C 1
ATOM 2630 O O . MET A 1 359 ? -19.021 56.540 14.743 1.00 61.50 356 MET A O 1
ATOM 2635 N N . GLU A 1 360 ? -18.363 56.861 16.886 1.00 64.89 357 GLU A N 1
ATOM 2636 C CA . GLU A 1 360 ? -17.645 58.100 16.640 1.00 66.20 357 GLU A CA 1
ATOM 2637 C C . GLU A 1 360 ? -16.222 57.666 16.340 1.00 62.99 357 GLU A C 1
ATOM 2638 O O . GLU A 1 360 ? -15.656 56.880 17.098 1.00 62.67 357 GLU A O 1
ATOM 2644 N N . PRO A 1 361 ? -15.628 58.158 15.243 1.00 61.41 358 PRO A N 1
ATOM 2645 C CA . PRO A 1 361 ? -14.249 57.743 15.005 1.00 58.92 358 PRO A CA 1
ATOM 2646 C C . PRO A 1 361 ? -13.349 58.068 16.210 1.00 60.39 358 PRO A C 1
ATOM 2647 O O . PRO A 1 361 ? -13.452 59.148 16.794 1.00 63.90 358 PRO A O 1
ATOM 2651 N N . SER A 1 362 ? -12.514 57.102 16.581 1.00 58.24 359 SER A N 1
ATOM 2652 C CA A SER A 1 362 ? -11.602 57.224 17.714 0.50 60.08 359 SER A CA 1
ATOM 2653 C CA B SER A 1 362 ? -11.605 57.225 17.715 0.50 60.04 359 SER A CA 1
ATOM 2654 C C . SER A 1 362 ? -10.281 56.567 17.353 1.00 58.20 359 SER A C 1
ATOM 2655 O O . SER A 1 362 ? -10.162 55.941 16.303 1.00 55.56 359 SER A O 1
ATOM 2660 N N . ALA A 1 363 ? -9.292 56.702 18.231 1.00 60.08 360 ALA A N 1
ATOM 2661 C CA . ALA A 1 363 ? -8.006 56.045 18.028 1.00 59.15 360 ALA A CA 1
ATOM 2662 C C . ALA A 1 363 ? -8.184 54.523 18.050 1.00 56.37 360 ALA A C 1
ATOM 2663 O O . ALA A 1 363 ? -7.389 53.790 17.456 1.00 54.81 360 ALA A O 1
ATOM 2665 N N . ASP A 1 364 ? -9.249 54.060 18.708 1.00 55.79 361 ASP A N 1
ATOM 2666 C CA . ASP A 1 364 ? -9.505 52.621 18.873 1.00 54.04 361 ASP A CA 1
ATOM 2667 C C . ASP A 1 364 ? -9.941 51.827 17.618 1.00 49.64 361 ASP A C 1
ATOM 2668 O O . ASP A 1 364 ? -9.911 50.589 17.654 1.00 48.79 361 ASP A O 1
ATOM 2673 N N . ILE A 1 365 ? -10.327 52.497 16.523 1.00 47.30 362 ILE A N 1
ATOM 2674 C CA . ILE A 1 365 ? -10.677 51.781 15.268 1.00 43.80 362 ILE A CA 1
ATOM 2675 C C . ILE A 1 365 ? -9.448 51.436 14.411 1.00 42.49 362 ILE A C 1
ATOM 2676 O O . ILE A 1 365 ? -9.532 50.633 13.484 1.00 40.70 362 ILE A O 1
ATOM 2681 N N . LYS A 1 366 ? -8.319 52.068 14.707 1.00 44.01 363 LYS A N 1
ATOM 2682 C CA . LYS A 1 366 ? -7.067 51.825 13.997 1.00 43.90 363 LYS A CA 1
ATOM 2683 C C . LYS A 1 366 ? -6.728 50.329 13.963 1.00 42.51 363 LYS A C 1
ATOM 2684 O O . LYS A 1 366 ? -6.834 49.641 14.977 1.00 42.23 363 LYS A O 1
ATOM 2690 N N . HIS A 1 367 ? -6.347 49.845 12.779 1.00 41.53 364 HIS A N 1
ATOM 2691 C CA . HIS A 1 367 ? -5.943 48.438 12.539 1.00 41.10 364 HIS A CA 1
ATOM 2692 C C . HIS A 1 367 ? -7.101 47.457 12.356 1.00 39.19 364 HIS A C 1
ATOM 2693 O O . HIS A 1 367 ? -6.876 46.268 12.095 1.00 38.84 364 HIS A O 1
ATOM 2700 N N . HIS A 1 368 ? -8.331 47.954 12.431 1.00 37.97 365 HIS A N 1
ATOM 2701 C CA . HIS A 1 368 ? -9.510 47.092 12.314 1.00 36.32 365 HIS A CA 1
ATOM 2702 C C . HIS A 1 368 ? -9.983 46.957 10.850 1.00 34.83 365 HIS A C 1
ATOM 2703 O O . HIS A 1 368 ? -9.853 47.876 10.046 1.00 34.92 365 HIS A O 1
ATOM 2710 N N . LEU A 1 369 ? -10.502 45.791 10.489 1.00 34.54 366 LEU A N 1
ATOM 2711 C CA . LEU A 1 369 ? -11.233 45.669 9.219 1.00 33.52 366 LEU A CA 1
ATOM 2712 C C . LEU A 1 369 ? -12.596 46.305 9.353 1.00 33.10 366 LEU A C 1
ATOM 2713 O O . LEU A 1 369 ? -13.168 46.341 10.453 1.00 32.46 366 LEU A O 1
ATOM 2718 N N . PHE A 1 370 ? -13.107 46.794 8.221 1.00 33.28 367 PHE A N 1
ATOM 2719 C CA . PHE A 1 370 ? -14.484 47.272 8.090 1.00 33.40 367 PHE A CA 1
ATOM 2720 C C . PHE A 1 370 ? -15.071 46.749 6.779 1.00 32.91 367 PHE A C 1
ATOM 2721 O O . PHE A 1 370 ? -14.390 46.729 5.754 1.00 33.06 367 PHE A O 1
ATOM 2729 N N . ALA A 1 371 ? -16.333 46.327 6.811 1.00 33.20 368 ALA A N 1
ATOM 2730 C CA . ALA A 1 371 ? -17.035 45.827 5.618 1.00 33.08 368 ALA A CA 1
ATOM 2731 C C . ALA A 1 371 ? -17.816 46.933 4.938 1.00 34.20 368 ALA A C 1
ATOM 2732 O O . ALA A 1 371 ? -18.420 47.757 5.633 1.00 35.07 368 ALA A O 1
ATOM 2734 N N . PHE A 1 372 ? -17.814 46.925 3.593 1.00 34.70 369 PHE A N 1
ATOM 2735 C CA . PHE A 1 372 ? -18.674 47.796 2.768 1.00 36.66 369 PHE A CA 1
ATOM 2736 C C . PHE A 1 372 ? -20.026 47.147 2.621 1.00 37.25 369 PHE A C 1
ATOM 2737 O O . PHE A 1 372 ? -20.173 46.200 1.851 1.00 37.60 369 PHE A O 1
ATOM 2745 N N . SER A 1 373 ? -21.014 47.628 3.362 1.00 38.24 370 SER A N 1
ATOM 2746 C CA . SER A 1 373 ? -22.330 46.992 3.349 1.00 39.78 370 SER A CA 1
ATOM 2747 C C . SER A 1 373 ? -23.034 47.254 2.024 1.00 42.80 370 SER A C 1
ATOM 2748 O O . SER A 1 373 ? -22.847 48.313 1.415 1.00 44.10 370 SER A O 1
ATOM 2751 N N . ARG A 1 374 ? -23.829 46.287 1.571 1.00 44.88 371 ARG A N 1
ATOM 2752 C CA . ARG A 1 374 ? -24.696 46.490 0.411 1.00 48.77 371 ARG A CA 1
ATOM 2753 C C . ARG A 1 374 ? -25.918 47.314 0.767 1.00 52.11 371 ARG A C 1
ATOM 2754 O O . ARG A 1 374 ? -26.616 47.776 -0.130 1.00 55.13 371 ARG A O 1
ATOM 2762 N N . SER A 1 375 ? -26.193 47.467 2.063 1.00 52.74 372 SER A N 1
ATOM 2763 C CA A SER A 1 375 ? -27.252 48.368 2.510 0.50 56.37 372 SER A CA 1
ATOM 2764 C CA B SER A 1 375 ? -27.242 48.370 2.534 0.50 56.23 372 SER A CA 1
ATOM 2765 C C . SER A 1 375 ? -26.787 49.808 2.293 1.00 57.27 372 SER A C 1
ATOM 2766 O O . SER A 1 375 ? -25.647 50.155 2.599 1.00 54.65 372 SER A O 1
ATOM 2771 N N . THR A 1 376 ? -27.667 50.638 1.740 1.00 61.86 373 THR A N 1
ATOM 2772 C CA . THR A 1 376 ? -27.332 52.041 1.459 1.00 64.23 373 THR A CA 1
ATOM 2773 C C . THR A 1 376 ? -27.431 52.942 2.701 1.00 65.78 373 THR A C 1
ATOM 2774 O O . THR A 1 376 ? -26.967 54.084 2.674 1.00 67.15 373 THR A O 1
ATOM 2778 N N . LYS A 1 377 ? -28.034 52.443 3.780 1.00 66.57 374 LYS A N 1
ATOM 2779 C CA . LYS A 1 377 ? -28.133 53.201 5.030 1.00 68.11 374 LYS A CA 1
ATOM 2780 C C . LYS A 1 377 ? -27.685 52.366 6.237 1.00 65.69 374 LYS A C 1
ATOM 2781 O O . LYS A 1 377 ? -27.636 51.134 6.172 1.00 63.94 374 LYS A O 1
ATOM 2787 N N . ALA A 1 378 ? -27.341 53.049 7.329 1.00 66.12 375 ALA A N 1
ATOM 2788 C CA . ALA A 1 378 ? -26.921 52.395 8.571 1.00 64.57 375 ALA A CA 1
ATOM 2789 C C . ALA A 1 378 ? -28.134 51.957 9.409 1.00 67.83 375 ALA A C 1
ATOM 2790 O O . ALA A 1 378 ? -28.357 52.464 10.504 1.00 70.11 375 ALA A O 1
ATOM 2792 N N . ASP A 1 379 ? -28.877 50.980 8.888 1.00 68.45 376 ASP A N 1
ATOM 2793 C CA . ASP A 1 379 ? -30.156 50.535 9.452 1.00 72.52 376 ASP A CA 1
ATOM 2794 C C . ASP A 1 379 ? -30.065 49.222 10.218 1.00 71.03 376 ASP A C 1
ATOM 2795 O O . ASP A 1 379 ? -28.989 48.647 10.387 1.00 66.60 376 ASP A O 1
ATOM 2800 N N . GLU A 1 380 ? -31.232 48.761 10.666 1.00 74.64 377 GLU A N 1
ATOM 2801 C CA . GLU A 1 380 ? -31.439 47.369 11.070 1.00 74.51 377 GLU A CA 1
ATOM 2802 C C . GLU A 1 380 ? -31.115 46.407 9.916 1.00 71.00 377 GLU A C 1
ATOM 2803 O O . GLU A 1 380 ? -30.824 45.234 10.146 1.00 70.17 377 GLU A O 1
ATOM 2809 N N . ASN A 1 381 ? -31.195 46.902 8.681 1.00 70.01 378 ASN A N 1
ATOM 2810 C CA . ASN A 1 381 ? -30.822 46.134 7.491 1.00 66.88 378 ASN A CA 1
ATOM 2811 C C . ASN A 1 381 ? -29.325 45.885 7.345 1.00 61.40 378 ASN A C 1
ATOM 2812 O O . ASN A 1 381 ? -28.919 45.039 6.544 1.00 58.84 378 ASN A O 1
ATOM 2817 N N . VAL A 1 382 ? -28.505 46.639 8.076 1.00 59.40 379 VAL A N 1
ATOM 2818 C CA . VAL A 1 382 ? -27.059 46.405 8.080 1.00 54.83 379 VAL A CA 1
ATOM 2819 C C . VAL A 1 382 ? -26.763 45.003 8.607 1.00 53.78 379 VAL A C 1
ATOM 2820 O O . VAL A 1 382 ? -25.977 44.264 8.020 1.00 51.13 379 VAL A O 1
ATOM 2824 N N . LEU A 1 383 ? -27.412 44.675 9.722 1.00 56.27 380 LEU A N 1
ATOM 2825 C CA . LEU A 1 383 ? -27.330 43.373 10.390 1.00 56.52 380 LEU A CA 1
ATOM 2826 C C . LEU A 1 383 ? -27.324 42.158 9.434 1.00 55.19 380 LEU A C 1
ATOM 2827 O O . LEU A 1 383 ? -26.491 41.265 9.581 1.00 53.48 380 LEU A O 1
ATOM 2832 N N . LYS A 1 384 ? -28.227 42.155 8.450 1.00 56.41 381 LYS A N 1
ATOM 2833 C CA . LYS A 1 384 ? -28.460 40.998 7.560 1.00 56.14 381 LYS A CA 1
ATOM 2834 C C . LYS A 1 384 ? -28.130 41.228 6.068 1.00 53.86 381 LYS A C 1
ATOM 2835 O O . LYS A 1 384 ? -28.500 40.408 5.222 1.00 54.96 381 LYS A O 1
ATOM 2841 N N . SER A 1 385 ? -27.472 42.338 5.733 1.00 50.78 382 SER A N 1
ATOM 2842 C CA . SER A 1 385 ? -27.101 42.604 4.337 1.00 48.81 382 SER A CA 1
ATOM 2843 C C . SER A 1 385 ? -25.726 42.010 4.055 1.00 44.50 382 SER A C 1
ATOM 2844 O O . SER A 1 385 ? -24.835 42.142 4.880 1.00 41.01 382 SER A O 1
ATOM 2847 N N . PRO A 1 386 ? -25.548 41.369 2.885 1.00 44.14 383 PRO A N 1
ATOM 2848 C CA . PRO A 1 386 ? -24.180 40.988 2.523 1.00 41.71 383 PRO A CA 1
ATOM 2849 C C . PRO A 1 386 ? -23.328 42.222 2.231 1.00 40.28 383 PRO A C 1
ATOM 2850 O O . PRO A 1 386 ? -23.840 43.349 2.253 1.00 41.50 383 PRO A O 1
ATOM 2854 N N . VAL A 1 387 ? -22.049 42.000 1.953 1.00 38.69 384 VAL A N 1
ATOM 2855 C CA . VAL A 1 387 ? -21.084 43.067 1.739 1.00 37.96 384 VAL A CA 1
ATOM 2856 C C . VAL A 1 387 ? -20.482 43.010 0.317 1.00 38.58 384 VAL A C 1
ATOM 2857 O O . VAL A 1 387 ? -20.501 41.969 -0.333 1.00 39.69 384 VAL A O 1
ATOM 2861 N N . PHE A 1 388 ? -20.013 44.151 -0.183 1.00 38.88 385 PHE A N 1
ATOM 2862 C CA . PHE A 1 388 ? -19.318 44.226 -1.473 1.00 40.00 385 PHE A CA 1
ATOM 2863 C C . PHE A 1 388 ? -17.914 43.696 -1.326 1.00 38.75 385 PHE A C 1
ATOM 2864 O O . PHE A 1 388 ? -17.343 43.133 -2.271 1.00 39.81 385 PHE A O 1
ATOM 2872 N N . GLY A 1 389 ? -17.370 43.881 -0.127 1.00 37.26 386 GLY A N 1
ATOM 2873 C CA . GLY A 1 389 ? -15.995 43.540 0.195 1.00 36.60 386 GLY A CA 1
ATOM 2874 C C . GLY A 1 389 ? -15.534 44.307 1.433 1.00 35.89 386 GLY A C 1
ATOM 2875 O O . GLY A 1 389 ? -16.355 44.834 2.197 1.00 35.23 386 GLY A O 1
ATOM 2876 N N . PHE A 1 390 ? -14.218 44.374 1.634 1.00 35.91 387 PHE A N 1
ATOM 2877 C CA . PHE A 1 390 ? -13.659 44.954 2.856 1.00 35.32 387 PHE A CA 1
ATOM 2878 C C . PHE A 1 390 ? -12.596 45.985 2.560 1.00 36.66 387 PHE A C 1
ATOM 2879 O O . PHE A 1 390 ? -12.071 46.051 1.439 1.00 38.38 387 PHE A O 1
ATOM 2887 N N . CYS A 1 391 ? -12.287 46.775 3.590 1.00 36.49 388 CYS A N 1
ATOM 2888 C CA . CYS A 1 391 ? -11.064 47.576 3.655 1.00 37.63 388 CYS A CA 1
ATOM 2889 C C . CYS A 1 391 ? -10.403 47.442 5.037 1.00 37.27 388 CYS A C 1
ATOM 2890 O O . CYS A 1 391 ? -10.979 46.881 5.982 1.00 36.52 388 CYS A O 1
ATOM 2893 N N . LEU A 1 392 ? -9.177 47.928 5.138 1.00 38.72 389 LEU A N 1
ATOM 2894 C CA . LEU A 1 392 ? -8.437 47.936 6.399 1.00 38.95 389 LEU A CA 1
ATOM 2895 C C . LEU A 1 392 ? -8.110 49.376 6.735 1.00 40.25 389 LEU A C 1
ATOM 2896 O O . LEU A 1 392 ? -7.606 50.097 5.868 1.00 41.77 389 LEU A O 1
ATOM 2901 N N . VAL A 1 393 ? -8.390 49.784 7.977 1.00 39.89 390 VAL A N 1
ATOM 2902 C CA . VAL A 1 393 ? -8.037 51.122 8.453 1.00 41.60 390 VAL A CA 1
ATOM 2903 C C . VAL A 1 393 ? -6.587 51.124 8.923 1.00 43.56 390 VAL A C 1
ATOM 2904 O O . VAL A 1 393 ? -6.253 50.537 9.966 1.00 43.53 390 VAL A O 1
ATOM 2908 N N . THR A 1 394 ? -5.734 51.788 8.147 1.00 45.47 391 THR A N 1
ATOM 2909 C CA . THR A 1 394 ? -4.302 51.807 8.409 1.00 47.94 391 THR A CA 1
ATOM 2910 C C . THR A 1 394 ? -3.902 53.023 9.251 1.00 50.47 391 THR A C 1
ATOM 2911 O O . THR A 1 394 ? -2.951 52.956 10.038 1.00 51.93 391 THR A O 1
ATOM 2915 N N . GLU A 1 395 ? -4.632 54.127 9.088 1.00 50.80 392 GLU A N 1
ATOM 2916 C CA . GLU A 1 395 ? -4.351 55.370 9.810 1.00 53.54 392 GLU A CA 1
ATOM 2917 C C . GLU A 1 395 ? -5.636 56.078 10.208 1.00 52.57 392 GLU A C 1
ATOM 2918 O O . GLU A 1 395 ? -6.642 55.988 9.504 1.00 50.93 392 GLU A O 1
ATOM 2924 N N . VAL A 1 396 ? -5.587 56.792 11.331 1.00 54.31 393 VAL A N 1
ATOM 2925 C CA . VAL A 1 396 ? -6.692 57.653 11.767 1.00 54.47 393 VAL A CA 1
ATOM 2926 C C . VAL A 1 396 ? -6.148 59.049 12.098 1.00 58.20 393 VAL A C 1
ATOM 2927 O O . VAL A 1 396 ? -5.303 59.194 12.987 1.00 59.94 393 VAL A O 1
ATOM 2931 N N . ASP A 1 397 ? -6.617 60.057 11.360 1.00 59.27 394 ASP A N 1
ATOM 2932 C CA . ASP A 1 397 ? -6.233 61.447 11.586 1.00 63.43 394 ASP A CA 1
ATOM 2933 C C . ASP A 1 397 ? -7.426 62.181 12.181 1.00 64.52 394 ASP A C 1
ATOM 2934 O O . ASP A 1 397 ? -8.295 62.662 11.459 1.00 64.27 394 ASP A O 1
ATOM 2939 N N . LEU A 1 398 ? -7.463 62.238 13.507 1.00 66.08 395 LEU A N 1
ATOM 2940 C CA . LEU A 1 398 ? -8.586 62.823 14.232 1.00 68.21 395 LEU A CA 1
ATOM 2941 C C . LEU A 1 398 ? -8.722 64.331 13.988 1.00 72.53 395 LEU A C 1
ATOM 2942 O O . LEU A 1 398 ? -9.827 64.871 14.029 1.00 74.17 395 LEU A O 1
ATOM 2947 N N . GLU A 1 399 ? -7.604 65.000 13.724 1.00 75.27 396 GLU A N 1
ATOM 2948 C CA . GLU A 1 399 ? -7.609 66.446 13.499 1.00 80.17 396 GLU A CA 1
ATOM 2949 C C . GLU A 1 399 ? -8.047 66.811 12.075 1.00 80.05 396 GLU A C 1
ATOM 2950 O O . GLU A 1 399 ? -8.837 67.737 11.889 1.00 82.73 396 GLU A O 1
ATOM 2956 N N . LYS A 1 400 ? -7.544 66.078 11.082 1.00 77.44 397 LYS A N 1
ATOM 2957 C CA . LYS A 1 400 ? -7.947 66.277 9.683 1.00 77.29 397 LYS A CA 1
ATOM 2958 C C . LYS A 1 400 ? -9.267 65.581 9.333 1.00 73.96 397 LYS A C 1
ATOM 2959 O O . LYS A 1 400 ? -9.794 65.781 8.238 1.00 74.15 397 LYS A O 1
ATOM 2965 N N . ARG A 1 401 ? -9.787 64.761 10.250 1.00 71.20 398 ARG A N 1
ATOM 2966 C CA . ARG A 1 401 ? -11.040 64.014 10.046 1.00 68.51 398 ARG A CA 1
ATOM 2967 C C . ARG A 1 401 ? -11.000 63.075 8.821 1.00 65.03 398 ARG A C 1
ATOM 2968 O O . ARG A 1 401 ? -11.971 62.971 8.069 1.00 64.01 398 ARG A O 1
ATOM 2976 N N . THR A 1 402 ? -9.871 62.396 8.636 1.00 63.23 399 THR A N 1
ATOM 2977 C CA . THR A 1 402 ? -9.728 61.395 7.583 1.00 60.63 399 THR A CA 1
ATOM 2978 C C . THR A 1 402 ? -9.080 60.145 8.127 1.00 58.02 399 THR A C 1
ATOM 2979 O O . THR A 1 402 ? -8.464 60.159 9.196 1.00 58.47 399 THR A O 1
ATOM 2983 N N . MET A 1 403 ? -9.241 59.062 7.375 1.00 55.66 400 MET A N 1
ATOM 2984 C CA . MET A 1 403 ? -8.557 57.812 7.639 1.00 53.77 400 MET A CA 1
ATOM 2985 C C . MET A 1 403 ? -8.009 57.265 6.327 1.00 52.99 400 MET A C 1
ATOM 2986 O O . MET A 1 403 ? -8.575 57.501 5.254 1.00 53.66 400 MET A O 1
ATOM 2991 N N . SER A 1 404 ? -6.895 56.554 6.413 1.00 52.21 401 SER A N 1
ATOM 2992 C CA . SER A 1 404 ? -6.331 55.886 5.252 1.00 52.00 401 SER A CA 1
ATOM 2993 C C . SER A 1 404 ? -6.835 54.464 5.248 1.00 48.70 401 SER A C 1
ATOM 2994 O O . SER A 1 404 ? -6.920 53.840 6.306 1.00 46.48 401 SER A O 1
ATOM 2997 N N . ILE A 1 405 ? -7.204 53.974 4.067 1.00 48.37 402 ILE A N 1
ATOM 2998 C CA . ILE A 1 405 ? -7.639 52.593 3.910 1.00 46.15 402 ILE A CA 1
ATOM 2999 C C . ILE A 1 405 ? -6.929 51.898 2.763 1.00 47.24 402 ILE A C 1
ATOM 3000 O O . ILE A 1 405 ? -6.475 52.535 1.805 1.00 49.63 402 ILE A O 1
ATOM 3005 N N . LEU A 1 406 ? -6.839 50.579 2.886 1.00 45.90 403 LEU A N 1
ATOM 3006 C CA . LEU A 1 406 ? -6.438 49.713 1.793 1.00 46.99 403 LEU A CA 1
ATOM 3007 C C . LEU A 1 406 ? -7.714 49.122 1.195 1.00 45.48 403 LEU A C 1
ATOM 3008 O O . LEU A 1 406 ? -8.601 48.688 1.944 1.00 43.28 403 LEU A O 1
ATOM 3013 N N . CYS A 1 407 ? -7.810 49.117 -0.138 1.00 47.43 404 CYS A N 1
ATOM 3014 C CA . CYS A 1 407 ? -9.059 48.795 -0.845 1.00 47.21 404 CYS A CA 1
ATOM 3015 C C . CYS A 1 407 ? -8.803 48.084 -2.183 1.00 49.32 404 CYS A C 1
ATOM 3016 O O . CYS A 1 407 ? -7.918 48.504 -2.945 1.00 52.12 404 CYS A O 1
ATOM 3019 N N . PRO A 1 408 ? -9.586 47.024 -2.492 1.00 48.65 405 PRO A N 1
ATOM 3020 C CA . PRO A 1 408 ? -9.360 46.284 -3.746 1.00 51.40 405 PRO A CA 1
ATOM 3021 C C . PRO A 1 408 ? -9.686 47.055 -5.036 1.00 54.74 405 PRO A C 1
ATOM 3022 O O . PRO A 1 408 ? -9.173 46.702 -6.101 1.00 57.43 405 PRO A O 1
ATOM 3026 N N . GLN A 1 409 ? -10.529 48.084 -4.946 1.00 55.13 406 GLN A N 1
ATOM 3027 C CA . GLN A 1 409 ? -10.874 48.895 -6.114 1.00 58.73 406 GLN A CA 1
ATOM 3028 C C . GLN A 1 409 ? -10.650 50.397 -5.890 1.00 59.93 406 GLN A C 1
ATOM 3029 O O . GLN A 1 409 ? -10.477 50.862 -4.763 1.00 57.81 406 GLN A O 1
ATOM 3035 N N . ARG A 1 410 ? -10.663 51.129 -7.001 1.00 63.76 407 ARG A N 1
ATOM 3036 C CA . ARG A 1 410 ? -10.236 52.526 -7.073 1.00 66.44 407 ARG A CA 1
ATOM 3037 C C . ARG A 1 410 ? -11.056 53.486 -6.207 1.00 64.69 407 ARG A C 1
ATOM 3038 O O . ARG A 1 410 ? -10.497 54.378 -5.572 1.00 65.31 407 ARG A O 1
ATOM 3046 N N . THR A 1 411 ? -12.375 53.327 -6.212 1.00 63.21 408 THR A N 1
ATOM 3047 C CA . THR A 1 411 ? -13.248 54.092 -5.325 1.00 61.84 408 THR A CA 1
ATOM 3048 C C . THR A 1 411 ? -14.012 53.105 -4.439 1.00 57.91 408 THR A C 1
ATOM 3049 O O . THR A 1 411 ? -14.102 51.918 -4.758 1.00 56.62 408 THR A O 1
ATOM 3053 N N . ILE A 1 412 ? -14.549 53.595 -3.327 1.00 56.08 409 ILE A N 1
ATOM 3054 C CA . ILE A 1 412 ? -15.330 52.747 -2.426 1.00 53.11 409 ILE A CA 1
ATOM 3055 C C . ILE A 1 412 ? -16.656 52.329 -3.070 1.00 53.72 409 ILE A C 1
ATOM 3056 O O . ILE A 1 412 ? -17.341 53.159 -3.668 1.00 56.20 409 ILE A O 1
ATOM 3061 N N . PRO A 1 413 ? -17.008 51.031 -2.972 1.00 51.69 410 PRO A N 1
ATOM 3062 C CA . PRO A 1 413 ? -18.297 50.574 -3.505 1.00 52.50 410 PRO A CA 1
ATOM 3063 C C . PRO A 1 413 ? -19.492 50.925 -2.621 1.00 52.17 410 PRO A C 1
ATOM 3064 O O . PRO A 1 413 ? -20.628 50.836 -3.084 1.00 54.29 410 PRO A O 1
ATOM 3068 N N . SER A 1 414 ? -19.250 51.298 -1.365 1.00 50.21 411 SER A N 1
ATOM 3069 C CA . SER A 1 414 ? -20.332 51.697 -0.460 1.00 50.40 411 SER A CA 1
ATOM 3070 C C . SER A 1 414 ? -19.890 52.724 0.571 1.00 49.82 411 SER A C 1
ATOM 3071 O O . SER A 1 414 ? -18.712 52.806 0.904 1.00 48.42 411 SER A O 1
ATOM 3074 N N . LYS A 1 415 ? -20.859 53.464 1.107 1.00 50.96 412 LYS A N 1
ATOM 3075 C CA . LYS A 1 415 ? -20.607 54.499 2.109 1.00 51.25 412 LYS A CA 1
ATOM 3076 C C . LYS A 1 415 ? -20.892 54.042 3.553 1.00 49.30 412 LYS A C 1
ATOM 3077 O O . LYS A 1 415 ? -20.670 54.796 4.491 1.00 50.28 412 LYS A O 1
ATOM 3083 N N . VAL A 1 416 ? -21.394 52.824 3.737 1.00 47.38 413 VAL A N 1
ATOM 3084 C CA . VAL A 1 416 ? -21.702 52.313 5.075 1.00 46.08 413 VAL A CA 1
ATOM 3085 C C . VAL A 1 416 ? -20.663 51.264 5.449 1.00 42.75 413 VAL A C 1
ATOM 3086 O O . VAL A 1 416 ? -20.643 50.196 4.862 1.00 41.61 413 VAL A O 1
ATOM 3090 N N . LEU A 1 417 ? -19.807 51.594 6.418 1.00 41.38 414 LEU A N 1
ATOM 3091 C CA . LEU A 1 417 ? -18.691 50.739 6.850 1.00 39.23 414 LEU A CA 1
ATOM 3092 C C . LEU A 1 417 ? -19.011 50.082 8.202 1.00 38.26 414 LEU A C 1
ATOM 3093 O O . LEU A 1 417 ? -19.375 50.777 9.153 1.00 39.67 414 LEU A O 1
ATOM 3098 N N . VAL A 1 418 ? -18.894 48.752 8.273 1.00 36.24 415 VAL A N 1
ATOM 3099 C CA . VAL A 1 418 ? -19.291 47.979 9.465 1.00 36.23 415 VAL A CA 1
ATOM 3100 C C . VAL A 1 418 ? -18.100 47.372 10.215 1.00 35.09 415 VAL A C 1
ATOM 3101 O O . VAL A 1 418 ? -17.304 46.631 9.624 1.00 33.50 415 VAL A O 1
ATOM 3105 N N . PHE A 1 419 ? -18.026 47.647 11.522 1.00 35.91 416 PHE A N 1
ATOM 3106 C CA . PHE A 1 419 ? -16.877 47.288 12.389 1.00 35.63 416 PHE A CA 1
ATOM 3107 C C . PHE A 1 419 ? -16.662 45.791 12.489 1.00 34.89 416 PHE A C 1
ATOM 3108 O O . PHE A 1 419 ? -17.624 45.040 12.592 1.00 35.64 416 PHE A O 1
ATOM 3116 N N . SER A 1 420 ? -15.395 45.380 12.454 1.00 33.89 417 SER A N 1
ATOM 3117 C CA . SER A 1 420 ? -14.987 44.047 12.846 1.00 34.26 417 SER A CA 1
ATOM 3118 C C . SER A 1 420 ? -13.957 44.181 13.965 1.00 35.44 417 SER A C 1
ATOM 3119 O O . SER A 1 420 ? -13.111 45.089 13.921 1.00 34.86 417 SER A O 1
ATOM 3122 N N . ASP A 1 421 ? -14.023 43.282 14.954 1.00 36.87 418 ASP A N 1
ATOM 3123 C CA . ASP A 1 421 ? -13.042 43.252 16.049 1.00 39.17 418 ASP A CA 1
ATOM 3124 C C . ASP A 1 421 ? -11.728 42.614 15.602 1.00 39.25 418 ASP A C 1
ATOM 3125 O O . ASP A 1 421 ? -10.769 42.599 16.380 1.00 40.78 418 ASP A O 1
ATOM 3130 N N . ILE A 1 422 ? -11.693 42.065 14.378 1.00 38.10 419 ILE A N 1
ATOM 3131 C CA . ILE A 1 422 ? -10.462 41.555 13.777 1.00 38.48 419 ILE A CA 1
ATOM 3132 C C . ILE A 1 422 ? -9.538 42.721 13.423 1.00 38.68 419 ILE A C 1
ATOM 3133 O O . ILE A 1 422 ? -9.948 43.669 12.743 1.00 36.98 419 ILE A O 1
ATOM 3138 N N . THR A 1 423 ? -8.297 42.643 13.903 1.00 40.43 420 THR A N 1
ATOM 3139 C CA . THR A 1 423 ? -7.284 43.634 13.605 1.00 41.37 420 THR A CA 1
ATOM 3140 C C . THR A 1 423 ? -6.127 43.015 12.822 1.00 43.24 420 THR A C 1
ATOM 3141 O O . THR A 1 423 ? -5.837 41.826 12.962 1.00 44.20 420 THR A O 1
ATOM 3145 N N . HIS A 1 424 ? -5.482 43.835 11.993 1.00 44.40 421 HIS A N 1
ATOM 3146 C CA . HIS A 1 424 ? -4.351 43.402 11.169 1.00 46.65 421 HIS A CA 1
ATOM 3147 C C . HIS A 1 424 ? -3.345 44.537 11.074 1.00 49.28 421 HIS A C 1
ATOM 3148 O O . HIS A 1 424 ? -3.697 45.650 10.677 1.00 48.17 421 HIS A O 1
ATOM 3155 N N . LEU A 1 425 ? -2.104 44.243 11.449 1.00 53.45 422 LEU A N 1
ATOM 3156 C CA . LEU A 1 425 ? -0.990 45.167 11.281 1.00 57.14 422 LEU A CA 1
ATOM 3157 C C . LEU A 1 425 ? -0.350 44.869 9.914 1.00 59.30 422 LEU A C 1
ATOM 3158 O O . LEU A 1 425 ? 0.228 43.799 9.709 1.00 60.84 422 LEU A O 1
ATOM 3163 N N . ASP A 1 426 ? -0.488 45.810 8.978 1.00 59.99 423 ASP A N 1
ATOM 3164 C CA . ASP A 1 426 ? -0.004 45.641 7.596 1.00 61.95 423 ASP A CA 1
ATOM 3165 C C . ASP A 1 426 ? 1.281 46.432 7.375 1.00 65.76 423 ASP A C 1
ATOM 3166 O O . ASP A 1 426 ? 2.222 45.927 6.773 1.00 68.92 423 ASP A O 1
#

GO terms:
  GO:0051736 ATP-dependent polyribonucleotide 5'-hydroxyl-kinase activity (F, IDA)

Secondary structure (DSSP, 8-state):
--EEEEEE-TTEEEEEEE-TT--EEEEEEEE--EETTEEPPTT-EEEE-TT-EEEEEESS-EEEEEES-EEEEEEES--SHHHHHHHHHHHHHHHHHHHHTT------EEEEE-SSSSSHHHHHHHHHHHHHHTT--PEEEE--SSS-SSS-TTEEEEEE--SPPBTTTBS---S-EEEE--SSSGGGSHHHHHHHHHHHHHHHHHHGGG-HHHHHH-EEEEPPS--STHHHHHHHHHHHHTT-SEEEEES-HHHHHHHHTTS-TTSEEEEEPPPTTPPPP-HHHHHHHHHHHHHHHHHB-SSSB---EEEEEETTS-EEEEE---S-EEEPPP-GGGTTEEEEEESSSSSSTTTTT--EEEEEEEEEEETTTTEEEEEESSSS-S-SEEEEEEEE---

Solvent-accessible surface area: 19331 Å² total; per-residue (Å²): 173,114,74,68,102,29,117,3,143,114,70,6,12,0,27,6,2,2,6,85,135,42,49,0,24,0,20,1,53,151,25,139,8,4,2,44,0,14,100,12,119,107,83,103,136,12,62,8,55,37,116,22,115,16,11,0,8,0,77,152,19,7,42,0,42,0,39,8,81,30,101,45,25,109,45,9,128,96,34,15,11,81,64,9,61,85,22,16,39,40,8,12,110,51,0,100,149,72,64,140,150,45,130,160,12,79,1,3,5,1,0,0,0,0,32,67,16,6,16,17,62,47,4,1,47,4,1,0,0,13,0,24,102,84,66,37,26,0,11,10,0,0,2,25,0,8,40,8,51,7,4,0,2,0,0,0,0,1,8,62,6,121,139,44,1,64,8,62,23,11,32,100,69,103,175,48,38,11,1,10,4,4,44,53,46,8,71,61,9,38,49,0,5,23,30,2,1,94,46,0,3,86,30,3,50,64,87,8,118,157,53,62,115,6,30,16,0,4,3,0,0,1,10,15,23,76,12,81,64,92,0,30,99,8,10,33,80,3,8,82,25,0,102,2,38,27,0,2,0,1,61,38,119,132,1,72,47,61,0,63,175,84,22,74,179,152,15,161,35,34,53,3,71,84,22,66,34,44,92,118,96,80,59,155,69,45,59,127,58,53,22,99,24,2,89,61,41,3,75,13,24,156,79,104,74,86,173,30,76,98,52,99,12,34,18,110,88,15,54,8,0,75,17,48,182,71,53,141,39,72,95,30,140,43,40,66,116,0,82,60,19,0,0,0,2,1,133,14,128,142,34,51,147,94,7,39,105,24,33,12,95,10,1,0,2,0,35,93,27,50,98,168,158,114,38,2,22,0,5,0,57,83,178,93,42,43,12,146,6,0,5,26,0,80,14,69,27,138,103

B-factor: mean 42.09, std 15.8, range [17.27, 112.64]

CATH classification: 2.60.120.1030 (+2 more: 3.40.50.300, 2.40.30.330)

Sequence (399 aa):
ENVQEFVLKEDCELRFAAGDDSDVCLELVKGYAEIFGTELLLNKKYTFPAKSRVAAFTWKGATIELVGTTEESAYVAESTPMVIYLNIHAAMEEVRKKREEQAAKAKGPRLLLVGPTDVGKTTVSSRILCNYSVRQGRTPIFVELDVGQQNSVSVPGTVAAVLVQKTADVIDGFERNQPIVFNFGHTSPSANLSLYEALFKEMATTLNAQIQENDEAKIGGMIINTCGWVDGEGYKCCIVKAASSAFEVDVVIVLLDHERLYSDLSKELPEFVRLTHVPKSGGVEQQRTGQIRSKMRGENVHRYFYGTRANNLYPFTFDVSSFDDVTLCKIGHETKLVIMEPSSADIKHHLFAFSRSSTKADENVLKSPVFGFCLVTEVDLEKRTMSILCPQRTIPSKVLVFSDITHLD

Radius of gyration: 21.86 Å; Cα contacts (8 Å, |Δi|>4): 908; chains: 1; bounding box: 57×63×43 Å